Protein AF-A0A960ZA10-F1 (afdb_monomer_lite)

Sequence (388 aa):
MKKNITILFSILFLFLFNPISLFSHGYVIWEDEKELKPEYTPGILNKFGLGIFPPDLAINHDANFKLIQFNPWYGKAKDLYGFHFGGANAIQGGKYEDGTDRISNFAGISFAILANQYGKNTNSFGFTYGALNYFEGKYTGISFASLNVVKSDHAGMLTGFAFNQIDADFTGMSISIGNFISKNFNGIAISGLVGWIKLDSEFKGVYVGGILNTFRGEMKGVLLGGVFNSFLNNFTGLVLGFQNYDGLYLEKNPRGKISGVVIGLFNDLRDPGVTIGISNIIRGDLSYVSAGGINIIKKDSSGFNFGVFGNYVGGNNNGTEIGTLGNINMGVSYSFQFGAFNYAEESKGIQIGLINYTSKKARFQIGLLNIALENPIPVFPFINFSLL

pLDDT: mean 81.84, std 22.96, range [23.7, 98.75]

Structure (mmCIF, N/CA/C/O backbone):
data_AF-A0A960ZA10-F1
#
_entry.id   AF-A0A960ZA10-F1
#
loop_
_atom_site.group_PDB
_atom_site.id
_atom_site.type_symbol
_atom_site.label_atom_id
_atom_site.label_alt_id
_atom_site.label_comp_id
_atom_site.label_asym_id
_atom_site.label_entity_id
_atom_site.label_seq_id
_atom_site.pdbx_PDB_ins_code
_atom_site.Cartn_x
_atom_site.Cartn_y
_atom_site.Cartn_z
_atom_site.occupancy
_atom_site.B_iso_or_equiv
_atom_site.auth_seq_id
_atom_site.auth_comp_id
_atom_site.auth_asym_id
_atom_site.auth_atom_id
_atom_site.pdbx_PDB_model_num
ATOM 1 N N . MET A 1 1 ? 9.516 9.535 -56.753 1.00 34.56 1 MET A N 1
ATOM 2 C CA . MET A 1 1 ? 8.330 8.691 -56.452 1.00 34.56 1 MET A CA 1
ATOM 3 C C . MET A 1 1 ? 8.251 7.418 -57.309 1.00 34.56 1 MET A C 1
ATOM 5 O O . MET A 1 1 ? 8.430 6.352 -56.744 1.00 34.56 1 MET A O 1
ATOM 9 N N . LYS A 1 2 ? 8.085 7.471 -58.647 1.00 27.98 2 LYS A N 1
ATOM 10 C CA . LYS A 1 2 ? 8.077 6.254 -59.507 1.00 27.98 2 LYS A CA 1
ATOM 11 C C . LYS A 1 2 ? 9.383 5.431 -59.455 1.00 27.98 2 LYS A C 1
ATOM 13 O O . LYS A 1 2 ? 9.331 4.206 -59.396 1.00 27.98 2 LYS A O 1
ATOM 18 N N . LYS A 1 3 ? 10.546 6.095 -59.411 1.00 35.50 3 LYS A N 1
ATOM 19 C CA . LYS A 1 3 ? 11.872 5.446 -59.309 1.00 35.50 3 LYS A CA 1
ATOM 20 C C . LYS A 1 3 ? 12.043 4.687 -57.977 1.00 35.50 3 LYS A C 1
ATOM 22 O O . LYS A 1 3 ? 12.489 3.548 -57.971 1.00 35.50 3 LYS A O 1
ATOM 27 N N . ASN A 1 4 ? 11.564 5.272 -56.879 1.00 36.81 4 ASN A N 1
ATOM 28 C CA . ASN A 1 4 ? 11.677 4.733 -55.516 1.00 36.81 4 ASN A CA 1
ATOM 29 C C . ASN A 1 4 ? 10.782 3.495 -55.313 1.00 36.81 4 ASN A C 1
ATOM 31 O O . ASN A 1 4 ? 11.194 2.546 -54.657 1.00 36.81 4 ASN A O 1
ATOM 35 N N . ILE A 1 5 ? 9.598 3.461 -55.941 1.00 38.78 5 ILE A N 1
ATOM 36 C CA . ILE A 1 5 ? 8.720 2.274 -55.949 1.00 38.78 5 ILE A CA 1
ATOM 37 C C . ILE A 1 5 ? 9.351 1.130 -56.753 1.00 38.78 5 ILE A C 1
ATOM 39 O O . ILE A 1 5 ? 9.242 -0.026 -56.361 1.00 38.78 5 ILE A O 1
ATOM 43 N N . THR A 1 6 ? 10.050 1.451 -57.844 1.00 38.09 6 THR A N 1
ATOM 44 C CA . THR A 1 6 ? 10.710 0.453 -58.702 1.00 38.09 6 THR A CA 1
ATOM 45 C C . THR A 1 6 ? 11.891 -0.202 -57.981 1.00 38.09 6 THR A C 1
ATOM 47 O O . THR A 1 6 ? 12.019 -1.418 -58.012 1.00 38.09 6 THR A O 1
ATOM 50 N N . ILE A 1 7 ? 12.704 0.579 -57.259 1.00 46.97 7 ILE A N 1
ATOM 51 C CA . ILE A 1 7 ? 13.814 0.059 -56.440 1.00 46.97 7 ILE A CA 1
ATOM 52 C C . ILE A 1 7 ? 13.283 -0.820 -55.299 1.00 46.97 7 ILE A C 1
ATOM 54 O O . ILE A 1 7 ? 13.791 -1.919 -55.089 1.00 46.97 7 ILE A O 1
ATOM 58 N N . LEU A 1 8 ? 12.222 -0.385 -54.610 1.00 42.22 8 LEU A N 1
ATOM 59 C CA . LEU A 1 8 ? 11.587 -1.169 -53.549 1.00 42.22 8 LEU A CA 1
ATOM 60 C C . LEU A 1 8 ? 11.028 -2.504 -54.077 1.00 42.22 8 LEU A C 1
ATOM 62 O O . LEU A 1 8 ? 11.211 -3.535 -53.436 1.00 42.22 8 LEU A O 1
ATOM 66 N N . PHE A 1 9 ? 10.410 -2.502 -55.265 1.00 45.19 9 PHE A N 1
ATOM 67 C CA . PHE A 1 9 ? 9.928 -3.718 -55.929 1.00 45.19 9 PHE A CA 1
ATOM 68 C C . PHE A 1 9 ? 11.069 -4.655 -56.330 1.00 45.19 9 PHE A C 1
ATOM 70 O O . PHE A 1 9 ? 10.961 -5.855 -56.107 1.00 45.19 9 PHE A O 1
ATOM 77 N N . SER A 1 10 ? 12.174 -4.129 -56.867 1.00 45.06 10 SER A N 1
ATOM 78 C CA . SER A 1 10 ? 13.347 -4.932 -57.235 1.00 45.06 10 SER A CA 1
ATOM 79 C C . SER A 1 10 ? 14.007 -5.593 -56.023 1.00 45.06 10 SER A C 1
ATOM 81 O O . SER A 1 10 ? 14.462 -6.731 -56.118 1.00 45.06 10 SER A O 1
ATOM 83 N N . ILE A 1 11 ? 14.019 -4.918 -54.870 1.00 48.28 11 ILE A N 1
ATOM 84 C CA . ILE A 1 11 ? 14.543 -5.469 -53.612 1.00 48.28 11 ILE A CA 1
ATOM 85 C C . ILE A 1 11 ? 13.603 -6.541 -53.061 1.00 48.28 11 ILE A C 1
ATOM 87 O O . ILE A 1 11 ? 14.075 -7.614 -52.699 1.00 48.28 11 ILE A O 1
ATOM 91 N N . LEU A 1 12 ? 12.283 -6.303 -53.060 1.00 46.41 12 LEU A N 1
ATOM 92 C CA . LEU A 1 12 ? 11.298 -7.326 -52.686 1.00 46.41 12 LEU A CA 1
ATOM 93 C C . LEU A 1 12 ? 11.399 -8.564 -53.592 1.00 46.41 12 LEU A C 1
ATOM 95 O O . LEU A 1 12 ? 11.298 -9.692 -53.118 1.00 46.41 12 LEU A O 1
ATOM 99 N N . PHE A 1 13 ? 11.632 -8.349 -54.889 1.00 45.81 13 PHE A N 1
ATOM 100 C CA . PHE A 1 13 ? 11.810 -9.402 -55.884 1.00 45.81 13 PHE A CA 1
ATOM 101 C C . PHE A 1 13 ? 13.095 -10.207 -55.627 1.00 45.81 13 PHE A C 1
ATOM 103 O O . PHE A 1 13 ? 13.050 -11.430 -55.564 1.00 45.81 13 PHE A O 1
ATOM 110 N N . LEU A 1 14 ? 14.232 -9.552 -55.367 1.00 43.31 14 LEU A N 1
ATOM 111 C CA . LEU A 1 14 ? 15.477 -10.234 -54.980 1.00 43.31 14 LEU A CA 1
ATOM 112 C C . LEU A 1 14 ? 15.339 -11.011 -53.657 1.00 43.31 14 LEU A C 1
ATOM 114 O O . LEU A 1 14 ? 15.867 -12.116 -53.542 1.00 43.31 14 LEU A O 1
ATOM 118 N N . PHE A 1 15 ? 14.580 -10.480 -52.694 1.00 44.06 15 PHE A N 1
ATOM 119 C CA . PHE A 1 15 ? 14.322 -11.127 -51.403 1.00 44.06 15 PHE A CA 1
ATOM 120 C C . PHE A 1 15 ? 13.481 -12.408 -51.533 1.00 44.06 15 PHE A C 1
ATOM 122 O O . PHE A 1 15 ? 13.719 -13.377 -50.815 1.00 44.06 15 PHE A O 1
ATOM 129 N N . LEU A 1 16 ? 12.521 -12.431 -52.465 1.00 41.19 16 LEU A N 1
ATOM 130 C CA . LEU A 1 16 ? 11.647 -13.583 -52.719 1.00 41.19 16 LEU A CA 1
ATOM 131 C C . LEU A 1 16 ? 12.341 -14.717 -53.490 1.00 41.19 16 LEU A C 1
ATOM 133 O O . LEU A 1 16 ? 11.981 -15.877 -53.299 1.00 41.19 16 LEU A O 1
ATOM 137 N N . PHE A 1 17 ? 13.321 -14.403 -54.347 1.00 39.16 17 PHE A N 1
ATOM 138 C CA . PHE A 1 17 ? 13.921 -15.378 -55.269 1.00 39.16 17 PHE A CA 1
ATOM 139 C C . PHE A 1 17 ? 15.360 -15.795 -54.931 1.00 39.16 17 PHE A C 1
ATOM 141 O O . PHE A 1 17 ? 15.792 -16.854 -55.383 1.00 39.16 17 PHE A O 1
ATOM 148 N N . ASN A 1 18 ? 16.111 -15.015 -54.145 1.00 39.25 18 ASN A N 1
ATOM 149 C CA . ASN A 1 18 ? 17.460 -15.396 -53.718 1.00 39.25 18 ASN A CA 1
ATOM 150 C C . ASN A 1 18 ? 17.824 -14.807 -52.339 1.00 39.25 18 ASN A C 1
ATOM 152 O O . ASN A 1 18 ? 18.675 -13.918 -52.237 1.00 39.25 18 ASN A O 1
ATOM 156 N N . PRO A 1 19 ? 17.189 -15.290 -51.255 1.00 42.09 19 PRO A N 1
ATOM 157 C CA . PRO A 1 19 ? 17.421 -14.760 -49.915 1.00 42.09 19 PRO A CA 1
ATOM 158 C C . PRO A 1 19 ? 18.898 -14.875 -49.503 1.00 42.09 19 PRO A C 1
ATOM 160 O O . PRO A 1 19 ? 19.444 -13.951 -48.912 1.00 42.09 19 PRO A O 1
ATOM 163 N N . ILE A 1 20 ? 19.581 -15.960 -49.885 1.00 33.34 20 ILE A N 1
ATOM 164 C CA . ILE A 1 20 ? 20.940 -16.302 -49.433 1.00 33.34 20 ILE A CA 1
ATOM 165 C C . ILE A 1 20 ? 21.998 -15.288 -49.912 1.00 33.34 20 ILE A C 1
ATOM 167 O O . ILE A 1 20 ? 22.894 -14.943 -49.141 1.00 33.34 20 ILE A O 1
ATOM 171 N N . SER A 1 21 ? 21.897 -14.747 -51.134 1.00 37.44 21 SER A N 1
ATOM 172 C CA . SER A 1 21 ? 22.887 -13.779 -51.639 1.00 37.44 21 SER A CA 1
ATOM 173 C C . SER A 1 21 ? 22.817 -12.421 -50.930 1.00 37.44 21 SER A C 1
ATOM 175 O O . SER A 1 21 ? 23.858 -11.810 -50.690 1.00 37.44 21 SER A O 1
ATOM 177 N N . LEU A 1 22 ? 21.619 -11.987 -50.522 1.00 38.16 22 LEU A N 1
ATOM 178 C CA . LEU A 1 22 ? 21.385 -10.743 -49.772 1.00 38.16 22 LEU A CA 1
ATOM 179 C C . LEU A 1 22 ? 21.981 -10.767 -48.356 1.00 38.16 22 LEU A C 1
ATOM 181 O O . LEU A 1 22 ? 22.295 -9.716 -47.808 1.00 38.16 22 LEU A O 1
ATOM 185 N N . PHE A 1 23 ? 22.161 -11.955 -47.772 1.00 36.81 23 PHE A N 1
ATOM 186 C CA . PHE A 1 23 ? 22.762 -12.118 -46.444 1.00 36.81 23 PHE A CA 1
ATOM 187 C C . PHE A 1 23 ? 24.298 -12.158 -46.464 1.00 36.81 23 PHE A C 1
ATOM 189 O O . PHE A 1 23 ? 24.916 -12.001 -45.415 1.00 36.81 23 PHE A O 1
ATOM 196 N N . SER A 1 24 ? 24.914 -12.362 -47.635 1.00 28.03 24 SER A N 1
ATOM 197 C CA . SER A 1 24 ? 26.373 -12.522 -47.774 1.00 28.03 24 SER A CA 1
ATOM 198 C C . SER A 1 24 ? 27.130 -11.218 -48.054 1.00 28.03 24 SER A C 1
ATOM 200 O O . SER A 1 24 ? 28.313 -11.120 -47.747 1.00 28.03 24 SER A O 1
ATOM 202 N N . HIS A 1 25 ? 26.456 -10.214 -48.618 1.00 34.66 25 HIS A N 1
ATOM 203 C CA . HIS A 1 25 ? 27.038 -8.925 -48.983 1.00 34.66 25 HIS A CA 1
ATOM 204 C C . HIS A 1 25 ? 26.112 -7.823 -48.464 1.00 34.66 25 HIS A C 1
ATOM 206 O O . HIS A 1 25 ? 24.927 -7.809 -48.785 1.00 34.66 25 HIS A O 1
ATOM 212 N N . GLY A 1 26 ? 26.625 -6.921 -47.624 1.00 35.03 26 GLY A N 1
ATOM 213 C CA . GLY A 1 26 ? 25.847 -5.769 -47.175 1.00 35.03 26 GLY A CA 1
ATOM 214 C C . GLY A 1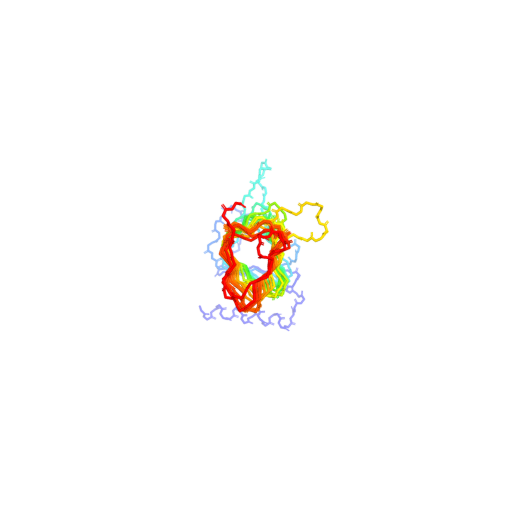 26 ? 25.581 -4.817 -48.342 1.00 35.03 26 GLY A C 1
ATOM 215 O O . GLY A 1 26 ? 26.499 -4.502 -49.097 1.00 35.03 26 GLY A O 1
ATOM 216 N N . TYR A 1 27 ? 24.343 -4.346 -48.487 1.00 40.28 27 TYR A N 1
ATOM 217 C CA . TYR A 1 27 ? 23.970 -3.375 -49.517 1.00 40.28 27 TYR A CA 1
ATOM 218 C C . TYR A 1 27 ? 23.531 -2.074 -48.853 1.00 40.28 27 TYR A C 1
ATOM 220 O O . TYR A 1 27 ? 22.630 -2.076 -48.013 1.00 40.28 27 TYR A O 1
ATOM 228 N N . VAL A 1 28 ? 24.161 -0.965 -49.247 1.00 41.88 28 VAL A N 1
ATOM 229 C CA . VAL A 1 28 ? 23.742 0.393 -48.888 1.00 41.88 28 VAL A CA 1
ATOM 230 C C . VAL A 1 28 ? 23.300 1.086 -50.168 1.00 41.88 28 VAL A C 1
ATOM 232 O O . VAL A 1 28 ? 24.118 1.338 -51.050 1.00 41.88 28 VAL A O 1
ATOM 235 N N . ILE A 1 29 ? 22.005 1.366 -50.289 1.00 42.75 29 ILE A N 1
ATOM 236 C CA . ILE A 1 29 ? 21.461 2.077 -51.450 1.00 42.75 29 ILE A CA 1
ATOM 237 C C . ILE A 1 29 ? 21.274 3.541 -51.063 1.00 42.75 29 ILE A C 1
ATOM 239 O O . ILE A 1 29 ? 20.450 3.857 -50.201 1.00 42.75 29 ILE A O 1
ATOM 243 N N . TRP A 1 30 ? 22.042 4.416 -51.711 1.00 41.81 30 TRP A N 1
ATOM 244 C CA . TRP A 1 30 ? 21.914 5.870 -51.624 1.00 41.81 30 TRP A CA 1
ATOM 245 C C . TRP A 1 30 ? 21.070 6.392 -52.789 1.00 41.81 30 TRP A C 1
ATOM 247 O O . TRP A 1 30 ? 21.141 5.868 -53.897 1.00 41.81 30 TRP A O 1
ATOM 257 N N . GLU A 1 31 ? 20.287 7.447 -52.558 1.00 37.25 31 GLU A N 1
ATOM 258 C CA . GLU A 1 31 ? 19.434 8.046 -53.599 1.00 37.25 31 GLU A CA 1
ATOM 259 C C . GLU A 1 31 ? 20.225 8.835 -54.674 1.00 37.25 31 GLU A C 1
ATOM 261 O O . GLU A 1 31 ? 19.635 9.253 -55.664 1.00 37.25 31 GLU A O 1
ATOM 266 N N . ASP A 1 32 ? 21.552 8.974 -54.545 1.00 36.38 32 ASP A N 1
ATOM 267 C CA . ASP A 1 32 ? 22.429 9.581 -55.559 1.00 36.38 32 ASP A CA 1
ATOM 268 C C . ASP A 1 32 ? 23.690 8.715 -55.785 1.00 36.38 32 ASP A C 1
ATOM 270 O O . ASP A 1 32 ? 24.528 8.572 -54.892 1.00 36.38 32 ASP A O 1
ATOM 274 N N . GLU A 1 33 ? 23.844 8.156 -56.993 1.00 36.34 33 GLU A N 1
ATOM 275 C CA . GLU A 1 33 ? 25.070 7.488 -57.456 1.00 36.34 33 GLU A CA 1
ATOM 276 C C . GLU A 1 33 ? 26.211 8.510 -57.582 1.00 36.34 33 GLU A C 1
ATOM 278 O O . GLU A 1 33 ? 26.382 9.178 -58.603 1.00 36.34 33 GLU A O 1
ATOM 283 N N . LYS A 1 34 ? 27.034 8.622 -56.543 1.00 30.91 34 LYS A N 1
ATOM 284 C CA . LYS A 1 34 ? 28.453 8.939 -56.712 1.00 30.91 34 LYS A CA 1
ATOM 285 C C . LYS A 1 34 ? 29.244 7.888 -55.960 1.00 30.91 34 LYS A C 1
ATOM 287 O O . LYS A 1 34 ? 29.148 7.810 -54.739 1.00 30.91 34 LYS A O 1
ATOM 292 N N . GLU A 1 35 ? 29.985 7.073 -56.705 1.00 29.98 35 GLU A N 1
ATOM 293 C CA . GLU A 1 35 ? 30.953 6.122 -56.163 1.00 29.98 35 GLU A CA 1
ATOM 294 C C . GLU A 1 35 ? 31.876 6.841 -55.173 1.00 29.98 35 GLU A C 1
ATOM 296 O O . GLU A 1 35 ? 32.732 7.642 -55.555 1.00 29.98 35 GLU A O 1
ATOM 301 N N . LEU A 1 36 ? 31.689 6.573 -53.884 1.00 30.61 36 LEU A N 1
ATOM 302 C CA . LEU A 1 36 ? 32.636 6.985 -52.862 1.00 30.61 36 LEU A CA 1
ATOM 303 C C . LEU A 1 36 ? 33.738 5.926 -52.832 1.00 30.61 36 LEU A C 1
ATOM 305 O O . LEU A 1 36 ? 33.501 4.779 -52.455 1.00 30.61 36 LEU A O 1
ATOM 309 N N . LYS A 1 37 ? 34.940 6.306 -53.275 1.00 24.38 37 LYS A N 1
ATOM 310 C CA . LYS A 1 37 ? 36.161 5.512 -53.074 1.00 24.38 37 LYS A CA 1
ATOM 311 C C . LYS A 1 37 ? 36.421 5.309 -51.566 1.00 24.38 37 LYS A C 1
ATOM 313 O O . LYS A 1 37 ? 35.939 6.116 -50.773 1.00 24.38 37 LYS A O 1
ATOM 318 N N . PRO A 1 38 ? 37.196 4.282 -51.156 1.00 28.06 38 PRO A N 1
ATOM 319 C CA . PRO A 1 38 ? 37.259 3.776 -49.773 1.00 28.06 38 PRO A CA 1
ATOM 320 C C . PRO A 1 38 ? 37.907 4.703 -48.730 1.00 28.06 38 PRO A C 1
ATOM 322 O O . PRO A 1 38 ? 38.185 4.269 -47.617 1.00 28.06 38 PRO A O 1
ATOM 325 N N . GLU A 1 39 ? 38.159 5.964 -49.060 1.00 28.84 39 GLU A N 1
ATOM 326 C CA . GLU A 1 39 ? 38.764 6.950 -48.171 1.00 28.84 39 GLU A CA 1
ATOM 327 C C . GLU A 1 39 ? 37.773 8.105 -48.017 1.00 28.84 39 GLU A C 1
ATOM 329 O O . GLU A 1 39 ? 37.627 8.922 -48.926 1.00 28.84 39 GLU A O 1
ATOM 334 N N . TYR A 1 40 ? 37.037 8.152 -46.899 1.00 34.06 40 TYR A N 1
ATOM 335 C CA . TYR A 1 40 ? 36.051 9.208 -46.657 1.00 34.06 40 TYR A CA 1
ATOM 336 C C . TYR A 1 40 ? 36.218 9.899 -45.303 1.00 34.06 40 TYR A C 1
ATOM 338 O O . TYR A 1 40 ? 36.286 9.273 -44.246 1.00 34.06 40 TYR A O 1
ATOM 346 N N . THR A 1 41 ? 36.255 11.226 -45.389 1.00 23.70 41 THR A N 1
ATOM 347 C CA . THR A 1 41 ? 36.271 12.237 -44.330 1.00 23.70 41 THR A CA 1
ATOM 348 C C . THR A 1 41 ? 34.957 12.255 -43.526 1.00 23.70 41 THR A C 1
ATOM 350 O O . THR A 1 41 ? 33.908 11.895 -44.069 1.00 23.70 41 THR A O 1
ATOM 353 N N . PRO A 1 42 ? 34.957 12.723 -42.258 1.00 24.75 42 PRO A N 1
ATOM 354 C CA . PRO A 1 42 ? 33.759 12.777 -41.421 1.00 24.75 42 PRO A CA 1
ATOM 355 C C . PRO A 1 42 ? 32.765 13.796 -41.993 1.00 24.75 42 PRO A C 1
ATOM 357 O O . PRO A 1 42 ? 33.011 15.001 -41.973 1.00 24.75 42 PRO A O 1
ATOM 360 N N . GLY A 1 43 ? 31.645 13.316 -42.529 1.00 25.56 43 GLY A N 1
ATOM 361 C CA . GLY A 1 43 ? 30.600 14.144 -43.125 1.00 25.56 43 GLY A CA 1
ATOM 362 C C . GLY A 1 43 ? 29.214 13.730 -42.642 1.00 25.56 43 GLY A C 1
ATOM 363 O O . GLY A 1 43 ? 28.888 12.547 -42.581 1.00 25.56 43 GLY A O 1
ATOM 364 N N . ILE A 1 44 ? 28.386 14.717 -42.301 1.00 30.42 44 ILE A N 1
ATOM 365 C CA . ILE A 1 44 ? 26.980 14.537 -41.917 1.00 30.42 44 ILE A CA 1
ATOM 366 C C . ILE A 1 44 ? 26.208 13.956 -43.114 1.00 30.42 44 ILE A C 1
ATOM 368 O O . ILE A 1 44 ? 25.945 14.658 -44.092 1.00 30.42 44 ILE A O 1
ATOM 372 N N . LEU A 1 45 ? 25.814 12.683 -43.038 1.00 35.16 45 LEU A N 1
ATOM 373 C CA . LEU A 1 45 ? 24.963 12.035 -44.040 1.00 35.16 45 LEU A CA 1
ATOM 374 C C . LEU A 1 45 ? 23.500 12.461 -43.828 1.00 35.16 45 LEU A C 1
ATOM 376 O O . LEU A 1 45 ? 22.834 12.067 -42.877 1.00 35.16 45 LEU A O 1
ATOM 380 N N . ASN A 1 46 ? 23.011 13.333 -44.712 1.00 29.44 46 ASN A N 1
ATOM 381 C CA . ASN A 1 46 ? 21.704 13.998 -44.617 1.00 29.44 46 ASN A CA 1
ATOM 382 C C . ASN A 1 46 ? 20.632 13.433 -45.578 1.00 29.44 46 ASN A C 1
ATOM 384 O O . ASN A 1 46 ? 19.690 14.150 -45.908 1.00 29.44 46 ASN A O 1
ATOM 388 N N . LYS A 1 47 ? 20.741 12.190 -46.073 1.00 38.34 47 LYS A N 1
ATOM 389 C CA . LYS A 1 47 ? 19.795 11.653 -47.075 1.00 38.34 47 LYS A CA 1
ATOM 390 C C . LYS A 1 47 ? 19.482 10.164 -46.880 1.00 38.34 47 LYS A C 1
ATOM 392 O O . LYS A 1 47 ? 20.310 9.426 -46.358 1.00 38.34 47 LYS A O 1
ATOM 397 N N . PHE A 1 48 ? 18.275 9.774 -47.307 1.00 39.81 48 PHE A N 1
ATOM 398 C CA . PHE A 1 48 ? 17.685 8.432 -47.232 1.00 39.81 48 PHE A CA 1
ATOM 399 C C . PHE A 1 48 ? 18.680 7.343 -47.661 1.00 39.81 48 PHE A C 1
ATOM 401 O O . PHE A 1 48 ? 19.182 7.369 -48.785 1.00 39.81 48 PHE A O 1
ATOM 408 N N . GLY A 1 49 ? 18.948 6.394 -46.765 1.00 42.03 49 GLY A N 1
ATOM 409 C CA . GLY A 1 49 ? 19.776 5.225 -47.038 1.00 42.03 49 GLY A CA 1
ATOM 410 C C . GLY A 1 49 ? 19.093 3.977 -46.499 1.00 42.03 49 GLY A C 1
ATOM 411 O O . GLY A 1 49 ? 18.701 3.961 -45.338 1.00 42.03 49 GLY A O 1
ATOM 412 N N . LEU A 1 50 ? 18.936 2.953 -47.340 1.00 44.81 50 LEU A N 1
ATOM 413 C CA . LEU A 1 50 ? 18.520 1.612 -46.930 1.00 44.81 50 LEU A CA 1
ATOM 414 C C . LEU A 1 50 ? 19.787 0.765 -46.811 1.00 44.81 50 LEU A C 1
ATOM 416 O O . LEU A 1 50 ? 20.425 0.479 -47.823 1.00 44.81 50 LEU A O 1
ATOM 420 N N . GLY A 1 51 ? 20.161 0.410 -45.583 1.00 48.97 51 GLY A N 1
ATOM 421 C CA . GLY A 1 51 ? 21.278 -0.492 -45.312 1.00 48.97 51 GLY A CA 1
ATOM 422 C C . GLY A 1 51 ? 20.772 -1.849 -44.835 1.00 48.97 51 GLY A C 1
ATOM 423 O O . GLY A 1 51 ? 20.075 -1.897 -43.823 1.00 48.97 51 GLY A O 1
ATOM 424 N N . ILE A 1 52 ? 21.121 -2.917 -45.557 1.00 49.03 52 ILE A N 1
ATOM 425 C CA . ILE A 1 52 ? 20.999 -4.310 -45.105 1.00 49.03 52 ILE A CA 1
ATOM 426 C C . ILE A 1 52 ? 22.399 -4.742 -44.688 1.00 49.03 52 ILE A C 1
ATOM 428 O O . ILE A 1 52 ? 23.290 -4.832 -45.534 1.00 49.03 52 ILE A O 1
ATOM 432 N N . PHE A 1 53 ? 22.605 -4.966 -43.392 1.00 49.56 53 PHE A N 1
ATOM 433 C CA . PHE A 1 53 ? 23.913 -5.319 -42.846 1.00 49.56 53 PHE A CA 1
ATOM 434 C C . PHE A 1 53 ? 23.929 -6.779 -42.364 1.00 49.56 53 PHE A C 1
ATOM 436 O O . PHE A 1 53 ? 22.965 -7.217 -41.725 1.00 49.56 53 PHE A O 1
ATOM 443 N N . PRO A 1 54 ? 24.997 -7.547 -42.656 1.00 40.41 54 PRO A N 1
ATOM 444 C CA . PRO A 1 54 ? 25.196 -8.855 -42.045 1.00 40.41 54 PRO A CA 1
ATOM 445 C C . PRO A 1 54 ? 25.447 -8.710 -40.530 1.00 40.41 54 PRO A C 1
ATOM 447 O O . PRO A 1 54 ? 25.879 -7.641 -40.088 1.00 40.41 54 PRO A O 1
ATOM 450 N N . PRO A 1 55 ? 25.214 -9.772 -39.731 1.00 40.59 55 PRO A N 1
ATOM 451 C CA . PRO A 1 55 ? 25.282 -9.725 -38.262 1.00 40.59 55 PRO A CA 1
ATOM 452 C C . PRO A 1 55 ? 26.625 -9.212 -37.716 1.00 40.59 55 PRO A C 1
ATOM 454 O O . PRO A 1 55 ? 26.681 -8.635 -36.631 1.00 40.59 55 PRO A O 1
ATOM 457 N N . ASP A 1 56 ? 27.693 -9.407 -38.490 1.00 38.31 56 ASP A N 1
ATOM 458 C CA . ASP A 1 56 ? 29.080 -9.205 -38.074 1.00 38.31 56 ASP A CA 1
ATOM 459 C C . ASP A 1 56 ? 29.592 -7.790 -38.387 1.00 38.31 56 ASP A C 1
ATOM 461 O O . ASP A 1 56 ? 30.659 -7.387 -37.915 1.00 38.31 56 ASP A O 1
ATOM 465 N N . LEU A 1 57 ? 28.837 -7.004 -39.170 1.00 42.53 57 LEU A N 1
ATOM 466 C CA . LEU A 1 57 ? 29.204 -5.630 -39.497 1.00 42.53 57 LEU A CA 1
ATOM 467 C C . LEU A 1 57 ? 28.836 -4.708 -38.326 1.00 42.53 57 LEU A C 1
ATOM 469 O O . LEU A 1 57 ? 27.818 -4.015 -38.319 1.00 42.53 57 LEU A O 1
ATOM 473 N N . ALA A 1 58 ? 29.690 -4.686 -37.304 1.00 39.34 58 ALA A N 1
ATOM 474 C CA . ALA A 1 58 ? 29.685 -3.604 -36.333 1.00 39.34 58 ALA A CA 1
ATOM 475 C C . ALA A 1 58 ? 30.016 -2.310 -37.086 1.00 39.34 58 ALA A C 1
ATOM 477 O O . ALA A 1 58 ? 31.160 -2.103 -37.491 1.00 39.34 58 ALA A O 1
ATOM 478 N N . ILE A 1 59 ? 29.028 -1.439 -37.303 1.00 43.19 59 ILE A N 1
ATOM 479 C CA . ILE A 1 59 ? 29.275 -0.134 -37.915 1.00 43.19 59 ILE A CA 1
ATOM 480 C C . ILE A 1 59 ? 30.079 0.680 -36.898 1.00 43.19 59 ILE A C 1
ATOM 482 O O . ILE A 1 59 ? 29.542 1.312 -35.993 1.00 43.19 59 ILE A O 1
ATOM 486 N N . ASN A 1 60 ? 31.404 0.605 -37.009 1.00 35.44 60 ASN A N 1
ATOM 487 C CA . ASN A 1 60 ? 32.344 1.254 -36.103 1.00 35.44 60 ASN A CA 1
ATOM 488 C C . ASN A 1 60 ? 32.672 2.691 -36.541 1.00 35.44 60 ASN A C 1
ATOM 490 O O . ASN A 1 60 ? 33.594 3.313 -36.017 1.00 35.44 60 ASN A O 1
ATOM 494 N N . HIS A 1 61 ? 31.897 3.242 -37.470 1.00 37.47 61 HIS A N 1
ATOM 495 C CA . HIS A 1 61 ? 32.086 4.580 -38.013 1.00 37.47 61 HIS A CA 1
ATOM 496 C C . HIS A 1 61 ? 31.049 5.547 -37.443 1.00 37.47 61 HIS A C 1
ATOM 498 O O . HIS A 1 61 ? 29.957 5.128 -37.057 1.00 37.47 61 HIS A O 1
ATOM 504 N N . ASP A 1 62 ? 31.399 6.834 -37.395 1.00 35.66 62 ASP A N 1
ATOM 505 C CA . ASP A 1 62 ? 30.525 7.978 -37.087 1.00 35.66 62 ASP A CA 1
ATOM 506 C C . ASP A 1 62 ? 29.423 8.162 -38.146 1.00 35.66 62 ASP A C 1
ATOM 508 O O . ASP A 1 62 ? 29.256 9.216 -38.758 1.00 35.66 62 ASP A O 1
ATOM 512 N N . ALA A 1 63 ? 28.680 7.098 -38.425 1.00 40.50 63 ALA A N 1
ATOM 513 C CA . ALA A 1 63 ? 27.601 7.101 -39.383 1.00 40.50 63 ALA A CA 1
ATOM 514 C C . ALA A 1 63 ? 26.347 7.637 -38.688 1.00 40.50 63 ALA A C 1
ATOM 516 O O . ALA A 1 63 ? 25.612 6.900 -38.037 1.00 40.50 63 ALA A O 1
ATOM 517 N N . ASN A 1 64 ? 26.112 8.941 -38.836 1.00 42.69 64 ASN A N 1
ATOM 518 C CA . ASN A 1 64 ? 24.823 9.555 -38.540 1.00 42.69 64 ASN A CA 1
ATOM 519 C C . ASN A 1 64 ? 23.787 9.030 -39.543 1.00 42.69 64 ASN A C 1
ATOM 521 O O . ASN A 1 64 ? 23.623 9.597 -40.624 1.00 42.69 64 ASN A O 1
ATOM 525 N N . PHE A 1 65 ? 23.093 7.942 -39.216 1.00 48.50 65 PHE A N 1
ATOM 526 C CA . PHE A 1 65 ? 21.957 7.499 -40.019 1.00 48.50 65 PHE A CA 1
ATOM 527 C C . PHE A 1 65 ? 20.752 8.372 -39.688 1.00 48.50 65 PHE A C 1
ATOM 529 O O . PHE A 1 65 ? 20.271 8.377 -38.558 1.00 48.50 65 PHE A O 1
ATOM 536 N N . LYS A 1 66 ? 20.269 9.110 -40.688 1.00 49.31 66 LYS A N 1
ATOM 537 C CA . LYS A 1 66 ? 18.952 9.741 -40.693 1.00 49.31 66 LYS A CA 1
ATOM 538 C C . LYS A 1 66 ? 18.098 8.958 -41.677 1.00 49.31 66 LYS A C 1
ATOM 540 O O . LYS A 1 66 ? 18.285 9.146 -42.871 1.00 49.31 66 LYS A O 1
ATOM 545 N N . LEU A 1 67 ? 17.215 8.084 -41.186 1.00 61.19 67 LEU A N 1
ATOM 546 C CA . LEU A 1 67 ? 15.892 7.747 -41.758 1.00 61.19 67 LEU A CA 1
ATOM 547 C C . LEU A 1 67 ? 15.459 6.293 -41.525 1.00 61.19 67 LEU A C 1
ATOM 549 O O . LEU A 1 67 ? 14.491 6.123 -40.796 1.00 61.19 67 LEU A O 1
ATOM 553 N N . ILE A 1 68 ? 16.070 5.268 -42.138 1.00 58.56 68 ILE A N 1
ATOM 554 C CA . ILE A 1 68 ? 15.558 3.879 -42.081 1.00 58.56 68 ILE A CA 1
ATOM 555 C C . ILE A 1 68 ? 16.709 2.855 -42.087 1.00 58.56 68 ILE A C 1
ATOM 557 O O . ILE A 1 68 ? 17.443 2.769 -43.063 1.00 58.56 68 ILE A O 1
ATOM 561 N N . GLN A 1 69 ? 16.837 2.017 -41.057 1.00 63.06 69 GLN A N 1
ATOM 562 C CA . GLN A 1 69 ? 17.790 0.896 -41.025 1.00 63.06 69 GLN A CA 1
ATOM 563 C C . GLN A 1 69 ? 17.048 -0.446 -40.913 1.00 63.06 69 GLN A C 1
ATOM 565 O O . GLN A 1 69 ? 16.184 -0.586 -40.052 1.00 63.06 69 GLN A O 1
ATOM 570 N N . PHE A 1 70 ? 17.396 -1.430 -41.756 1.00 59.03 70 PHE A N 1
ATOM 571 C CA . PHE A 1 70 ? 16.819 -2.783 -41.756 1.00 59.03 70 PH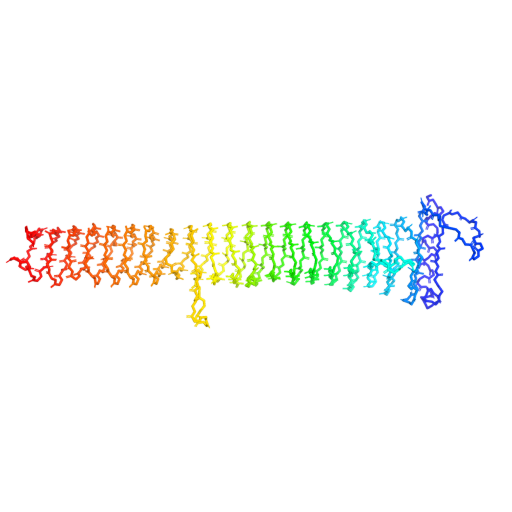E A CA 1
ATOM 572 C C . PHE A 1 70 ? 17.909 -3.838 -41.498 1.00 59.03 70 PHE A C 1
ATOM 574 O O . PHE A 1 70 ? 18.690 -4.160 -42.389 1.00 59.03 70 PHE A O 1
ATOM 581 N N . ASN A 1 71 ? 17.935 -4.424 -40.299 1.00 62.78 71 ASN A N 1
ATOM 582 C CA . ASN A 1 71 ? 18.908 -5.447 -39.903 1.00 62.78 71 ASN A CA 1
ATOM 583 C C . ASN A 1 71 ? 18.206 -6.764 -39.544 1.00 62.78 71 ASN A C 1
ATOM 585 O O . ASN A 1 71 ? 17.773 -6.927 -38.406 1.00 62.78 71 ASN A O 1
ATOM 589 N N . PRO A 1 72 ? 18.103 -7.744 -40.455 1.00 53.44 72 PRO A N 1
ATOM 590 C CA . PRO A 1 72 ? 17.312 -8.955 -40.218 1.00 53.44 72 PRO A CA 1
ATOM 591 C C . PRO A 1 72 ? 17.736 -9.762 -38.978 1.00 53.44 72 PRO A C 1
ATOM 593 O O . PRO A 1 72 ? 16.904 -10.469 -38.417 1.00 53.44 72 PRO A O 1
ATOM 596 N N . TRP A 1 73 ? 18.982 -9.618 -38.508 1.00 44.09 73 TRP A N 1
ATOM 597 C CA . TRP A 1 73 ? 19.519 -10.405 -37.392 1.00 44.09 73 TRP A CA 1
ATOM 598 C C . TRP A 1 73 ? 20.053 -9.558 -36.233 1.00 44.09 73 TRP A C 1
ATOM 600 O O . TRP A 1 73 ? 19.563 -9.697 -35.116 1.00 44.09 73 TRP A O 1
ATOM 610 N N . TYR A 1 74 ? 21.027 -8.678 -36.477 1.00 42.59 74 TYR A N 1
ATOM 611 C CA . TYR A 1 74 ? 21.644 -7.843 -35.443 1.00 42.59 74 TYR A CA 1
ATOM 612 C C . TYR A 1 74 ? 22.242 -6.575 -36.057 1.00 42.59 74 TYR A C 1
ATOM 614 O O . TYR A 1 74 ? 22.772 -6.624 -37.165 1.00 42.59 74 TYR A O 1
ATOM 622 N N . GLY A 1 75 ? 22.196 -5.445 -35.349 1.00 53.19 75 GLY A N 1
ATOM 623 C CA . GLY A 1 75 ? 23.001 -4.284 -35.721 1.00 53.19 75 GLY A CA 1
ATOM 624 C C . GLY A 1 75 ? 23.318 -3.365 -34.555 1.00 53.19 75 GLY A C 1
ATOM 625 O O . GLY A 1 75 ? 22.456 -3.087 -33.721 1.00 53.19 75 GLY A O 1
ATOM 626 N N . LYS A 1 76 ? 24.572 -2.899 -34.533 1.00 54.69 76 LYS A N 1
ATOM 627 C CA . LYS A 1 76 ? 25.130 -1.984 -33.536 1.00 54.69 76 LYS A CA 1
ATOM 628 C C . LYS A 1 76 ? 25.349 -0.604 -34.158 1.00 54.69 76 LYS A C 1
ATOM 630 O O . LYS A 1 76 ? 26.047 -0.509 -35.166 1.00 54.69 76 LYS A O 1
ATOM 635 N N . ALA A 1 77 ? 24.800 0.446 -33.550 1.00 57.88 77 ALA A N 1
ATOM 636 C CA . ALA A 1 77 ? 24.992 1.831 -33.992 1.00 57.88 77 ALA A CA 1
ATOM 637 C C . ALA A 1 77 ? 25.534 2.729 -32.865 1.00 57.88 77 ALA A C 1
ATOM 639 O O . ALA A 1 77 ? 25.234 2.502 -31.689 1.00 57.88 77 ALA A O 1
ATOM 640 N N . LYS A 1 78 ? 26.332 3.740 -33.246 1.00 61.44 78 LYS A N 1
ATOM 641 C CA . LYS A 1 78 ? 26.872 4.776 -32.347 1.00 61.44 78 LYS A CA 1
ATOM 642 C C . LYS A 1 78 ? 25.897 5.943 -32.178 1.00 61.44 78 LYS A C 1
ATOM 644 O O . LYS A 1 78 ? 25.525 6.229 -31.055 1.00 61.44 78 LYS A O 1
ATOM 649 N N . ASP A 1 79 ? 25.449 6.579 -33.256 1.00 65.75 79 ASP A N 1
ATOM 650 C CA . ASP A 1 79 ? 24.386 7.593 -33.232 1.00 65.75 79 ASP A CA 1
ATOM 651 C C . ASP A 1 79 ? 23.327 7.196 -34.267 1.00 65.75 79 ASP A C 1
ATOM 653 O O . ASP A 1 79 ? 23.669 6.813 -35.388 1.00 65.75 79 ASP A O 1
ATOM 657 N N . LEU A 1 80 ? 22.045 7.228 -33.898 1.00 67.12 80 LEU A N 1
ATOM 658 C CA . LEU A 1 80 ? 20.980 6.706 -34.759 1.00 67.12 80 LEU A CA 1
ATOM 659 C C . LEU A 1 80 ? 19.705 7.550 -34.671 1.00 67.12 80 LEU A C 1
ATOM 661 O O . LEU A 1 80 ? 19.114 7.713 -33.604 1.00 67.12 80 LEU A O 1
ATOM 665 N N . TYR A 1 81 ? 19.253 8.050 -35.822 1.00 72.12 81 TYR A N 1
ATOM 666 C CA . TYR A 1 81 ? 18.070 8.894 -35.941 1.00 72.12 81 TYR A CA 1
ATOM 667 C C . TYR A 1 81 ? 17.077 8.317 -36.964 1.00 72.12 81 TYR A C 1
ATOM 669 O O . TYR A 1 81 ? 17.427 8.034 -38.113 1.00 72.12 81 TYR A O 1
ATOM 677 N N . GLY A 1 82 ? 15.805 8.192 -36.583 1.00 72.38 82 GLY A N 1
ATOM 678 C CA . GLY A 1 82 ? 14.737 7.707 -37.471 1.00 72.38 82 GLY A CA 1
ATOM 679 C C . GLY A 1 82 ? 14.236 6.297 -37.146 1.00 72.38 82 GLY A C 1
ATOM 680 O O . GLY A 1 82 ? 14.082 5.947 -35.983 1.00 72.38 82 GLY A O 1
ATOM 681 N N . PHE A 1 83 ? 13.887 5.512 -38.162 1.00 76.81 83 PHE A N 1
ATOM 682 C CA . PHE A 1 83 ? 13.273 4.192 -38.024 1.00 76.81 83 PHE A CA 1
ATOM 683 C C . PHE A 1 83 ? 14.321 3.076 -38.078 1.00 76.81 83 PHE A C 1
ATOM 685 O O . PHE A 1 83 ? 15.126 3.005 -39.003 1.00 76.81 83 PHE A O 1
ATOM 692 N N . HIS A 1 84 ? 14.287 2.169 -37.112 1.00 76.50 84 HIS A N 1
ATOM 693 C CA . HIS A 1 84 ? 15.180 1.023 -37.025 1.00 76.50 84 HIS A CA 1
ATOM 694 C C . HIS A 1 84 ? 14.350 -0.247 -36.922 1.00 76.50 84 HIS A C 1
ATOM 696 O O . HIS A 1 84 ? 13.556 -0.383 -36.002 1.00 76.50 84 HIS A O 1
ATOM 702 N N . PHE A 1 85 ? 14.508 -1.167 -37.865 1.00 80.44 85 PHE A N 1
ATOM 703 C CA . PHE A 1 85 ? 13.850 -2.466 -37.854 1.00 80.44 85 PHE A CA 1
ATOM 704 C C . PHE A 1 85 ? 14.897 -3.569 -37.839 1.00 80.44 85 PHE A C 1
ATOM 706 O O . PHE A 1 85 ? 15.819 -3.555 -38.657 1.00 80.44 85 PHE A O 1
ATOM 713 N N . GLY A 1 86 ? 14.728 -4.566 -36.977 1.00 75.81 86 GLY A N 1
ATOM 714 C CA . GLY A 1 86 ? 15.597 -5.728 -37.028 1.00 75.81 86 GLY A CA 1
ATOM 715 C C . GLY A 1 86 ? 15.155 -6.948 -36.238 1.00 75.81 86 GLY A C 1
ATOM 716 O O . GLY A 1 86 ? 14.147 -6.941 -35.537 1.00 75.81 86 GLY A O 1
ATOM 717 N N . GLY A 1 87 ? 15.924 -8.030 -36.365 1.00 74.50 87 GLY A N 1
ATOM 718 C CA . GLY A 1 87 ? 15.787 -9.206 -35.503 1.00 74.50 87 GLY A CA 1
ATOM 719 C C . GLY A 1 87 ? 16.130 -8.844 -34.057 1.00 74.50 87 GLY A C 1
ATOM 720 O O . GLY A 1 87 ? 15.306 -9.010 -33.157 1.00 74.50 87 GLY A O 1
ATOM 721 N N . ALA A 1 88 ? 17.307 -8.251 -33.861 1.00 78.00 88 ALA A N 1
ATOM 722 C CA . ALA A 1 88 ? 17.731 -7.593 -32.635 1.00 78.00 88 ALA A CA 1
ATOM 723 C C . ALA A 1 88 ? 18.446 -6.268 -32.952 1.00 78.00 88 ALA A C 1
ATOM 725 O O . ALA A 1 88 ? 19.258 -6.191 -33.873 1.00 78.00 88 ALA A O 1
ATOM 726 N N . ASN A 1 89 ? 18.181 -5.232 -32.161 1.00 80.94 89 ASN A N 1
ATOM 727 C CA . ASN A 1 89 ? 18.781 -3.909 -32.315 1.00 80.94 89 ASN A CA 1
ATOM 728 C C . ASN A 1 89 ? 19.625 -3.585 -31.080 1.00 80.94 89 ASN A C 1
ATOM 730 O O . ASN A 1 89 ? 19.173 -3.781 -29.953 1.00 80.94 89 ASN A O 1
ATOM 734 N N . ALA A 1 90 ? 20.834 -3.060 -31.277 1.00 80.12 90 ALA A N 1
ATOM 735 C CA . ALA A 1 90 ? 21.685 -2.591 -30.193 1.00 80.12 90 ALA A CA 1
ATOM 736 C C . ALA A 1 90 ? 22.206 -1.177 -30.477 1.00 80.12 90 ALA A C 1
ATOM 738 O O . ALA A 1 90 ? 22.812 -0.902 -31.510 1.00 80.12 90 ALA A O 1
ATOM 739 N N . ILE A 1 91 ? 22.029 -0.277 -29.520 1.00 77.75 91 ILE A N 1
ATOM 740 C CA . ILE A 1 91 ? 22.654 1.046 -29.508 1.00 77.75 91 ILE A CA 1
ATOM 741 C C . ILE A 1 91 ? 23.610 1.042 -28.327 1.00 77.75 91 ILE A C 1
ATOM 743 O O . ILE A 1 91 ? 23.209 0.704 -27.218 1.00 77.75 91 ILE A O 1
ATOM 747 N N . GLN A 1 92 ? 24.884 1.354 -28.539 1.00 76.38 92 GLN A N 1
ATOM 748 C CA . GLN A 1 92 ? 25.878 1.329 -27.463 1.00 76.38 92 GLN A CA 1
ATOM 749 C C . GLN A 1 92 ? 26.738 2.582 -27.517 1.00 76.38 92 GLN A C 1
ATOM 751 O O . GLN A 1 92 ? 27.189 2.964 -28.596 1.00 76.38 92 GLN A O 1
ATOM 756 N N . GLY A 1 93 ? 27.013 3.149 -26.339 1.00 67.56 93 GLY A N 1
ATOM 757 C CA . GLY A 1 93 ? 28.023 4.184 -26.166 1.00 67.56 93 GLY A CA 1
ATOM 758 C C . GLY A 1 93 ? 29.385 3.733 -26.687 1.00 67.56 93 GLY A C 1
ATOM 759 O O . GLY A 1 93 ? 29.772 2.566 -26.559 1.00 67.56 93 GLY A O 1
ATOM 760 N N . GLY A 1 94 ? 30.102 4.667 -27.301 1.00 66.94 94 GLY A N 1
ATOM 761 C CA . GLY A 1 94 ? 31.475 4.468 -27.748 1.00 66.94 94 GLY A CA 1
ATOM 762 C C . GLY A 1 94 ? 32.498 4.968 -26.730 1.00 66.94 94 GLY A C 1
ATOM 763 O O . GLY A 1 94 ? 32.160 5.496 -25.672 1.00 66.94 94 GLY A O 1
ATOM 764 N N . LYS A 1 95 ? 33.771 4.855 -27.101 1.00 64.56 95 LYS A N 1
ATOM 765 C CA . LYS A 1 95 ? 34.859 5.642 -26.519 1.00 64.56 95 LYS A CA 1
ATOM 766 C C . LYS A 1 95 ? 35.427 6.557 -27.596 1.00 64.56 95 LYS A C 1
ATOM 768 O O . LYS A 1 95 ? 35.419 6.181 -28.771 1.00 64.56 95 LYS A O 1
ATOM 773 N N . TYR A 1 96 ? 35.876 7.740 -27.206 1.00 61.97 96 TYR A N 1
ATOM 774 C CA . TYR A 1 96 ? 36.738 8.568 -28.039 1.00 61.97 96 TYR A CA 1
ATOM 775 C C . TYR A 1 96 ? 38.108 7.891 -28.212 1.00 61.97 96 TYR A C 1
ATOM 777 O O . TYR A 1 96 ? 38.457 6.968 -27.471 1.00 61.97 96 TYR A O 1
ATOM 785 N N . GLU A 1 97 ? 38.886 8.337 -29.200 1.00 56.94 97 GLU A N 1
ATOM 786 C CA . GLU A 1 97 ? 40.238 7.812 -29.461 1.00 56.94 97 GLU A CA 1
ATOM 787 C C . GLU A 1 97 ? 41.188 8.004 -28.267 1.00 56.94 97 GLU A C 1
ATOM 789 O O . GLU A 1 97 ? 42.090 7.196 -28.062 1.00 56.94 97 GLU A O 1
ATOM 794 N N . ASP A 1 98 ? 40.940 9.016 -27.431 1.00 63.47 98 ASP A N 1
ATOM 795 C CA . ASP A 1 98 ? 41.666 9.276 -26.181 1.00 63.47 98 ASP A CA 1
ATOM 796 C C . ASP A 1 98 ? 41.238 8.364 -25.009 1.00 63.47 98 ASP A C 1
ATOM 798 O O . ASP A 1 98 ? 41.735 8.494 -23.890 1.00 63.47 98 ASP A O 1
ATOM 802 N N . GLY A 1 99 ? 40.318 7.425 -25.254 1.00 63.88 99 GLY A N 1
ATOM 803 C CA . GLY A 1 99 ? 39.819 6.468 -24.271 1.00 63.88 99 GLY A CA 1
ATOM 804 C C . GLY A 1 99 ? 38.722 7.004 -23.349 1.00 63.88 99 GLY A C 1
ATOM 805 O O . GLY A 1 99 ? 38.220 6.227 -22.528 1.00 63.88 99 GLY A O 1
ATOM 806 N N . THR A 1 100 ? 38.325 8.275 -23.486 1.00 71.44 100 THR A N 1
ATOM 807 C CA . THR A 1 100 ? 37.209 8.858 -22.731 1.00 71.44 100 THR A CA 1
ATOM 808 C C . THR A 1 100 ? 35.863 8.337 -23.235 1.00 71.44 100 THR A C 1
ATOM 810 O O . THR A 1 100 ? 35.696 7.986 -24.405 1.00 71.44 100 THR A O 1
ATOM 813 N N . ASP A 1 101 ? 34.884 8.232 -22.337 1.00 70.00 101 ASP A N 1
ATOM 814 C CA . ASP A 1 101 ? 33.558 7.722 -22.680 1.00 70.00 101 ASP A CA 1
ATOM 815 C C . ASP A 1 101 ? 32.799 8.720 -23.566 1.00 70.00 101 ASP A C 1
ATOM 817 O O . ASP A 1 101 ? 32.690 9.906 -23.248 1.00 70.00 101 ASP A O 1
ATOM 821 N N . ARG A 1 102 ? 32.222 8.229 -24.667 1.00 73.62 102 ARG A N 1
ATOM 822 C CA . ARG A 1 102 ? 31.356 9.017 -25.546 1.00 73.62 102 ARG A CA 1
ATOM 823 C C . ARG A 1 102 ? 29.900 8.629 -25.344 1.00 73.62 102 ARG A C 1
ATOM 825 O O . ARG A 1 102 ? 29.548 7.450 -25.404 1.00 73.62 102 ARG A O 1
ATOM 832 N N . ILE A 1 103 ? 29.050 9.643 -25.179 1.00 72.25 103 ILE A N 1
ATOM 833 C CA . ILE A 1 103 ? 27.601 9.457 -25.145 1.00 72.25 103 ILE A CA 1
ATOM 834 C C . ILE A 1 103 ? 27.075 9.300 -26.570 1.00 72.25 103 ILE A C 1
ATOM 836 O O . ILE A 1 103 ? 27.298 10.155 -27.424 1.00 72.25 103 ILE A O 1
ATOM 840 N N . SER A 1 104 ? 26.354 8.210 -26.784 1.00 75.69 104 SER A N 1
ATOM 841 C CA . SER A 1 104 ? 25.664 7.875 -28.024 1.00 75.69 104 SER A CA 1
ATOM 842 C C . SER A 1 104 ? 24.209 8.324 -27.972 1.00 75.69 104 SER A C 1
ATOM 844 O O . SER A 1 104 ? 23.502 8.009 -27.012 1.00 75.69 104 SER A O 1
ATOM 846 N N . ASN A 1 105 ? 23.740 9.044 -28.988 1.00 78.94 105 ASN A N 1
ATOM 847 C CA . ASN A 1 105 ? 22.374 9.550 -29.037 1.00 78.94 105 ASN A CA 1
ATOM 848 C C . ASN A 1 105 ? 21.503 8.715 -29.977 1.00 78.94 105 ASN A C 1
ATOM 850 O O . ASN A 1 105 ? 21.852 8.462 -31.131 1.00 78.94 105 ASN A O 1
ATOM 854 N N . PHE A 1 106 ? 20.322 8.343 -29.490 1.00 78.81 106 PHE A N 1
ATOM 855 C CA . PHE A 1 106 ? 19.258 7.794 -30.322 1.00 78.81 106 PHE A CA 1
ATOM 856 C C . PHE A 1 106 ? 18.053 8.724 -30.288 1.00 78.81 106 PHE A C 1
ATOM 858 O O . PHE A 1 106 ? 17.619 9.117 -29.208 1.00 78.81 106 PHE A O 1
ATOM 865 N N . ALA A 1 107 ? 17.479 9.044 -31.446 1.00 84.81 107 ALA A N 1
ATOM 866 C CA . ALA A 1 107 ? 16.152 9.647 -31.495 1.00 84.81 107 ALA A CA 1
ATOM 867 C C . ALA A 1 107 ? 15.322 9.052 -32.634 1.00 84.81 107 ALA A C 1
ATOM 869 O O . ALA A 1 107 ? 15.592 9.306 -33.811 1.00 84.81 107 ALA A O 1
ATOM 870 N N . GLY A 1 108 ? 14.309 8.251 -32.305 1.00 84.69 108 GLY A N 1
ATOM 871 C CA . GLY A 1 108 ? 13.592 7.526 -33.347 1.00 84.69 108 GLY A CA 1
ATOM 872 C C . GLY A 1 108 ? 12.620 6.444 -32.895 1.00 84.69 108 GLY A C 1
ATOM 873 O O . GLY A 1 108 ? 12.188 6.392 -31.748 1.00 84.69 108 GLY A O 1
ATOM 874 N N . ILE A 1 109 ? 12.265 5.581 -33.843 1.00 86.62 109 ILE A N 1
ATOM 875 C CA . ILE A 1 109 ? 11.385 4.425 -33.669 1.00 86.62 109 ILE A CA 1
ATOM 876 C C . ILE A 1 109 ? 12.245 3.176 -33.846 1.00 86.62 109 ILE A C 1
ATOM 878 O O . ILE A 1 109 ? 12.815 2.992 -34.915 1.00 86.62 109 ILE A O 1
ATOM 882 N N . SER A 1 110 ? 12.327 2.315 -32.836 1.00 88.06 110 SER A N 1
ATOM 883 C CA . SER A 1 110 ? 13.008 1.021 -32.926 1.00 88.06 110 SER A CA 1
ATOM 884 C C . SER A 1 110 ? 12.002 -0.121 -32.859 1.00 88.06 110 SER A C 1
ATOM 886 O O . SER A 1 110 ? 11.216 -0.212 -31.924 1.00 88.06 110 SER A O 1
ATOM 888 N N . PHE A 1 111 ? 12.020 -1.006 -33.841 1.00 88.62 111 PHE A N 1
ATOM 889 C CA . PHE A 1 111 ? 11.234 -2.225 -33.882 1.00 88.62 111 PHE A CA 1
ATOM 890 C C . PHE A 1 111 ? 12.193 -3.408 -33.953 1.00 88.62 111 PHE A C 1
ATOM 892 O O . PHE A 1 111 ? 12.941 -3.557 -34.919 1.00 88.62 111 PHE A O 1
ATOM 899 N N . ALA A 1 112 ? 12.159 -4.260 -32.938 1.00 86.44 112 ALA A N 1
ATOM 900 C CA . ALA A 1 112 ? 12.871 -5.522 -32.929 1.00 86.44 112 ALA A CA 1
ATOM 901 C C . ALA A 1 112 ? 11.878 -6.676 -32.810 1.00 86.44 112 ALA A C 1
ATOM 903 O O . ALA A 1 112 ? 10.890 -6.579 -32.087 1.00 86.44 112 ALA A O 1
ATOM 904 N N . ILE A 1 113 ? 12.143 -7.793 -33.481 1.00 84.00 113 ILE A N 1
ATOM 905 C CA . ILE A 1 113 ? 11.357 -9.016 -33.260 1.00 84.00 113 ILE A CA 1
ATOM 906 C C . ILE A 1 113 ? 11.734 -9.628 -31.904 1.00 84.00 113 ILE A C 1
ATOM 908 O O . ILE A 1 113 ? 10.862 -10.008 -31.126 1.00 84.00 113 ILE A O 1
ATOM 912 N N . LEU A 1 114 ? 13.033 -9.696 -31.604 1.00 86.19 114 LEU A N 1
ATOM 913 C CA . LEU A 1 114 ? 13.564 -10.341 -30.406 1.00 86.19 114 LEU A CA 1
ATOM 914 C C . LEU A 1 114 ? 13.911 -9.324 -29.325 1.00 86.19 114 LEU A C 1
ATOM 916 O O . LEU A 1 114 ? 13.312 -9.347 -28.252 1.00 86.19 114 LEU A O 1
ATOM 920 N N . ALA A 1 115 ? 14.877 -8.439 -29.580 1.00 88.44 115 ALA A N 1
ATOM 921 C CA . ALA A 1 115 ? 15.394 -7.578 -28.525 1.00 88.44 115 ALA A CA 1
ATOM 922 C C . ALA A 1 115 ? 15.858 -6.200 -29.000 1.00 88.44 115 ALA A C 1
ATOM 924 O O . ALA A 1 115 ? 16.527 -6.090 -30.024 1.00 88.44 115 ALA A O 1
ATOM 925 N N . ASN A 1 116 ? 15.579 -5.170 -28.201 1.00 89.00 116 ASN A N 1
ATOM 926 C CA . ASN A 1 116 ? 16.269 -3.885 -28.260 1.00 89.00 116 ASN A CA 1
ATOM 927 C C . ASN A 1 116 ? 17.184 -3.743 -27.042 1.00 89.00 116 ASN A C 1
ATOM 929 O O . ASN A 1 116 ? 16.735 -3.890 -25.905 1.00 89.00 116 ASN A O 1
ATOM 933 N N . GLN A 1 117 ? 18.447 -3.401 -27.270 1.00 90.38 117 GLN A N 1
ATOM 934 C CA . GLN A 1 117 ? 19.410 -3.087 -26.225 1.00 90.38 117 GLN A CA 1
ATOM 935 C C . GLN A 1 117 ? 19.878 -1.640 -26.362 1.00 90.38 117 GLN A C 1
ATOM 937 O O . GLN A 1 117 ? 20.463 -1.258 -27.372 1.00 90.38 117 GLN A O 1
ATOM 942 N N . TYR A 1 118 ? 19.686 -0.856 -25.309 1.00 90.56 118 TYR A N 1
ATOM 943 C CA . TYR A 1 118 ? 20.217 0.497 -25.178 1.00 90.56 118 TYR A CA 1
ATOM 944 C C . TYR A 1 118 ? 21.325 0.457 -24.133 1.00 90.56 118 TYR A C 1
ATOM 946 O O . TYR A 1 118 ? 21.055 0.463 -22.938 1.00 90.56 118 TYR A O 1
ATOM 954 N N . GLY A 1 119 ? 22.568 0.318 -24.580 1.00 85.62 119 GLY A N 1
ATOM 955 C CA . GLY A 1 119 ? 23.742 0.126 -23.736 1.00 85.62 119 GLY A CA 1
ATOM 956 C C . GLY A 1 119 ? 24.082 1.336 -22.865 1.00 85.62 119 GLY A C 1
ATOM 957 O O . GLY A 1 119 ? 23.493 2.413 -22.982 1.00 85.62 119 GLY A O 1
ATOM 958 N N . LYS A 1 120 ? 25.088 1.164 -22.006 1.00 86.94 120 LYS A N 1
ATOM 959 C CA . LYS A 1 120 ? 25.653 2.250 -21.189 1.00 86.94 120 LYS A CA 1
ATOM 960 C C . LYS A 1 120 ? 26.099 3.436 -22.049 1.00 86.94 120 LYS A C 1
ATOM 962 O O . LYS A 1 120 ? 26.435 3.268 -23.222 1.00 86.94 120 LYS A O 1
ATOM 967 N N . ASN A 1 121 ? 26.142 4.618 -21.433 1.00 85.69 121 ASN A N 1
ATOM 968 C CA . ASN A 1 121 ? 26.525 5.876 -22.083 1.00 85.69 121 ASN A CA 1
ATOM 969 C C . ASN A 1 121 ? 25.682 6.161 -23.336 1.00 85.69 121 ASN A C 1
ATOM 971 O O . ASN A 1 121 ? 26.189 6.631 -24.349 1.00 85.69 121 ASN A O 1
ATOM 975 N N . THR A 1 122 ? 24.385 5.862 -23.281 1.00 85.00 122 THR A N 1
ATOM 976 C CA . THR A 1 122 ? 23.436 6.257 -24.325 1.00 85.00 122 THR A CA 1
ATOM 977 C C . THR A 1 122 ? 22.411 7.234 -23.762 1.00 85.00 122 THR A C 1
ATOM 979 O O . THR A 1 122 ? 22.037 7.148 -22.588 1.00 85.00 122 THR A O 1
ATOM 982 N N . ASN A 1 123 ? 21.973 8.171 -24.600 1.00 89.38 123 ASN A N 1
ATOM 983 C CA . ASN A 1 123 ? 20.819 9.020 -24.351 1.00 89.38 123 ASN A CA 1
ATOM 984 C C . ASN A 1 123 ? 19.821 8.819 -25.489 1.00 89.38 123 ASN A C 1
ATOM 986 O O . ASN A 1 123 ? 20.049 9.229 -26.627 1.00 89.38 123 ASN A O 1
ATOM 990 N N . SER A 1 124 ? 18.742 8.117 -25.183 1.00 91.12 124 SER A N 1
ATOM 991 C CA . SER A 1 124 ? 17.800 7.630 -26.179 1.00 91.12 124 SER A CA 1
ATOM 992 C C . SER A 1 124 ? 16.449 8.306 -26.015 1.00 91.12 124 SER A C 1
ATOM 994 O O . SER A 1 124 ? 15.928 8.414 -24.909 1.00 91.12 124 SER A O 1
ATOM 996 N N . PHE A 1 125 ? 15.856 8.729 -27.122 1.00 92.06 125 PHE A N 1
ATOM 997 C CA . PHE A 1 125 ? 14.533 9.327 -27.168 1.00 92.06 125 PHE A CA 1
ATOM 998 C C . PHE A 1 125 ? 13.659 8.639 -28.222 1.00 92.06 125 PHE A C 1
ATOM 1000 O O . PHE A 1 125 ? 14.106 8.411 -29.344 1.00 92.06 125 PHE A O 1
ATOM 1007 N N . GLY A 1 126 ? 12.401 8.333 -27.907 1.00 92.19 126 GLY A N 1
ATOM 1008 C CA . GLY A 1 126 ? 11.413 7.990 -28.937 1.00 92.19 126 GLY A CA 1
ATOM 1009 C C . GLY A 1 126 ? 10.531 6.784 -28.633 1.00 92.19 126 GLY A C 1
ATOM 1010 O O . GLY A 1 126 ? 9.957 6.697 -27.555 1.00 92.19 126 GLY A O 1
ATOM 1011 N N . PHE A 1 127 ? 10.340 5.902 -29.614 1.00 94.12 127 PHE A N 1
ATOM 1012 C CA . PHE A 1 127 ? 9.445 4.746 -29.518 1.00 94.12 127 PHE A CA 1
ATOM 1013 C C . PHE A 1 127 ? 10.231 3.451 -29.679 1.00 94.12 127 PHE A C 1
ATOM 1015 O O . PHE A 1 127 ? 11.109 3.366 -30.536 1.00 94.12 127 PHE A O 1
ATOM 1022 N N . THR A 1 128 ? 9.911 2.425 -28.898 1.00 94.88 128 THR A N 1
ATOM 1023 C CA . THR A 1 128 ? 10.514 1.105 -29.066 1.00 94.88 128 THR A CA 1
ATOM 1024 C C . THR A 1 128 ? 9.507 -0.027 -28.915 1.00 94.88 128 THR A C 1
ATOM 1026 O O . THR A 1 128 ? 8.613 0.029 -28.073 1.00 94.88 128 THR A O 1
ATOM 1029 N N . TYR A 1 129 ? 9.645 -1.050 -29.753 1.00 94.94 129 TYR A N 1
ATOM 1030 C CA . TYR A 1 129 ? 8.878 -2.288 -29.721 1.00 94.94 129 TYR A CA 1
ATOM 1031 C C . TYR A 1 129 ? 9.831 -3.482 -29.791 1.00 94.94 129 TYR A C 1
ATOM 1033 O O . TYR A 1 129 ? 10.687 -3.517 -30.675 1.00 94.94 129 TYR A O 1
ATOM 1041 N N . GLY A 1 130 ? 9.684 -4.461 -28.898 1.00 92.44 130 GLY A N 1
ATOM 1042 C CA . GLY A 1 130 ? 10.492 -5.687 -28.904 1.00 92.44 130 GLY A CA 1
ATOM 1043 C C . GLY A 1 130 ? 9.878 -6.818 -28.089 1.00 92.44 130 GLY A C 1
ATOM 1044 O O . GLY A 1 130 ? 9.027 -6.571 -27.246 1.00 92.44 130 GLY A O 1
ATOM 1045 N N . ALA A 1 131 ? 10.298 -8.076 -28.260 1.00 93.31 131 ALA A N 1
ATOM 1046 C CA . ALA A 1 131 ? 9.949 -9.088 -27.254 1.00 93.31 131 ALA A CA 1
ATOM 1047 C C . ALA A 1 131 ? 10.641 -8.770 -25.910 1.00 93.31 131 ALA A C 1
ATOM 1049 O O . ALA A 1 131 ? 10.009 -8.855 -24.855 1.00 93.31 131 ALA A O 1
ATOM 1050 N N . LEU A 1 132 ? 11.891 -8.299 -25.961 1.00 95.12 132 LEU A N 1
ATOM 1051 C CA . LEU A 1 132 ? 12.667 -7.775 -24.837 1.00 95.12 132 LEU A CA 1
ATOM 1052 C C . LEU A 1 132 ? 13.190 -6.363 -25.141 1.00 95.12 132 LEU A C 1
ATOM 1054 O O . LEU A 1 132 ? 13.867 -6.162 -26.142 1.00 95.12 132 LEU A O 1
ATOM 1058 N N . ASN A 1 133 ? 12.987 -5.408 -24.240 1.00 96.56 133 ASN A N 1
ATOM 1059 C CA . ASN A 1 133 ? 13.697 -4.127 -24.272 1.00 96.56 133 ASN A CA 1
ATOM 1060 C C . ASN A 1 133 ? 14.570 -3.996 -23.022 1.00 96.56 133 ASN A C 1
ATOM 1062 O O . ASN A 1 133 ? 14.077 -4.097 -21.900 1.00 96.56 133 ASN A O 1
ATOM 1066 N N . TYR A 1 134 ? 15.869 -3.781 -23.210 1.00 96.44 134 TYR A N 1
ATOM 1067 C CA . TYR A 1 134 ? 16.865 -3.723 -22.143 1.00 96.44 134 TYR A CA 1
ATOM 1068 C C . TYR A 1 134 ? 17.596 -2.373 -22.175 1.00 96.44 134 TYR A C 1
ATOM 1070 O O . TYR A 1 134 ? 18.310 -2.065 -23.130 1.00 96.44 134 TYR A O 1
ATOM 1078 N N . PHE A 1 135 ? 17.400 -1.554 -21.140 1.00 96.19 135 PHE A N 1
ATOM 1079 C CA . PHE A 1 135 ? 17.863 -0.165 -21.057 1.00 96.19 135 PHE A CA 1
ATOM 1080 C C . PHE A 1 135 ? 18.962 -0.002 -19.998 1.00 96.19 135 PHE A C 1
ATOM 1082 O O . PHE A 1 135 ? 18.676 0.187 -18.820 1.00 96.19 135 PHE A O 1
ATOM 1089 N N . GLU A 1 136 ? 20.226 -0.058 -20.406 1.00 94.94 136 GLU A N 1
ATOM 1090 C CA . GLU A 1 136 ? 21.397 0.291 -19.583 1.00 94.94 136 GLU A CA 1
ATOM 1091 C C . GLU A 1 136 ? 21.805 1.760 -19.666 1.00 94.94 136 GLU A C 1
ATOM 1093 O O . GLU A 1 136 ? 22.553 2.224 -18.806 1.00 94.94 136 GLU A O 1
ATOM 1098 N N . GLY A 1 137 ? 21.348 2.485 -20.684 1.00 91.12 137 GLY A N 1
ATOM 1099 C CA . GLY A 1 137 ? 21.481 3.936 -20.784 1.00 91.12 137 GLY A CA 1
ATOM 1100 C C . GLY A 1 137 ? 20.154 4.658 -20.587 1.00 91.12 137 GLY A C 1
ATOM 1101 O O . GLY A 1 137 ? 19.104 4.031 -20.414 1.00 91.12 137 GLY A O 1
ATOM 1102 N N . LYS A 1 138 ? 20.210 5.992 -20.606 1.00 94.88 138 LYS A N 1
ATOM 1103 C CA . LYS A 1 138 ? 19.037 6.832 -20.372 1.00 94.88 138 LYS A CA 1
ATOM 1104 C C . LYS A 1 138 ? 18.063 6.697 -21.529 1.00 94.88 138 LYS A C 1
ATOM 1106 O O . LYS A 1 138 ? 18.470 6.721 -22.694 1.00 94.88 138 LYS A O 1
ATOM 1111 N N . TYR A 1 139 ? 16.779 6.600 -21.212 1.00 95.69 139 TYR A N 1
ATOM 1112 C CA . TYR A 1 139 ? 15.734 6.527 -22.226 1.00 95.69 139 TYR A CA 1
ATOM 1113 C C . TYR A 1 139 ? 14.546 7.410 -21.859 1.00 95.69 139 TYR A C 1
ATOM 1115 O O . TYR A 1 139 ? 14.058 7.382 -20.734 1.00 95.69 139 TYR A O 1
ATOM 1123 N N . THR A 1 140 ? 14.069 8.195 -22.817 1.00 97.38 140 THR A N 1
ATOM 1124 C CA . THR A 1 140 ? 12.863 9.010 -22.683 1.00 97.38 140 THR A CA 1
ATOM 1125 C C . THR A 1 140 ? 11.905 8.700 -23.822 1.00 97.38 140 THR A C 1
ATOM 1127 O O . THR A 1 140 ? 12.222 8.956 -24.980 1.00 97.38 140 THR A O 1
ATOM 1130 N N . GLY A 1 141 ? 10.719 8.173 -23.535 1.00 96.56 141 GLY A N 1
ATOM 1131 C CA . GLY A 1 141 ? 9.776 7.864 -24.602 1.00 96.56 141 GLY A CA 1
ATOM 1132 C C . GLY A 1 141 ? 8.752 6.795 -24.269 1.00 96.56 141 GLY A C 1
ATOM 1133 O O . GLY A 1 141 ? 8.285 6.694 -23.139 1.00 96.56 141 GLY A O 1
ATOM 1134 N N . ILE A 1 142 ? 8.372 6.022 -25.282 1.00 97.56 142 ILE A N 1
ATOM 1135 C CA . ILE A 1 142 ? 7.356 4.977 -25.185 1.00 97.56 142 ILE A CA 1
ATOM 1136 C C . ILE A 1 142 ? 7.981 3.639 -25.559 1.00 97.56 142 ILE A C 1
ATOM 1138 O O . ILE A 1 142 ? 8.490 3.466 -26.662 1.00 97.56 142 ILE A O 1
ATOM 1142 N N . SER A 1 143 ? 7.894 2.674 -24.656 1.00 97.56 143 SER A N 1
ATOM 1143 C CA . SER A 1 143 ? 8.397 1.324 -24.856 1.00 97.56 143 SER A CA 1
ATOM 1144 C C . SER A 1 143 ? 7.270 0.309 -24.752 1.00 97.56 143 SER A C 1
ATOM 1146 O O . SER A 1 143 ? 6.528 0.293 -23.771 1.00 97.56 143 SER A O 1
ATOM 1148 N N . PHE A 1 144 ? 7.175 -0.566 -25.745 1.00 97.44 144 PHE A N 1
ATOM 1149 C CA . PHE A 1 144 ? 6.336 -1.753 -25.744 1.00 97.44 144 PHE A CA 1
ATOM 1150 C C . PHE A 1 144 ? 7.226 -2.987 -25.815 1.00 97.44 144 PHE A C 1
ATOM 1152 O O . PHE A 1 144 ? 8.004 -3.148 -26.753 1.00 97.44 144 PHE A O 1
ATOM 1159 N N . ALA A 1 145 ? 7.099 -3.885 -24.848 1.00 96.44 145 ALA A N 1
ATOM 1160 C CA . ALA A 1 145 ? 7.708 -5.197 -24.957 1.00 96.44 145 ALA A CA 1
ATOM 1161 C C . ALA A 1 145 ? 6.947 -6.272 -24.212 1.00 96.44 145 ALA A C 1
ATOM 1163 O O . ALA A 1 145 ? 6.060 -5.969 -23.424 1.00 96.44 145 ALA A O 1
ATOM 1164 N N . SER A 1 146 ? 7.289 -7.542 -24.435 1.00 95.00 146 SER A N 1
ATOM 1165 C CA . SER A 1 146 ? 6.853 -8.587 -23.500 1.00 95.00 146 SER A CA 1
ATOM 1166 C C . SER A 1 146 ? 7.578 -8.427 -22.167 1.00 95.00 146 SER A C 1
ATOM 1168 O O . SER A 1 146 ? 6.946 -8.483 -21.113 1.00 95.00 146 SER A O 1
ATOM 1170 N N . LEU A 1 147 ? 8.882 -8.153 -22.226 1.00 96.88 147 LEU A N 1
ATOM 1171 C CA . LEU A 1 147 ? 9.728 -7.878 -21.074 1.00 96.88 147 LEU A CA 1
ATOM 1172 C C . LEU A 1 147 ? 10.449 -6.543 -21.256 1.00 96.88 147 LEU A C 1
ATOM 1174 O O . LEU A 1 147 ? 11.165 -6.358 -22.237 1.00 96.88 147 LEU A O 1
ATOM 1178 N N . ASN A 1 148 ? 10.313 -5.634 -20.297 1.00 97.81 148 ASN A N 1
ATOM 1179 C CA . ASN A 1 148 ? 11.170 -4.455 -20.213 1.00 97.81 148 ASN A CA 1
ATOM 1180 C C . ASN A 1 148 ? 12.088 -4.567 -18.999 1.00 97.81 148 ASN A C 1
ATOM 1182 O O . ASN A 1 148 ? 11.629 -4.878 -17.903 1.00 97.81 148 ASN A O 1
ATOM 1186 N N . VAL A 1 149 ? 13.368 -4.257 -19.177 1.00 98.12 149 VAL A N 1
ATOM 1187 C CA . VAL A 1 149 ? 14.357 -4.211 -18.099 1.00 98.12 149 VAL A CA 1
ATOM 1188 C C . VAL A 1 149 ? 15.055 -2.860 -18.133 1.00 98.12 149 VAL A C 1
ATOM 1190 O O . VAL A 1 149 ? 15.735 -2.528 -19.099 1.00 98.12 149 VAL A O 1
ATOM 1193 N N . VAL A 1 150 ? 14.897 -2.082 -17.071 1.00 98.06 150 VAL A N 1
ATOM 1194 C CA . VAL A 1 150 ? 15.432 -0.726 -16.936 1.00 98.06 150 VAL A CA 1
ATOM 1195 C C . VAL A 1 150 ? 16.534 -0.728 -15.881 1.00 98.06 150 VAL A C 1
ATOM 1197 O O . VAL A 1 150 ? 16.298 -1.090 -14.731 1.00 98.06 150 VAL A O 1
ATOM 1200 N N . LYS A 1 151 ? 17.748 -0.342 -16.276 1.00 97.44 151 LYS A N 1
ATOM 1201 C CA . LYS A 1 151 ? 18.960 -0.284 -15.442 1.00 97.44 151 LYS A CA 1
ATOM 1202 C C . LYS A 1 151 ? 19.544 1.131 -15.321 1.00 97.44 151 LYS A C 1
ATOM 1204 O O . LYS A 1 151 ? 20.513 1.314 -14.590 1.00 97.44 151 LYS A O 1
ATOM 1209 N N . SER A 1 152 ? 18.973 2.116 -16.011 1.00 96.25 152 SER A N 1
ATOM 1210 C CA . SER A 1 152 ? 19.345 3.536 -15.936 1.00 96.25 152 SER A CA 1
ATOM 1211 C C . SER A 1 152 ? 18.099 4.424 -16.003 1.00 96.25 152 SER A C 1
ATOM 1213 O O . SER A 1 152 ? 17.010 3.913 -16.269 1.00 96.25 152 SER A O 1
ATOM 1215 N N . ASP A 1 153 ? 18.257 5.722 -15.731 1.00 95.88 153 ASP A N 1
ATOM 1216 C CA . ASP A 1 153 ? 17.161 6.689 -15.641 1.00 95.88 153 ASP A CA 1
ATOM 1217 C C . ASP A 1 153 ? 16.235 6.593 -16.857 1.00 95.88 153 ASP A C 1
ATOM 1219 O O . ASP A 1 153 ? 16.674 6.689 -18.010 1.00 95.88 153 ASP A O 1
ATOM 1223 N N . HIS A 1 154 ? 14.943 6.433 -16.594 1.00 96.88 154 HIS A N 1
ATOM 1224 C CA . HIS A 1 154 ? 13.951 6.271 -17.645 1.00 96.88 154 HIS A CA 1
ATOM 1225 C C . HIS A 1 154 ? 12.758 7.191 -17.412 1.00 96.88 154 HIS A C 1
ATOM 1227 O O . HIS A 1 154 ? 12.236 7.294 -16.300 1.00 96.88 154 HIS A O 1
ATOM 1233 N N . ALA A 1 155 ? 12.307 7.849 -18.475 1.00 98.06 155 ALA A N 1
ATOM 1234 C CA . ALA A 1 155 ? 11.147 8.724 -18.436 1.00 98.06 155 ALA A CA 1
ATOM 1235 C C . ALA A 1 155 ? 10.139 8.377 -19.539 1.00 98.06 155 ALA A C 1
ATOM 1237 O O . ALA A 1 155 ? 10.515 8.145 -20.683 1.00 98.06 155 ALA A O 1
ATOM 1238 N N . GLY A 1 156 ? 8.848 8.377 -19.219 1.00 97.75 156 GLY A N 1
ATOM 1239 C CA . GLY A 1 156 ? 7.775 8.158 -20.192 1.00 97.75 156 GLY A CA 1
ATOM 1240 C C . GLY A 1 156 ? 6.932 6.918 -19.908 1.00 97.75 156 GLY A C 1
ATOM 1241 O O . GLY A 1 156 ? 6.579 6.666 -18.759 1.00 97.75 156 GLY A O 1
ATOM 1242 N N . MET A 1 157 ? 6.529 6.192 -20.951 1.00 98.44 157 MET A N 1
ATOM 1243 C CA . MET A 1 157 ? 5.582 5.077 -20.855 1.00 98.44 157 MET A CA 1
ATOM 1244 C C . MET A 1 157 ? 6.266 3.738 -21.132 1.00 98.44 157 MET A C 1
ATOM 1246 O O . MET A 1 157 ? 6.838 3.530 -22.197 1.00 98.44 157 MET A O 1
ATOM 1250 N N . LEU A 1 158 ? 6.139 2.803 -20.196 1.00 97.75 158 LEU A N 1
ATOM 1251 C CA . LEU A 1 158 ? 6.720 1.469 -20.247 1.00 97.75 158 LEU A CA 1
ATOM 1252 C C . LEU A 1 158 ? 5.613 0.413 -20.202 1.00 97.75 158 LEU A C 1
ATOM 1254 O O . LEU A 1 158 ? 5.012 0.169 -19.159 1.00 97.75 158 LEU A O 1
ATOM 1258 N N . THR A 1 159 ? 5.340 -0.236 -21.327 1.00 97.75 159 THR A N 1
ATOM 1259 C CA . THR A 1 159 ? 4.320 -1.286 -21.439 1.00 97.75 159 THR A CA 1
ATOM 1260 C C . THR A 1 159 ? 4.984 -2.648 -21.586 1.00 97.75 159 THR A C 1
ATOM 1262 O O . THR A 1 159 ? 5.682 -2.896 -22.568 1.00 97.75 159 THR A O 1
ATOM 1265 N N . GLY A 1 160 ? 4.761 -3.526 -20.612 1.00 95.00 160 GLY A N 1
ATOM 1266 C CA . GLY A 1 160 ? 5.231 -4.908 -20.573 1.00 95.00 160 GLY A CA 1
ATOM 1267 C C . GLY A 1 160 ? 4.069 -5.887 -20.693 1.00 95.00 160 GLY A C 1
ATOM 1268 O O . GLY A 1 160 ? 3.282 -5.993 -19.761 1.00 95.00 160 GLY A O 1
ATOM 1269 N N . PHE A 1 161 ? 3.941 -6.649 -21.778 1.00 93.31 161 PHE A N 1
ATOM 1270 C CA . PHE A 1 161 ? 2.878 -7.660 -21.880 1.00 93.31 161 PHE A CA 1
ATOM 1271 C C . PHE A 1 161 ? 3.011 -8.754 -20.811 1.00 93.31 161 PHE A C 1
ATOM 1273 O O . PHE A 1 161 ? 1.997 -9.279 -20.369 1.00 93.31 161 PHE A O 1
ATOM 1280 N N . ALA A 1 162 ? 4.232 -9.058 -20.360 1.00 94.94 162 ALA A N 1
ATOM 1281 C CA . ALA A 1 162 ? 4.487 -9.892 -19.191 1.00 94.94 162 ALA A CA 1
ATOM 1282 C C . ALA A 1 162 ? 5.011 -9.040 -18.029 1.00 94.94 162 ALA A C 1
ATOM 1284 O O . ALA A 1 162 ? 4.268 -8.762 -17.089 1.00 94.94 162 ALA A O 1
ATOM 1285 N N . PHE A 1 163 ? 6.265 -8.584 -18.088 1.00 95.38 163 PHE A N 1
ATOM 1286 C CA . PHE A 1 163 ? 6.907 -7.956 -16.931 1.00 95.38 163 PHE A CA 1
ATOM 1287 C C . PHE A 1 163 ? 7.677 -6.687 -17.272 1.00 95.38 163 PHE A C 1
ATOM 1289 O O . PHE A 1 163 ? 8.351 -6.602 -18.299 1.00 95.38 163 PHE A O 1
ATOM 1296 N N . ASN A 1 164 ? 7.640 -5.740 -16.339 1.00 97.94 164 ASN A N 1
ATOM 1297 C CA . ASN A 1 164 ? 8.559 -4.611 -16.292 1.00 97.94 164 ASN A CA 1
ATOM 1298 C C . ASN A 1 164 ? 9.433 -4.740 -15.043 1.00 97.94 164 ASN A C 1
ATOM 1300 O O . ASN A 1 164 ? 8.930 -4.718 -13.920 1.00 97.94 164 ASN A O 1
ATOM 1304 N N . GLN A 1 165 ? 10.743 -4.849 -15.236 1.00 98.00 165 GLN A N 1
ATOM 1305 C CA . GLN A 1 165 ? 11.742 -4.794 -14.177 1.00 98.00 165 GLN A CA 1
ATOM 1306 C C . GLN A 1 165 ? 12.425 -3.426 -14.210 1.00 98.00 165 GLN A C 1
ATOM 1308 O O . GLN A 1 165 ? 13.091 -3.085 -15.184 1.00 98.00 165 GLN A O 1
ATOM 1313 N N . ILE A 1 166 ? 12.261 -2.642 -13.149 1.00 98.00 166 ILE A N 1
ATOM 1314 C CA . ILE A 1 166 ? 12.714 -1.254 -13.058 1.00 98.00 166 ILE A CA 1
ATOM 1315 C C . ILE A 1 166 ? 13.711 -1.136 -11.905 1.00 98.00 166 ILE A C 1
ATOM 1317 O O . ILE A 1 166 ? 13.333 -0.981 -10.745 1.00 98.00 166 ILE A O 1
ATOM 1321 N N . ASP A 1 167 ? 14.999 -1.218 -12.229 1.00 97.31 167 ASP A N 1
ATOM 1322 C CA . ASP A 1 167 ? 16.107 -1.180 -11.268 1.00 97.31 167 ASP A CA 1
ATOM 1323 C C . ASP A 1 167 ? 16.864 0.161 -11.265 1.00 97.31 167 ASP A C 1
ATOM 1325 O O . ASP A 1 167 ? 18.008 0.230 -10.816 1.00 97.31 167 ASP A O 1
ATOM 1329 N N . ALA A 1 168 ? 16.230 1.227 -11.752 1.00 96.75 168 ALA A N 1
ATOM 1330 C CA . ALA A 1 168 ? 16.748 2.593 -11.764 1.00 96.75 168 ALA A CA 1
ATOM 1331 C C . ALA A 1 168 ? 15.618 3.606 -11.542 1.00 96.75 168 ALA A C 1
ATOM 1333 O O . ALA A 1 168 ? 14.452 3.219 -11.435 1.00 96.75 168 ALA A O 1
ATOM 1334 N N . ASP A 1 169 ? 15.967 4.888 -11.452 1.00 98.00 169 ASP A N 1
ATOM 1335 C CA . ASP A 1 169 ? 14.982 5.945 -11.257 1.00 98.00 169 ASP A CA 1
ATOM 1336 C C . ASP A 1 169 ? 14.059 6.050 -12.479 1.00 98.00 169 ASP A C 1
ATOM 1338 O O . ASP A 1 169 ? 14.504 6.152 -13.626 1.00 98.00 169 ASP A O 1
ATOM 1342 N N . PHE A 1 170 ? 12.753 6.009 -12.230 1.00 98.38 170 PHE A N 1
ATOM 1343 C CA . PHE A 1 170 ? 11.733 6.007 -13.271 1.00 98.38 170 PHE A CA 1
ATOM 1344 C C . PHE A 1 170 ? 10.723 7.127 -13.047 1.00 98.38 170 PHE A C 1
ATOM 1346 O O . PHE A 1 170 ? 10.209 7.305 -11.942 1.00 98.38 170 PHE A O 1
ATOM 1353 N N . THR A 1 171 ? 10.400 7.867 -14.106 1.00 98.69 171 THR A N 1
ATOM 1354 C CA . THR A 1 171 ? 9.357 8.898 -14.075 1.00 98.69 171 THR A CA 1
ATOM 1355 C C . THR A 1 171 ? 8.358 8.697 -15.207 1.00 98.69 171 THR A C 1
ATOM 1357 O O . THR A 1 171 ? 8.707 8.820 -16.376 1.00 98.69 171 THR A O 1
ATOM 1360 N N . GLY A 1 172 ? 7.095 8.437 -14.881 1.00 98.44 172 GLY A N 1
ATOM 1361 C CA . GLY A 1 172 ? 6.034 8.298 -15.877 1.00 98.44 172 GLY A CA 1
ATOM 1362 C C . GLY A 1 172 ? 5.089 7.139 -15.592 1.00 98.44 172 GLY A C 1
ATOM 1363 O O . GLY A 1 172 ? 4.642 6.963 -14.461 1.00 98.44 172 GLY A O 1
ATOM 1364 N N . MET A 1 173 ? 4.747 6.369 -16.621 1.00 98.75 173 MET A N 1
ATOM 1365 C CA . MET A 1 173 ? 3.743 5.311 -16.548 1.00 98.75 173 MET A CA 1
ATOM 1366 C C . MET A 1 173 ? 4.354 3.939 -16.824 1.00 98.75 173 MET A C 1
ATOM 1368 O O . MET A 1 173 ? 5.011 3.754 -17.842 1.00 98.75 173 MET A O 1
ATOM 1372 N N . SER A 1 174 ? 4.086 2.958 -15.967 1.00 98.38 174 SER A N 1
ATOM 1373 C CA . SER A 1 174 ? 4.453 1.558 -16.186 1.00 98.38 174 SER A CA 1
ATOM 1374 C C . SER A 1 174 ? 3.210 0.676 -16.158 1.00 98.38 174 SER A C 1
ATOM 1376 O O . SER A 1 174 ? 2.455 0.712 -15.192 1.00 98.38 174 SER A O 1
ATOM 1378 N N . ILE A 1 175 ? 2.985 -0.124 -17.196 1.00 98.25 175 ILE A N 1
ATOM 1379 C CA . ILE A 1 175 ? 1.839 -1.034 -17.314 1.00 98.25 175 ILE A CA 1
ATOM 1380 C C . ILE A 1 175 ? 2.369 -2.425 -17.612 1.00 98.25 175 ILE A C 1
ATOM 1382 O O . ILE A 1 175 ? 3.088 -2.594 -18.593 1.00 98.25 175 ILE A O 1
ATOM 1386 N N . SER A 1 176 ? 2.016 -3.424 -16.807 1.00 97.69 176 SER A N 1
ATOM 1387 C CA . SER A 1 176 ? 2.334 -4.817 -17.127 1.00 97.69 176 SER A CA 1
ATOM 1388 C C . SER A 1 176 ? 1.510 -5.828 -16.337 1.00 97.69 176 SER A C 1
ATOM 1390 O O . SER A 1 176 ? 0.773 -5.462 -15.423 1.00 97.69 176 SER A O 1
ATOM 1392 N N . ILE A 1 177 ? 1.631 -7.120 -16.668 1.00 96.69 177 ILE A N 1
ATOM 1393 C CA . ILE A 1 177 ? 1.110 -8.191 -15.803 1.00 96.69 177 ILE A CA 1
ATOM 1394 C C . ILE A 1 177 ? 1.871 -8.205 -14.473 1.00 96.69 177 ILE A C 1
ATOM 1396 O O . ILE A 1 177 ? 1.248 -8.415 -13.427 1.00 96.69 177 ILE A O 1
ATOM 1400 N N . GLY A 1 178 ? 3.176 -7.915 -14.481 1.00 96.94 178 GLY A N 1
ATOM 1401 C CA . GLY A 1 178 ? 3.876 -7.624 -13.240 1.00 96.94 178 GLY A CA 1
ATOM 1402 C C . GLY A 1 178 ? 4.988 -6.586 -13.305 1.00 96.94 178 GLY A C 1
ATOM 1403 O O . GLY A 1 178 ? 5.921 -6.683 -14.103 1.00 96.94 178 GLY A O 1
ATOM 1404 N N . ASN A 1 179 ? 4.897 -5.608 -12.401 1.00 97.56 179 ASN A N 1
ATOM 1405 C CA . ASN A 1 179 ? 5.911 -4.577 -12.214 1.00 97.56 179 ASN A CA 1
ATOM 1406 C C . ASN A 1 179 ? 6.779 -4.908 -10.999 1.00 97.56 179 ASN A C 1
ATOM 1408 O O . ASN A 1 179 ? 6.268 -5.035 -9.883 1.00 97.56 179 ASN A O 1
ATOM 1412 N N . PHE A 1 180 ? 8.090 -4.967 -11.215 1.00 97.50 180 PHE A N 1
ATOM 1413 C CA . PHE A 1 180 ? 9.110 -5.161 -10.189 1.00 97.50 180 PHE A CA 1
ATOM 1414 C C . PHE A 1 180 ? 9.975 -3.904 -10.113 1.00 97.50 180 PHE A C 1
ATOM 1416 O O . PHE A 1 180 ? 10.809 -3.666 -10.983 1.00 97.50 180 PHE A O 1
ATOM 1423 N N . ILE A 1 181 ? 9.749 -3.081 -9.094 1.00 97.75 181 ILE A N 1
ATOM 1424 C CA . ILE A 1 181 ? 10.377 -1.768 -8.925 1.00 97.75 181 ILE A CA 1
ATOM 1425 C C . ILE A 1 181 ? 11.381 -1.854 -7.778 1.00 97.75 181 ILE A C 1
ATOM 1427 O O . ILE A 1 181 ? 11.009 -2.188 -6.652 1.00 97.75 181 ILE A O 1
ATOM 1431 N N . SER A 1 182 ? 12.647 -1.546 -8.052 1.00 96.31 182 SER A N 1
ATOM 1432 C CA . SER A 1 182 ? 13.739 -1.633 -7.071 1.00 96.31 182 SER A CA 1
ATOM 1433 C C . SER A 1 182 ? 14.347 -0.281 -6.680 1.00 96.31 182 SER A C 1
ATOM 1435 O O . SER A 1 182 ? 15.223 -0.248 -5.818 1.00 96.31 182 SER A O 1
ATOM 1437 N N . LYS A 1 183 ? 13.938 0.817 -7.325 1.00 96.44 183 LYS A N 1
ATOM 1438 C CA . LYS A 1 183 ? 14.469 2.182 -7.143 1.00 96.44 183 LYS A CA 1
ATOM 1439 C C . LYS A 1 183 ? 13.342 3.215 -7.165 1.00 96.44 183 LYS A C 1
ATOM 1441 O O . LYS A 1 183 ? 12.177 2.833 -7.062 1.00 96.44 183 LYS A O 1
ATOM 1446 N N . ASN A 1 184 ? 13.671 4.506 -7.222 1.00 97.75 184 ASN A N 1
ATOM 1447 C CA . ASN A 1 184 ? 12.662 5.547 -7.099 1.00 97.75 184 ASN A CA 1
ATOM 1448 C C . ASN A 1 184 ? 11.720 5.533 -8.299 1.00 97.75 184 ASN A C 1
ATOM 1450 O O . ASN A 1 184 ? 12.151 5.454 -9.449 1.00 97.75 184 ASN A O 1
ATOM 1454 N N . PHE A 1 185 ? 10.427 5.643 -8.028 1.00 98.56 185 PHE A N 1
ATOM 1455 C CA . PHE A 1 185 ? 9.404 5.659 -9.059 1.00 98.56 185 PHE A CA 1
ATOM 1456 C C . PHE A 1 185 ? 8.463 6.831 -8.822 1.00 98.56 185 PHE A C 1
ATOM 1458 O O . PHE A 1 185 ? 7.828 6.917 -7.775 1.00 98.56 185 PHE A O 1
ATOM 1465 N N . ASN A 1 186 ? 8.348 7.716 -9.808 1.00 98.69 186 ASN A N 1
ATOM 1466 C CA . ASN A 1 186 ? 7.465 8.874 -9.763 1.00 98.69 186 ASN A CA 1
ATOM 1467 C C . ASN A 1 186 ? 6.432 8.775 -10.892 1.00 98.69 186 ASN A C 1
ATOM 1469 O O . ASN A 1 186 ? 6.763 8.988 -12.058 1.00 98.69 186 ASN A O 1
ATOM 1473 N N . GLY A 1 187 ? 5.175 8.465 -10.568 1.00 98.50 187 GLY A N 1
ATOM 1474 C CA . GLY A 1 187 ? 4.086 8.454 -11.547 1.00 98.50 187 GLY A CA 1
ATOM 1475 C C . GLY A 1 187 ? 3.046 7.362 -11.318 1.00 98.50 187 GLY A C 1
ATOM 1476 O O . GLY A 1 187 ? 2.522 7.225 -10.215 1.00 98.50 187 GLY A O 1
ATOM 1477 N N . ILE A 1 188 ? 2.697 6.623 -12.375 1.00 98.75 188 ILE A N 1
ATOM 1478 C CA . ILE A 1 188 ? 1.615 5.629 -12.366 1.00 98.75 188 ILE A CA 1
ATOM 1479 C C . ILE A 1 188 ? 2.170 4.237 -12.661 1.00 98.75 188 ILE A C 1
ATOM 1481 O O . ILE A 1 188 ? 2.797 4.032 -13.696 1.00 98.75 188 ILE A O 1
ATOM 1485 N N . ALA A 1 189 ? 1.892 3.260 -11.802 1.00 98.31 189 ALA A N 1
ATOM 1486 C CA . ALA A 1 189 ? 2.184 1.853 -12.073 1.00 98.31 189 ALA A CA 1
ATOM 1487 C C . ALA A 1 189 ? 0.893 1.029 -12.083 1.00 98.31 189 ALA A C 1
ATOM 1489 O O . ALA A 1 189 ? 0.097 1.130 -11.157 1.00 98.31 189 ALA A O 1
ATOM 1490 N N . ILE A 1 190 ? 0.694 0.210 -13.115 1.00 98.19 190 ILE A N 1
ATOM 1491 C CA . ILE A 1 190 ? -0.455 -0.686 -13.279 1.00 98.19 190 ILE A CA 1
ATOM 1492 C C . ILE A 1 190 ? 0.060 -2.119 -13.406 1.00 98.19 190 ILE A C 1
ATOM 1494 O O . ILE A 1 190 ? 0.720 -2.445 -14.395 1.00 98.19 190 ILE A O 1
ATOM 1498 N N . SER A 1 191 ? -0.247 -2.964 -12.422 1.00 96.62 191 SER A N 1
ATOM 1499 C CA . SER A 1 191 ? 0.157 -4.375 -12.358 1.00 96.62 191 SER A CA 1
ATOM 1500 C C . SER A 1 191 ? -1.063 -5.285 -12.441 1.00 96.62 191 SER A C 1
ATOM 1502 O O . SER A 1 191 ? -1.906 -5.249 -11.554 1.00 96.62 191 SER A O 1
ATOM 1504 N N . GLY A 1 192 ? -1.154 -6.130 -13.467 1.00 93.56 192 GLY A N 1
ATOM 1505 C CA . GLY A 1 192 ? -2.309 -7.010 -13.678 1.00 93.56 192 GLY A CA 1
ATOM 1506 C C . GLY A 1 192 ? -2.427 -8.162 -12.674 1.00 93.56 192 GLY A C 1
ATOM 1507 O O . GLY A 1 192 ? -3.515 -8.434 -12.177 1.00 93.56 192 GLY A O 1
ATOM 1508 N N . LEU A 1 193 ? -1.325 -8.843 -12.353 1.00 94.75 193 LEU A N 1
ATOM 1509 C CA . LEU A 1 193 ? -1.308 -9.971 -11.413 1.00 94.75 193 LEU A CA 1
ATOM 1510 C C . LEU A 1 193 ? -0.407 -9.706 -10.215 1.00 94.75 193 LEU A C 1
ATOM 1512 O O . LEU A 1 193 ? -0.844 -9.918 -9.086 1.00 94.75 193 LEU A O 1
ATOM 1516 N N . VAL A 1 194 ? 0.832 -9.268 -10.458 1.00 94.75 194 VAL A N 1
ATOM 1517 C CA . VAL A 1 194 ? 1.857 -9.167 -9.414 1.00 94.75 194 VAL A CA 1
ATOM 1518 C C . VAL A 1 194 ? 2.511 -7.797 -9.419 1.00 94.75 194 VAL A C 1
ATOM 1520 O O . VAL A 1 194 ? 3.120 -7.375 -10.392 1.00 94.75 194 VAL A O 1
ATOM 1523 N N . GLY A 1 195 ? 2.430 -7.116 -8.292 1.00 95.31 195 GLY A N 1
ATOM 1524 C CA . GLY A 1 195 ? 3.118 -5.879 -8.019 1.00 95.31 195 GLY A CA 1
ATOM 1525 C C . GLY A 1 195 ? 4.164 -6.051 -6.936 1.00 95.31 195 GLY A C 1
ATOM 1526 O O . GLY A 1 195 ? 3.835 -6.498 -5.840 1.00 95.31 195 GLY A O 1
ATOM 1527 N N . TRP A 1 196 ? 5.409 -5.668 -7.204 1.00 95.81 196 TRP A N 1
ATOM 1528 C CA . TRP A 1 196 ? 6.471 -5.732 -6.207 1.00 95.81 196 TRP A CA 1
ATOM 1529 C C . TRP A 1 196 ? 7.281 -4.443 -6.176 1.00 95.81 196 TRP A C 1
ATOM 1531 O O . TRP A 1 196 ? 7.961 -4.098 -7.139 1.00 95.81 196 TRP A O 1
ATOM 1541 N N . ILE A 1 197 ? 7.274 -3.773 -5.027 1.00 93.69 197 ILE A N 1
ATOM 1542 C CA . ILE A 1 197 ? 8.145 -2.635 -4.734 1.00 93.69 197 ILE A CA 1
ATOM 1543 C C . ILE A 1 197 ? 9.152 -3.076 -3.679 1.00 93.69 197 ILE A C 1
ATOM 1545 O O . ILE A 1 197 ? 8.773 -3.532 -2.599 1.00 93.69 197 ILE A O 1
ATOM 1549 N N . LYS A 1 198 ? 10.438 -3.039 -4.024 1.00 92.06 198 LYS A N 1
ATOM 1550 C CA . LYS A 1 198 ? 11.527 -3.595 -3.217 1.00 92.06 198 LYS A CA 1
ATOM 1551 C C . LYS A 1 198 ? 11.857 -2.697 -2.021 1.00 92.06 198 LYS A C 1
ATOM 1553 O O . LYS A 1 198 ? 11.405 -1.568 -1.914 1.00 92.06 198 LYS A O 1
ATOM 1558 N N . LEU A 1 199 ? 12.636 -3.235 -1.089 1.00 83.19 199 LEU A N 1
ATOM 1559 C CA . LEU A 1 199 ? 13.223 -2.454 -0.004 1.00 83.19 199 LEU A CA 1
ATOM 1560 C C . LEU A 1 199 ? 14.153 -1.366 -0.582 1.00 83.19 199 LEU A C 1
ATOM 1562 O O . LEU A 1 199 ? 14.719 -1.565 -1.657 1.00 83.19 199 LEU A O 1
ATOM 1566 N N . ASP A 1 200 ? 14.296 -0.246 0.129 1.00 86.38 200 ASP A N 1
ATOM 1567 C CA . ASP A 1 200 ? 15.128 0.919 -0.230 1.00 86.38 200 ASP A CA 1
ATOM 1568 C C . ASP A 1 200 ? 14.684 1.719 -1.471 1.00 86.38 200 ASP A C 1
ATOM 1570 O O . ASP A 1 200 ? 15.426 2.573 -1.957 1.00 86.38 200 ASP A O 1
ATOM 1574 N N . SER A 1 201 ? 13.474 1.479 -1.985 1.00 91.56 201 SER A N 1
ATOM 1575 C CA . SER A 1 201 ? 12.856 2.319 -3.018 1.00 91.56 201 SER A CA 1
ATOM 1576 C C . SER A 1 201 ? 11.828 3.285 -2.434 1.00 91.56 201 SER A C 1
ATOM 1578 O O . SER A 1 201 ? 11.112 2.930 -1.494 1.00 91.56 201 SER A O 1
ATOM 1580 N N . GLU A 1 202 ? 11.677 4.448 -3.064 1.00 96.62 202 GLU A N 1
ATOM 1581 C CA . GLU A 1 202 ? 10.569 5.371 -2.820 1.00 96.62 202 GLU A CA 1
ATOM 1582 C C . GLU A 1 202 ? 9.630 5.410 -4.035 1.00 96.62 202 GLU A C 1
ATOM 1584 O O . GLU A 1 202 ? 10.045 5.730 -5.149 1.00 96.62 202 GLU A O 1
ATOM 1589 N N . PHE A 1 203 ? 8.350 5.106 -3.831 1.00 98.19 203 PHE A N 1
ATOM 1590 C CA . PHE A 1 203 ? 7.323 5.228 -4.862 1.00 98.19 203 PHE A CA 1
ATOM 1591 C C . PHE A 1 203 ? 6.397 6.402 -4.543 1.00 98.19 203 PHE A C 1
ATOM 1593 O O . PHE A 1 203 ? 5.776 6.454 -3.478 1.00 98.19 203 PHE A O 1
ATOM 1600 N N . LYS A 1 204 ? 6.272 7.333 -5.490 1.00 98.62 204 LYS A N 1
ATOM 1601 C CA . LYS A 1 204 ? 5.393 8.502 -5.421 1.00 98.62 204 LYS A CA 1
ATOM 1602 C C . LYS A 1 204 ? 4.390 8.472 -6.564 1.00 98.62 204 LYS A C 1
ATOM 1604 O O . LYS A 1 204 ? 4.777 8.539 -7.728 1.00 98.62 204 LYS A O 1
ATOM 1609 N N . GLY A 1 205 ? 3.102 8.447 -6.234 1.00 98.44 205 GLY A N 1
ATOM 1610 C CA . GLY A 1 205 ? 2.026 8.593 -7.215 1.00 98.44 205 GLY A CA 1
ATOM 1611 C C . GLY A 1 205 ? 0.911 7.566 -7.059 1.00 98.44 205 GLY A C 1
ATOM 1612 O O . GLY A 1 205 ? 0.442 7.327 -5.947 1.00 98.44 205 GLY A O 1
ATOM 1613 N N . VAL A 1 206 ? 0.444 7.002 -8.174 1.00 98.75 206 VAL A N 1
ATOM 1614 C CA . VAL A 1 206 ? -0.713 6.094 -8.203 1.00 98.75 206 VAL A CA 1
ATOM 1615 C C . VAL A 1 206 ? -0.268 4.685 -8.555 1.00 98.75 206 VAL A C 1
ATOM 1617 O O . VAL A 1 206 ? 0.356 4.451 -9.586 1.00 98.75 206 VAL A O 1
ATOM 1620 N N . TYR A 1 207 ? -0.638 3.730 -7.716 1.00 98.38 207 TYR A N 1
ATOM 1621 C CA . TYR A 1 207 ? -0.442 2.316 -7.975 1.00 98.38 207 TYR A CA 1
ATOM 1622 C C . TYR A 1 207 ? -1.798 1.653 -8.206 1.00 98.38 207 TYR A C 1
ATOM 1624 O O . TYR A 1 207 ? -2.675 1.734 -7.352 1.00 98.38 207 TYR A O 1
ATOM 1632 N N . VAL A 1 208 ? -1.981 0.992 -9.344 1.00 98.38 208 VAL A N 1
ATOM 1633 C CA . VAL A 1 208 ? -3.163 0.184 -9.661 1.00 98.38 208 VAL A CA 1
ATOM 1634 C C . VAL A 1 208 ? -2.733 -1.273 -9.639 1.00 98.38 208 VAL A C 1
ATOM 1636 O O . VAL A 1 208 ? -1.983 -1.731 -10.500 1.00 98.38 208 VAL A O 1
ATOM 1639 N N . GLY A 1 209 ? -3.151 -1.982 -8.601 1.00 96.31 209 GLY A N 1
ATOM 1640 C CA . GLY A 1 209 ? -2.726 -3.343 -8.330 1.00 96.31 209 GLY A CA 1
ATOM 1641 C C . GLY A 1 209 ? -3.787 -4.361 -8.709 1.00 96.31 209 GLY A C 1
ATOM 1642 O O . GLY A 1 209 ? -4.974 -4.142 -8.505 1.00 96.31 209 GLY A O 1
ATOM 1643 N N . GLY A 1 210 ? -3.351 -5.507 -9.207 1.00 95.75 210 GLY A N 1
ATOM 1644 C CA . GLY A 1 210 ? -4.192 -6.665 -9.451 1.00 95.75 210 GLY A CA 1
ATOM 1645 C C . GLY A 1 210 ? -4.282 -7.547 -8.215 1.00 95.75 210 GLY A C 1
ATOM 1646 O O . GLY A 1 210 ? -4.707 -7.112 -7.146 1.00 95.75 210 GLY A O 1
ATOM 1647 N N . ILE A 1 211 ? -3.870 -8.804 -8.347 1.00 95.50 211 ILE A N 1
ATOM 1648 C CA . ILE A 1 211 ? -4.087 -9.816 -7.309 1.00 95.50 211 ILE A CA 1
ATOM 1649 C C . ILE A 1 211 ? -3.106 -9.678 -6.144 1.00 95.50 211 ILE A C 1
ATOM 1651 O O . ILE A 1 211 ? -3.547 -9.619 -5.004 1.00 95.50 211 ILE A O 1
ATOM 1655 N N . LEU A 1 212 ? -1.800 -9.658 -6.404 1.00 95.81 212 LEU A N 1
ATOM 1656 C CA . LEU A 1 212 ? -0.757 -9.717 -5.379 1.00 95.81 212 LEU A CA 1
ATOM 1657 C C . LEU A 1 212 ? 0.102 -8.458 -5.434 1.00 95.81 212 LEU A C 1
ATOM 1659 O O . LEU A 1 212 ? 0.941 -8.334 -6.317 1.00 95.81 212 LEU A O 1
ATOM 1663 N N . ASN A 1 213 ? -0.058 -7.543 -4.483 1.00 95.88 213 ASN A N 1
ATOM 1664 C CA . ASN A 1 213 ? 0.699 -6.293 -4.426 1.00 95.88 213 ASN A CA 1
ATOM 1665 C C . ASN A 1 213 ? 1.510 -6.247 -3.132 1.00 95.88 213 ASN A C 1
ATOM 1667 O O . ASN A 1 213 ? 0.947 -6.305 -2.043 1.00 95.88 213 ASN A O 1
ATOM 1671 N N . THR A 1 214 ? 2.834 -6.163 -3.235 1.00 94.44 214 THR A N 1
ATOM 1672 C CA . THR A 1 214 ? 3.747 -6.146 -2.087 1.00 94.44 214 THR A CA 1
ATOM 1673 C C . THR A 1 214 ? 4.617 -4.896 -2.118 1.00 94.44 214 THR A C 1
ATOM 1675 O O . THR A 1 214 ? 5.388 -4.681 -3.054 1.00 94.44 214 THR A O 1
ATOM 1678 N N . PHE A 1 215 ? 4.529 -4.095 -1.060 1.00 93.88 215 PHE A N 1
ATOM 1679 C CA . PHE A 1 215 ? 5.200 -2.810 -0.902 1.00 93.88 215 PHE A CA 1
ATOM 1680 C C . PHE A 1 215 ? 6.231 -2.891 0.226 1.00 93.88 215 PHE A C 1
ATOM 1682 O O . PHE A 1 215 ? 5.902 -2.735 1.400 1.00 93.88 215 PHE A O 1
ATOM 1689 N N . ARG A 1 216 ? 7.491 -3.178 -0.119 1.00 92.62 216 ARG A N 1
ATOM 1690 C CA . ARG A 1 216 ? 8.625 -3.197 0.826 1.00 92.62 216 ARG A CA 1
ATOM 1691 C C . ARG A 1 216 ? 9.364 -1.858 0.897 1.00 92.62 216 ARG A C 1
ATOM 1693 O O . ARG A 1 216 ? 10.105 -1.630 1.848 1.00 92.62 216 ARG A O 1
ATOM 1700 N N . GLY A 1 217 ? 9.179 -0.996 -0.096 1.00 91.81 217 GLY A N 1
ATOM 1701 C CA . GLY A 1 217 ? 9.689 0.376 -0.123 1.00 91.81 217 GLY A CA 1
ATOM 1702 C C . GLY A 1 217 ? 8.706 1.371 0.489 1.00 91.81 217 GLY A C 1
ATOM 1703 O O . GLY A 1 217 ? 7.562 1.016 0.777 1.00 91.81 217 GLY A O 1
ATOM 1704 N N . GLU A 1 218 ? 9.143 2.616 0.675 1.00 94.06 218 GLU A N 1
ATOM 1705 C CA . GLU A 1 218 ? 8.235 3.690 1.081 1.00 94.06 218 GLU A CA 1
ATOM 1706 C C . GLU A 1 218 ? 7.252 4.009 -0.049 1.00 94.06 218 GLU A C 1
ATOM 1708 O O . GLU A 1 218 ? 7.640 4.158 -1.209 1.00 94.06 218 GLU A O 1
ATOM 1713 N N . MET A 1 219 ? 5.979 4.156 0.306 1.00 95.69 219 MET A N 1
ATOM 1714 C CA . MET A 1 219 ? 4.900 4.502 -0.614 1.00 95.69 219 MET A CA 1
ATOM 1715 C C . MET A 1 219 ? 4.267 5.829 -0.211 1.00 95.69 219 MET A C 1
ATOM 1717 O O . MET A 1 219 ? 3.835 5.995 0.930 1.00 95.69 219 MET A O 1
ATOM 1721 N N . LYS A 1 220 ? 4.156 6.768 -1.153 1.00 98.12 220 LYS A N 1
ATOM 1722 C CA . LYS A 1 220 ? 3.462 8.050 -0.969 1.00 98.12 220 LYS A CA 1
ATOM 1723 C C . LYS A 1 220 ? 2.468 8.259 -2.109 1.00 98.12 220 LYS A C 1
ATOM 1725 O O . LYS A 1 220 ? 2.871 8.497 -3.246 1.00 98.12 220 LYS A O 1
ATOM 1730 N N . GLY A 1 221 ? 1.172 8.186 -1.814 1.00 98.06 221 GLY A N 1
ATOM 1731 C CA . GLY A 1 221 ? 0.124 8.448 -2.801 1.00 98.06 221 GLY A CA 1
ATOM 1732 C C . GLY A 1 221 ? -1.100 7.548 -2.674 1.00 98.06 221 GLY A C 1
ATOM 1733 O O . GLY A 1 221 ? -1.637 7.376 -1.581 1.00 98.06 221 GLY A O 1
ATOM 1734 N N . VAL A 1 222 ? -1.585 7.034 -3.806 1.00 98.69 222 VAL A N 1
ATOM 1735 C CA . VAL A 1 222 ? -2.852 6.292 -3.890 1.00 98.69 222 VAL A CA 1
ATOM 1736 C C . VAL A 1 222 ? -2.603 4.868 -4.364 1.00 98.69 222 VAL A C 1
ATOM 1738 O O . VAL A 1 222 ? -1.991 4.662 -5.410 1.00 98.69 222 VAL A O 1
ATOM 1741 N N . LEU A 1 223 ? -3.128 3.891 -3.630 1.00 98.06 223 LEU A N 1
ATOM 1742 C CA . LEU A 1 223 ? -3.249 2.510 -4.077 1.00 98.06 223 LEU A CA 1
ATOM 1743 C C . LEU A 1 223 ? -4.706 2.216 -4.448 1.00 98.06 223 LEU A C 1
ATOM 1745 O O . LEU A 1 223 ? -5.584 2.256 -3.591 1.00 98.06 223 LEU A O 1
ATOM 1749 N N . LEU A 1 224 ? -4.936 1.874 -5.713 1.00 97.94 224 LEU A N 1
ATOM 1750 C CA . LEU A 1 224 ? -6.129 1.189 -6.206 1.00 97.94 224 LEU A CA 1
ATOM 1751 C C . LEU A 1 224 ? -5.786 -0.299 -6.325 1.00 97.94 224 LEU A C 1
ATOM 1753 O O . LEU A 1 224 ? -5.465 -0.802 -7.399 1.00 97.94 224 LEU A O 1
ATOM 1757 N N . GLY A 1 225 ? -5.718 -0.967 -5.183 1.00 92.00 225 GLY A N 1
ATOM 1758 C CA . GLY A 1 225 ? -5.316 -2.358 -5.066 1.00 92.00 225 GLY A CA 1
ATOM 1759 C C . GLY A 1 225 ? -6.474 -3.297 -5.371 1.00 92.00 225 GLY A C 1
ATOM 1760 O O . GLY A 1 225 ? -7.615 -3.042 -4.998 1.00 92.00 225 GLY A O 1
ATOM 1761 N N . GLY A 1 226 ? -6.180 -4.413 -6.025 1.00 93.00 226 GLY A N 1
ATOM 1762 C CA . GLY A 1 226 ? -7.135 -5.493 -6.205 1.00 93.00 226 GLY A CA 1
ATOM 1763 C C . GLY A 1 226 ? -7.246 -6.313 -4.927 1.00 93.00 226 GLY A C 1
ATOM 1764 O O . GLY A 1 226 ? -7.799 -5.847 -3.930 1.00 93.00 226 GLY A O 1
ATOM 1765 N N . VAL A 1 227 ? -6.756 -7.553 -4.951 1.00 95.00 227 VAL A N 1
ATOM 1766 C CA . VAL A 1 227 ? -7.101 -8.530 -3.909 1.00 95.00 227 VAL A CA 1
ATOM 1767 C C . VAL A 1 227 ? -6.222 -8.394 -2.671 1.00 95.00 227 VAL A C 1
ATOM 1769 O O . VAL A 1 227 ? -6.715 -7.964 -1.638 1.00 95.00 227 VAL A O 1
ATOM 1772 N N . PHE A 1 228 ? -4.943 -8.748 -2.759 1.00 95.50 228 PHE A N 1
ATOM 1773 C CA . PHE A 1 228 ? -4.025 -8.812 -1.625 1.00 95.50 228 PHE A CA 1
ATOM 1774 C C . PHE A 1 228 ? -3.003 -7.681 -1.697 1.00 95.50 228 PHE A C 1
ATOM 1776 O O . PHE A 1 228 ? -2.143 -7.663 -2.579 1.00 95.50 228 PHE A O 1
ATOM 1783 N N . ASN A 1 229 ? -3.064 -6.763 -0.738 1.00 95.88 229 ASN A N 1
ATOM 1784 C CA . ASN A 1 229 ? -2.147 -5.636 -0.627 1.00 95.88 229 ASN A CA 1
ATOM 1785 C C . ASN A 1 229 ? -1.344 -5.763 0.670 1.00 95.88 229 ASN A C 1
ATOM 1787 O O . ASN A 1 229 ? -1.906 -5.687 1.761 1.00 95.88 229 ASN A O 1
ATOM 1791 N N . SER A 1 230 ? -0.033 -5.976 0.547 1.00 94.00 230 SER A N 1
ATOM 1792 C CA . SER A 1 230 ? 0.886 -6.164 1.668 1.00 94.00 230 SER A CA 1
ATOM 1793 C C . SER A 1 230 ? 1.860 -4.995 1.796 1.00 94.00 230 SER A C 1
ATOM 1795 O O . SER A 1 230 ? 2.620 -4.718 0.870 1.00 94.00 230 SER A O 1
ATOM 1797 N N . PHE A 1 231 ? 1.876 -4.332 2.952 1.00 93.31 231 PHE A N 1
ATOM 1798 C CA . PHE A 1 231 ? 2.708 -3.160 3.232 1.00 93.31 231 PHE A CA 1
ATOM 1799 C C . PHE A 1 231 ? 3.763 -3.489 4.284 1.00 93.31 231 PHE A C 1
ATOM 1801 O O . PHE A 1 231 ? 3.469 -3.583 5.468 1.00 93.31 231 PHE A O 1
ATOM 1808 N N . LEU A 1 232 ? 5.013 -3.688 3.883 1.00 91.44 232 LEU A N 1
ATOM 1809 C CA . LEU A 1 232 ? 6.099 -4.009 4.819 1.00 91.44 232 LEU A CA 1
ATOM 1810 C C . LEU A 1 232 ? 6.830 -2.759 5.322 1.00 91.44 232 LEU A C 1
ATOM 1812 O O . LEU A 1 232 ? 7.535 -2.825 6.329 1.00 91.44 232 LEU A O 1
ATOM 1816 N N . ASN A 1 233 ? 6.632 -1.628 4.651 1.00 91.00 233 ASN A N 1
ATOM 1817 C CA . ASN A 1 233 ? 7.203 -0.334 4.999 1.00 91.00 233 ASN A CA 1
ATOM 1818 C C . ASN A 1 233 ? 6.110 0.750 4.981 1.00 91.00 233 ASN A C 1
ATOM 1820 O O . ASN A 1 233 ? 4.934 0.451 4.767 1.00 91.00 233 ASN A O 1
ATOM 1824 N N . ASN A 1 234 ? 6.480 1.989 5.293 1.00 91.94 234 ASN A N 1
ATOM 1825 C CA . ASN A 1 234 ? 5.543 3.087 5.474 1.00 91.94 234 ASN A CA 1
ATOM 1826 C C . ASN A 1 234 ? 4.750 3.369 4.198 1.00 91.94 234 ASN A C 1
ATOM 1828 O O . ASN A 1 234 ? 5.317 3.556 3.119 1.00 91.94 234 ASN A O 1
ATOM 1832 N N . PHE A 1 235 ? 3.433 3.458 4.360 1.00 95.00 235 PHE A N 1
ATOM 1833 C CA . PHE A 1 235 ? 2.523 3.934 3.332 1.00 95.00 235 PHE A CA 1
ATOM 1834 C C . PHE A 1 235 ? 1.858 5.215 3.818 1.00 95.00 235 PHE A C 1
ATOM 1836 O O . PHE A 1 235 ? 1.220 5.224 4.869 1.00 95.00 235 PHE A O 1
ATOM 1843 N N . THR A 1 236 ? 1.965 6.285 3.040 1.00 96.94 236 THR A N 1
ATOM 1844 C CA . THR A 1 236 ? 1.308 7.558 3.331 1.00 96.94 236 THR A CA 1
ATOM 1845 C C . THR A 1 236 ? 0.336 7.903 2.213 1.00 96.94 236 THR A C 1
ATOM 1847 O O . THR A 1 236 ? 0.756 8.134 1.078 1.00 96.94 236 THR A O 1
ATOM 1850 N N . GLY A 1 237 ? -0.957 7.969 2.532 1.00 97.50 237 GLY A N 1
ATOM 1851 C CA . GLY A 1 237 ? -1.998 8.371 1.584 1.00 97.50 237 GLY A CA 1
ATOM 1852 C C . GLY A 1 237 ? -3.261 7.511 1.630 1.00 97.50 237 GLY A C 1
ATOM 1853 O O . GLY A 1 237 ? -3.759 7.199 2.709 1.00 97.50 237 GLY A O 1
ATOM 1854 N N . LEU A 1 238 ? -3.813 7.180 0.462 1.00 98.50 238 LEU A N 1
ATOM 1855 C CA . LEU A 1 238 ? -5.087 6.465 0.332 1.00 98.50 238 LEU A CA 1
ATOM 1856 C C . LEU A 1 238 ? -4.866 5.039 -0.171 1.00 98.50 238 LEU A C 1
ATOM 1858 O O . LEU A 1 238 ? -4.215 4.834 -1.193 1.00 98.50 238 LEU A O 1
ATOM 1862 N N . VAL A 1 239 ? -5.476 4.070 0.502 1.00 98.12 239 VAL A N 1
ATOM 1863 C CA . VAL A 1 239 ? -5.530 2.673 0.075 1.00 98.12 239 VAL A CA 1
ATOM 1864 C C . VAL A 1 239 ? -6.984 2.283 -0.154 1.00 98.12 239 VAL A C 1
ATOM 1866 O O . VAL A 1 239 ? -7.785 2.318 0.775 1.00 98.12 239 VAL A O 1
ATOM 1869 N N . LEU A 1 240 ? -7.312 1.887 -1.381 1.00 98.06 240 LEU A N 1
ATOM 1870 C CA . LEU A 1 240 ? -8.552 1.206 -1.737 1.00 98.06 240 LEU A CA 1
ATOM 1871 C C . LEU A 1 240 ? -8.184 -0.214 -2.163 1.00 98.06 240 LEU A C 1
ATOM 1873 O O . LEU A 1 240 ? -7.437 -0.370 -3.124 1.00 98.06 240 LEU A O 1
ATOM 1877 N N . GLY A 1 241 ? -8.674 -1.243 -1.478 1.00 95.56 241 GLY A N 1
ATOM 1878 C CA . GLY A 1 241 ? -8.367 -2.620 -1.870 1.00 95.56 241 GLY A CA 1
ATOM 1879 C C . GLY A 1 241 ? -9.097 -3.669 -1.054 1.00 95.56 241 GLY A C 1
ATOM 1880 O O . GLY A 1 241 ? -9.569 -3.382 0.035 1.00 95.56 241 GLY A O 1
ATOM 1881 N N . PHE A 1 242 ? -9.225 -4.887 -1.573 1.00 96.31 242 PHE A N 1
ATOM 1882 C CA . PHE A 1 242 ? -10.080 -5.912 -0.966 1.00 96.31 242 PHE A CA 1
ATOM 1883 C C . PHE A 1 242 ? -9.540 -6.409 0.385 1.00 96.31 242 PHE A C 1
ATOM 1885 O O . PHE A 1 242 ? -10.270 -6.405 1.378 1.00 96.31 242 PHE A O 1
ATOM 1892 N N . GLN A 1 243 ? -8.273 -6.827 0.415 1.00 96.56 243 GLN A N 1
ATOM 1893 C CA . GLN A 1 243 ? -7.534 -7.251 1.601 1.00 96.56 243 GLN A CA 1
ATOM 1894 C C . GLN A 1 243 ? -6.274 -6.400 1.756 1.00 96.56 243 GLN A C 1
ATOM 1896 O O . GLN A 1 243 ? -5.412 -6.388 0.875 1.00 96.56 243 GLN A O 1
ATOM 1901 N N . ASN A 1 244 ? -6.157 -5.712 2.889 1.00 96.00 244 ASN A N 1
ATOM 1902 C CA . ASN A 1 244 ? -5.024 -4.847 3.199 1.00 96.00 244 ASN A CA 1
ATOM 1903 C C . ASN A 1 244 ? -4.343 -5.333 4.471 1.00 96.00 244 ASN A C 1
ATOM 1905 O O . ASN A 1 244 ? -4.986 -5.493 5.507 1.00 96.00 244 ASN A O 1
ATOM 1909 N N . TYR A 1 245 ? -3.040 -5.563 4.380 1.00 93.44 245 TYR A N 1
ATOM 1910 C CA . TYR A 1 245 ? -2.253 -6.141 5.453 1.00 93.44 245 TYR A CA 1
ATOM 1911 C C . TYR A 1 245 ? -0.916 -5.419 5.576 1.00 93.44 245 TYR A C 1
ATOM 1913 O O . TYR A 1 245 ? -0.183 -5.334 4.593 1.00 93.44 245 TYR A O 1
ATOM 1921 N N . ASP A 1 246 ? -0.551 -4.927 6.757 1.00 87.50 246 ASP A N 1
ATOM 1922 C CA . ASP A 1 246 ? 0.813 -4.444 6.991 1.00 87.50 246 ASP A CA 1
ATOM 1923 C C . ASP A 1 246 ? 1.696 -5.522 7.648 1.00 87.50 246 ASP A C 1
ATOM 1925 O O . ASP A 1 246 ? 1.257 -6.317 8.461 1.00 87.50 246 ASP A O 1
ATOM 1929 N N . GLY A 1 247 ? 2.963 -5.625 7.245 1.00 73.31 247 GLY A N 1
ATOM 1930 C CA . GLY A 1 247 ? 3.988 -6.485 7.849 1.00 73.31 247 GLY A CA 1
ATOM 1931 C C . GLY A 1 247 ? 3.815 -8.006 7.705 1.00 73.31 247 GLY A C 1
ATOM 1932 O O . GLY A 1 247 ? 3.104 -8.629 8.481 1.00 73.31 247 GLY A O 1
ATOM 1933 N N . LEU A 1 248 ? 4.569 -8.662 6.814 1.00 54.50 248 LEU A N 1
ATOM 1934 C CA . LEU A 1 248 ? 4.625 -10.136 6.722 1.00 54.50 248 LEU A CA 1
ATOM 1935 C C . LEU A 1 248 ? 5.127 -10.809 8.017 1.00 54.50 248 LEU A C 1
ATOM 1937 O O . LEU A 1 248 ? 6.087 -10.349 8.630 1.00 54.50 248 LEU A O 1
ATOM 1941 N N . TYR A 1 249 ? 4.549 -11.972 8.353 1.00 43.59 249 TYR A N 1
ATOM 1942 C CA . TYR A 1 249 ? 4.964 -12.861 9.459 1.00 43.59 249 TYR A CA 1
ATOM 1943 C C . TYR A 1 249 ? 6.452 -13.267 9.442 1.00 43.59 249 TYR A C 1
ATOM 1945 O O . TYR A 1 249 ? 6.959 -13.796 10.428 1.00 43.59 249 TYR A O 1
ATOM 1953 N N . LEU A 1 250 ? 7.149 -13.061 8.323 1.00 44.38 250 LEU A N 1
ATOM 1954 C CA . LEU A 1 250 ? 8.522 -13.520 8.108 1.00 44.38 250 LEU A CA 1
ATOM 1955 C C . LEU A 1 250 ? 9.589 -12.499 8.523 1.00 44.38 250 LEU A C 1
ATOM 1957 O O . LEU A 1 250 ? 10.766 -12.849 8.595 1.00 44.38 250 LEU A O 1
ATOM 1961 N N . GLU A 1 251 ? 9.215 -11.249 8.803 1.00 53.28 251 GLU A N 1
ATOM 1962 C CA . GLU A 1 251 ? 10.169 -10.214 9.197 1.00 53.28 251 GLU A CA 1
ATOM 1963 C C . GLU A 1 251 ? 10.090 -9.981 10.707 1.00 53.28 251 GLU A C 1
ATOM 1965 O O . GLU A 1 251 ? 9.035 -9.660 11.243 1.00 53.28 251 GLU A O 1
ATOM 1970 N N . LYS A 1 252 ? 11.215 -10.152 11.417 1.00 44.09 252 LYS A N 1
ATOM 1971 C CA . LYS A 1 252 ? 11.270 -10.076 12.892 1.00 44.09 252 LYS A CA 1
ATOM 1972 C C . LYS A 1 252 ? 10.843 -8.720 13.465 1.00 44.09 252 LYS A C 1
ATOM 1974 O O . LYS A 1 252 ? 10.535 -8.655 14.646 1.00 44.09 252 LYS A O 1
ATOM 1979 N N . ASN A 1 253 ? 10.832 -7.662 12.654 1.00 52.88 253 ASN A N 1
ATOM 1980 C CA . ASN A 1 253 ? 10.414 -6.317 13.044 1.00 52.88 253 ASN A CA 1
ATOM 1981 C C . ASN A 1 253 ? 9.752 -5.604 11.853 1.00 52.88 253 ASN A C 1
ATOM 1983 O O . ASN A 1 253 ? 10.363 -4.701 11.280 1.00 52.88 253 ASN A O 1
ATOM 1987 N N . PRO A 1 254 ? 8.528 -5.985 11.449 1.00 56.25 254 PRO A N 1
ATOM 1988 C CA . PRO A 1 254 ? 7.838 -5.260 10.396 1.00 56.25 254 PRO A CA 1
ATOM 1989 C C . PRO A 1 254 ? 7.525 -3.855 10.922 1.00 56.25 254 PRO A C 1
ATOM 1991 O O . PRO A 1 254 ? 6.918 -3.716 11.989 1.00 56.25 254 PRO A O 1
ATOM 1994 N N . ARG A 1 255 ? 7.990 -2.827 10.204 1.00 63.62 255 ARG A N 1
ATOM 1995 C CA . ARG A 1 255 ? 7.845 -1.405 10.566 1.00 63.62 255 ARG A CA 1
ATOM 1996 C C . ARG A 1 255 ? 6.792 -0.673 9.736 1.00 63.62 255 ARG A C 1
ATOM 1998 O O . ARG A 1 255 ? 6.601 0.517 9.952 1.00 63.62 255 ARG A O 1
ATOM 2005 N N . GLY A 1 256 ? 6.134 -1.357 8.800 1.00 69.38 256 GLY A N 1
ATOM 2006 C CA . GLY A 1 256 ? 5.123 -0.746 7.946 1.00 69.38 256 GLY A CA 1
ATOM 2007 C C . GLY A 1 256 ? 3.975 -0.169 8.762 1.00 69.38 256 GLY A C 1
ATOM 2008 O O . GLY A 1 256 ? 3.239 -0.916 9.399 1.00 69.38 256 GLY A O 1
ATOM 2009 N N . LYS A 1 257 ? 3.856 1.159 8.746 1.00 84.06 257 LYS A N 1
ATOM 2010 C CA . LYS A 1 257 ? 2.704 1.899 9.256 1.00 84.06 257 LYS A CA 1
ATOM 2011 C C . LYS A 1 257 ? 1.963 2.523 8.083 1.00 84.06 257 LYS A C 1
ATOM 2013 O O . LYS A 1 257 ? 2.589 3.143 7.218 1.00 84.06 257 LYS A O 1
ATOM 2018 N N . ILE A 1 258 ? 0.636 2.424 8.084 1.00 91.94 258 ILE A N 1
ATOM 2019 C CA . ILE A 1 258 ? -0.200 3.143 7.121 1.00 91.94 258 ILE A CA 1
ATOM 2020 C C . ILE A 1 258 ? -0.693 4.451 7.742 1.00 91.94 258 ILE A C 1
ATOM 2022 O O . ILE A 1 258 ? -1.590 4.475 8.584 1.00 91.94 258 ILE A O 1
ATOM 2026 N N . SER A 1 259 ? -0.102 5.559 7.305 1.00 93.62 259 SER A N 1
ATOM 2027 C CA . SER A 1 259 ? -0.486 6.914 7.700 1.00 93.62 259 SER A CA 1
ATOM 2028 C C . SER A 1 259 ? -1.427 7.508 6.652 1.00 93.62 259 SER A C 1
ATOM 2030 O O . SER A 1 259 ? -0.993 8.101 5.665 1.00 93.62 259 SER A O 1
ATOM 2032 N N . GLY A 1 260 ? -2.732 7.329 6.842 1.00 95.19 260 GLY A N 1
ATOM 2033 C CA . GLY A 1 260 ? -3.736 7.852 5.920 1.00 95.19 260 GLY A CA 1
ATOM 2034 C C . GLY A 1 260 ? -5.077 7.143 6.040 1.00 95.19 260 GLY A C 1
ATOM 2035 O O . GLY A 1 260 ? -5.489 6.814 7.150 1.00 95.19 260 GLY A O 1
ATOM 2036 N N . VAL A 1 261 ? -5.758 6.936 4.914 1.00 98.31 261 VAL A N 1
ATOM 2037 C CA . VAL A 1 261 ? -7.085 6.305 4.863 1.00 98.31 261 VAL A CA 1
ATOM 2038 C C . VAL A 1 261 ? -6.979 4.956 4.168 1.00 98.31 261 VAL A C 1
ATOM 2040 O O . VAL A 1 261 ? -6.459 4.870 3.057 1.00 98.31 261 VAL A O 1
ATOM 2043 N N . VAL A 1 262 ? -7.510 3.915 4.800 1.00 98.25 262 VAL A N 1
ATOM 2044 C CA . VAL A 1 262 ? -7.630 2.573 4.232 1.00 98.25 262 VAL A CA 1
ATOM 2045 C C . VAL A 1 262 ? -9.100 2.210 4.122 1.00 98.25 262 VAL A C 1
ATOM 2047 O O . VAL A 1 262 ? -9.830 2.246 5.109 1.00 98.25 262 VAL A O 1
ATOM 2050 N N . ILE A 1 263 ? -9.537 1.855 2.919 1.00 98.12 263 ILE A N 1
ATOM 2051 C CA . ILE A 1 263 ? -10.874 1.340 2.645 1.00 98.12 263 ILE A CA 1
ATOM 2052 C C . ILE A 1 263 ? -10.711 -0.029 1.998 1.00 98.12 263 ILE A C 1
ATOM 2054 O O . ILE A 1 263 ? -10.156 -0.161 0.905 1.00 98.12 263 ILE A O 1
ATOM 2058 N N . GLY A 1 264 ? -11.212 -1.054 2.671 1.00 96.50 264 GLY A N 1
ATOM 2059 C CA . GLY A 1 264 ? -11.138 -2.422 2.186 1.00 96.50 264 GLY A CA 1
ATOM 2060 C C . GLY A 1 264 ? -12.079 -3.352 2.907 1.00 96.50 264 GLY A C 1
ATOM 2061 O O . GLY A 1 264 ? -12.552 -3.023 3.980 1.00 96.50 264 GLY A O 1
ATOM 2062 N N . LEU A 1 265 ? -12.393 -4.514 2.336 1.00 97.00 265 LEU A N 1
ATOM 2063 C CA . LEU A 1 265 ? -13.318 -5.433 3.005 1.00 97.00 265 LEU A CA 1
ATOM 2064 C C . LEU A 1 265 ? -12.686 -6.024 4.265 1.00 97.00 265 LEU A C 1
ATOM 2066 O O . LEU A 1 265 ? -13.348 -6.116 5.297 1.00 97.00 265 LEU A O 1
ATOM 2070 N N . PHE A 1 266 ? -11.407 -6.379 4.181 1.00 97.69 266 PHE A N 1
ATOM 2071 C CA . PHE A 1 266 ? -10.655 -6.981 5.272 1.00 97.69 266 PHE A CA 1
ATOM 2072 C C . PHE A 1 266 ? -9.346 -6.221 5.464 1.00 97.69 266 PHE A C 1
ATOM 2074 O O . PHE A 1 266 ? -8.486 -6.214 4.584 1.00 97.69 266 PHE A O 1
ATOM 2081 N N . ASN A 1 267 ? -9.194 -5.590 6.619 1.00 97.56 267 ASN A N 1
ATOM 2082 C CA . ASN A 1 267 ? -7.999 -4.840 6.973 1.00 97.56 267 ASN A CA 1
ATOM 2083 C C . ASN A 1 267 ? -7.371 -5.488 8.207 1.00 97.56 267 ASN A C 1
ATOM 2085 O O . ASN A 1 267 ? -8.061 -5.676 9.204 1.00 97.56 267 ASN A O 1
ATOM 2089 N N . ASP A 1 268 ? -6.087 -5.827 8.151 1.00 96.00 268 ASP A N 1
ATOM 2090 C CA . ASP A 1 268 ? -5.294 -6.248 9.310 1.00 96.00 268 ASP A CA 1
ATOM 2091 C C . ASP A 1 268 ? -4.018 -5.403 9.374 1.00 96.00 268 ASP A C 1
ATOM 2093 O O . ASP A 1 268 ? -3.058 -5.607 8.629 1.00 96.00 268 ASP A O 1
ATOM 2097 N N . LEU A 1 269 ? -4.076 -4.376 10.220 1.00 95.12 269 LEU A N 1
ATOM 2098 C CA . LEU A 1 269 ? -3.163 -3.241 10.223 1.00 95.12 269 LEU A CA 1
ATOM 2099 C C . LEU A 1 269 ? -2.569 -2.994 11.616 1.00 95.12 269 LEU A C 1
ATOM 2101 O O . LEU A 1 269 ? -3.090 -3.439 12.642 1.00 95.12 269 LEU A O 1
ATOM 2105 N N . ARG A 1 270 ? -1.478 -2.238 11.678 1.00 93.12 270 ARG A N 1
ATOM 2106 C CA . ARG A 1 270 ? -0.821 -1.769 12.893 1.00 93.12 270 ARG A CA 1
ATOM 2107 C C . ARG A 1 270 ? -0.833 -0.245 12.910 1.00 93.12 270 ARG A C 1
ATOM 2109 O O . ARG A 1 270 ? -0.294 0.403 12.018 1.00 93.12 270 ARG A O 1
ATOM 2116 N N . ASP A 1 271 ? -1.427 0.307 13.963 1.00 93.31 271 ASP A N 1
ATOM 2117 C CA . ASP A 1 271 ? -1.509 1.747 14.223 1.00 93.31 271 ASP A CA 1
ATOM 2118 C C . ASP A 1 271 ? -1.968 2.574 12.998 1.00 93.31 271 ASP A C 1
ATOM 2120 O O . ASP A 1 271 ? -1.309 3.566 12.654 1.00 93.31 271 ASP A O 1
ATOM 2124 N N . PRO A 1 272 ? -3.043 2.168 12.283 1.00 94.31 272 PRO A N 1
ATOM 2125 C CA . PRO A 1 272 ? -3.465 2.867 11.080 1.00 94.31 272 PRO A CA 1
ATOM 2126 C C . PRO A 1 272 ? -3.988 4.271 11.404 1.00 94.31 272 PRO A C 1
ATOM 2128 O O . PRO A 1 272 ? -4.342 4.592 12.540 1.00 94.31 272 PRO A O 1
ATOM 2131 N N . GLY A 1 273 ? -4.079 5.105 10.367 1.00 94.50 273 GLY A N 1
ATOM 2132 C CA . GLY A 1 273 ? -4.884 6.324 10.407 1.00 94.50 273 GLY A CA 1
ATOM 2133 C C . GLY A 1 273 ? -6.382 6.000 10.491 1.00 94.50 273 GLY A C 1
ATOM 2134 O O . GLY A 1 273 ? -6.886 5.525 11.505 1.00 94.50 273 GLY A O 1
ATOM 2135 N N . VAL A 1 274 ? -7.112 6.255 9.409 1.00 98.06 274 VAL A N 1
ATOM 2136 C CA . VAL A 1 274 ? -8.527 5.885 9.276 1.00 98.06 274 VAL A CA 1
ATOM 2137 C C . VAL A 1 274 ? -8.630 4.535 8.580 1.00 98.06 274 VAL A C 1
ATOM 2139 O O . VAL A 1 274 ? -8.031 4.350 7.523 1.00 98.06 274 VAL A O 1
ATOM 2142 N N . THR A 1 275 ? -9.426 3.616 9.125 1.00 98.25 275 THR A N 1
ATOM 2143 C CA . THR A 1 275 ? -9.733 2.332 8.483 1.00 98.25 275 THR A CA 1
ATOM 2144 C C . THR A 1 275 ? -11.236 2.121 8.345 1.00 98.25 275 THR A C 1
ATOM 2146 O O . THR A 1 275 ? -12.004 2.361 9.278 1.00 98.25 275 THR A O 1
ATOM 2149 N N . ILE A 1 276 ? -11.661 1.677 7.164 1.00 98.50 276 ILE A N 1
ATOM 2150 C CA . ILE A 1 276 ? -13.053 1.377 6.834 1.00 98.50 276 ILE A CA 1
ATOM 2151 C C . ILE A 1 276 ? -13.122 -0.016 6.208 1.00 98.50 276 ILE A C 1
ATOM 2153 O O . ILE A 1 276 ? -12.403 -0.284 5.243 1.00 98.50 276 ILE A O 1
ATOM 2157 N N . GLY A 1 277 ? -13.998 -0.889 6.714 1.00 97.81 277 GLY A N 1
ATOM 2158 C CA . GLY A 1 277 ? -14.136 -2.233 6.151 1.00 97.81 277 GLY A CA 1
ATOM 2159 C C . GLY A 1 277 ? -15.198 -3.135 6.749 1.00 97.81 277 GLY A C 1
ATOM 2160 O O . GLY A 1 277 ? -15.853 -2.782 7.711 1.00 97.81 277 GLY A O 1
ATOM 2161 N N . ILE A 1 278 ? -15.399 -4.330 6.197 1.00 97.88 278 ILE A N 1
ATOM 2162 C CA . ILE A 1 278 ? -16.305 -5.314 6.817 1.00 97.88 278 ILE A CA 1
ATOM 2163 C C . ILE A 1 278 ? -15.664 -5.864 8.094 1.00 97.88 278 ILE A C 1
ATOM 2165 O O . ILE A 1 278 ? -16.341 -6.004 9.109 1.00 97.88 278 ILE A O 1
ATOM 2169 N N . SER A 1 279 ? -14.360 -6.125 8.056 1.00 98.06 279 SER A N 1
ATOM 2170 C CA . SER A 1 279 ? -13.569 -6.564 9.200 1.00 98.06 279 SER A CA 1
ATOM 2171 C C . SER A 1 279 ? -12.298 -5.734 9.298 1.00 98.06 279 SER A C 1
ATOM 2173 O O . SER A 1 279 ? -11.449 -5.799 8.409 1.00 98.06 279 SER A O 1
ATOM 2175 N N . ASN A 1 280 ? -12.144 -5.004 10.398 1.00 98.38 280 ASN A N 1
ATOM 2176 C CA . ASN A 1 280 ? -10.915 -4.299 10.739 1.00 98.38 280 ASN A CA 1
ATOM 2177 C C . ASN A 1 280 ? -10.254 -4.990 11.935 1.00 98.38 280 ASN A C 1
ATOM 2179 O O . ASN A 1 280 ? -10.833 -5.063 13.015 1.00 98.38 280 ASN A O 1
ATOM 2183 N N . ILE A 1 281 ? -9.032 -5.476 11.758 1.00 97.88 281 ILE A N 1
ATOM 2184 C CA . ILE A 1 281 ? -8.157 -5.969 12.817 1.00 97.88 281 ILE A CA 1
ATOM 2185 C C . ILE A 1 281 ? -7.028 -4.951 12.960 1.00 97.88 281 ILE A C 1
ATOM 2187 O O . ILE A 1 281 ? -6.266 -4.708 12.033 1.00 97.88 281 ILE A O 1
ATOM 2191 N N . ILE A 1 282 ? -6.926 -4.331 14.126 1.00 96.81 282 ILE A N 1
ATOM 2192 C CA . ILE A 1 282 ? -5.880 -3.373 14.463 1.00 96.81 282 ILE A CA 1
ATOM 2193 C C . ILE A 1 282 ? -5.025 -4.023 15.542 1.00 96.81 282 ILE A C 1
ATOM 2195 O O . ILE A 1 282 ? -5.443 -4.176 16.686 1.00 96.81 282 ILE A O 1
ATOM 2199 N N . ARG A 1 283 ? -3.822 -4.464 15.173 1.00 94.75 283 ARG A N 1
ATOM 2200 C CA . ARG A 1 283 ? -2.915 -5.204 16.070 1.00 94.75 283 ARG A CA 1
ATOM 2201 C C . ARG A 1 283 ? -2.221 -4.316 17.101 1.00 94.75 283 ARG A C 1
ATOM 2203 O O . ARG A 1 283 ? -1.691 -4.826 18.087 1.00 94.75 283 ARG A O 1
ATOM 2210 N N . GLY A 1 284 ? -2.183 -3.016 16.839 1.00 93.81 284 GLY A N 1
ATOM 2211 C CA . GLY A 1 284 ? -1.664 -2.003 17.747 1.00 93.81 284 GLY A CA 1
ATOM 2212 C C .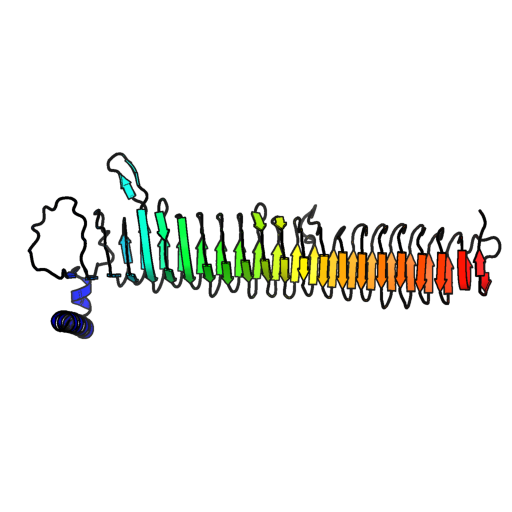 GLY A 1 284 ? -2.782 -1.151 18.336 1.00 93.81 284 GLY A C 1
ATOM 2213 O O . GLY A 1 284 ? -3.847 -1.678 18.668 1.00 93.81 284 GLY A O 1
ATOM 2214 N N . ASP A 1 285 ? -2.519 0.142 18.452 1.00 95.81 285 ASP A N 1
ATOM 2215 C CA . ASP A 1 285 ? -3.426 1.126 19.027 1.00 95.81 285 ASP A CA 1
ATOM 2216 C C . ASP A 1 285 ? -4.295 1.773 17.938 1.00 95.81 285 ASP A C 1
ATOM 2218 O O . ASP A 1 285 ? -3.852 2.006 16.810 1.00 95.81 285 ASP A O 1
ATOM 2222 N N . LEU A 1 286 ? -5.543 2.108 18.271 1.00 97.31 286 LEU A N 1
ATOM 2223 C CA . LEU A 1 286 ? -6.389 2.958 17.430 1.00 97.31 286 LEU A CA 1
ATOM 2224 C C . LEU A 1 286 ? -6.358 4.397 17.951 1.00 97.31 286 LEU A C 1
ATOM 2226 O O . LEU A 1 286 ? -6.920 4.684 19.006 1.00 97.31 286 LEU A O 1
ATOM 2230 N N . SER A 1 287 ? -5.783 5.322 17.179 1.00 97.19 287 SER A N 1
ATOM 2231 C CA . SER A 1 287 ? -5.774 6.755 17.530 1.00 97.19 287 SER A CA 1
ATOM 2232 C C . SER A 1 287 ? -6.829 7.599 16.810 1.00 97.19 287 SER A C 1
ATOM 2234 O O . SER A 1 287 ? -7.127 8.699 17.265 1.00 97.19 287 SER A O 1
ATOM 2236 N N . TYR A 1 288 ? -7.376 7.120 15.686 1.00 96.94 288 TYR A N 1
ATOM 2237 C CA . TYR A 1 288 ? -8.268 7.909 14.826 1.00 96.94 288 TYR A CA 1
ATOM 2238 C C . TYR A 1 288 ? -9.632 7.247 14.639 1.00 96.94 288 TYR A C 1
ATOM 2240 O O . TYR A 1 288 ? -10.453 7.311 15.542 1.00 96.94 288 TYR A O 1
ATOM 2248 N N . VAL A 1 289 ? -9.916 6.647 13.480 1.00 98.44 289 VAL A N 1
ATOM 2249 C CA . VAL A 1 289 ? -11.243 6.103 13.164 1.00 98.44 289 VAL A CA 1
ATOM 2250 C C . VAL A 1 289 ? -11.119 4.673 12.664 1.00 98.44 289 VAL A C 1
ATOM 2252 O O . VAL A 1 289 ? -10.353 4.404 11.742 1.00 98.44 289 VAL A O 1
ATOM 2255 N N . SER A 1 290 ? -11.924 3.782 13.234 1.00 98.44 290 SER A N 1
ATOM 2256 C CA . SER A 1 290 ? -12.201 2.458 12.682 1.00 98.44 290 SER A CA 1
ATOM 2257 C C . SER A 1 290 ? -13.703 2.329 12.482 1.00 98.44 290 SER A C 1
ATOM 2259 O O . SER A 1 290 ? -14.463 2.451 13.437 1.00 98.44 290 SER A O 1
ATOM 2261 N N . ALA A 1 291 ? -14.147 2.119 11.246 1.00 98.62 291 ALA A N 1
ATOM 2262 C CA . ALA A 1 291 ? -15.560 1.963 10.923 1.00 98.62 291 ALA A CA 1
ATOM 2263 C C . ALA A 1 291 ? -15.782 0.687 10.114 1.00 98.62 291 ALA A C 1
ATOM 2265 O O . ALA A 1 291 ? -15.061 0.416 9.152 1.00 98.62 291 ALA A O 1
ATOM 2266 N N . GLY A 1 292 ? -16.784 -0.110 10.467 1.00 97.62 292 GLY A N 1
ATOM 2267 C CA . GLY A 1 292 ? -16.969 -1.364 9.771 1.00 97.62 292 GLY A CA 1
ATOM 2268 C C . GLY A 1 292 ? -18.059 -2.288 10.257 1.00 97.62 292 GLY A C 1
ATOM 2269 O O . GLY A 1 292 ? -18.907 -1.907 11.052 1.00 97.62 292 GLY A O 1
ATOM 2270 N N . GLY A 1 293 ? -18.039 -3.523 9.758 1.00 98.12 293 GLY A N 1
ATOM 2271 C CA . GLY A 1 293 ? -18.883 -4.598 10.274 1.00 98.12 293 GLY A CA 1
ATOM 2272 C C . GLY A 1 293 ? -18.436 -5.007 11.675 1.00 98.12 293 GLY A C 1
ATOM 2273 O O . GLY A 1 293 ? -19.187 -4.868 12.637 1.00 98.12 293 GLY A O 1
ATOM 2274 N N . ILE A 1 294 ? -17.197 -5.476 11.785 1.00 98.25 294 ILE A N 1
ATOM 2275 C CA . ILE A 1 294 ? -16.543 -5.843 13.041 1.00 98.25 294 ILE A CA 1
ATOM 2276 C C . ILE A 1 294 ? -15.213 -5.099 13.137 1.00 98.25 294 ILE A C 1
ATOM 2278 O O . ILE A 1 294 ? -14.439 -5.090 12.178 1.00 98.25 294 ILE A O 1
ATOM 2282 N N . ASN A 1 295 ? -14.925 -4.528 14.306 1.00 98.62 295 ASN A N 1
ATOM 2283 C CA . ASN A 1 295 ? -13.617 -3.948 14.606 1.00 98.62 295 ASN A CA 1
ATOM 2284 C C . ASN A 1 295 ? -12.978 -4.656 15.800 1.00 98.62 295 ASN A C 1
ATOM 2286 O O . ASN A 1 295 ? -13.591 -4.777 16.857 1.00 98.62 295 ASN A O 1
ATOM 2290 N N . ILE A 1 296 ? -11.731 -5.094 15.648 1.00 98.56 296 ILE A N 1
ATOM 2291 C CA . ILE A 1 296 ? -10.938 -5.751 16.687 1.00 98.56 296 ILE A CA 1
ATOM 2292 C C . ILE A 1 296 ? -9.658 -4.948 16.885 1.00 98.56 296 ILE A C 1
ATOM 2294 O O . ILE A 1 296 ? -8.737 -5.045 16.083 1.00 98.56 296 ILE A O 1
ATOM 2298 N N . ILE A 1 297 ? -9.572 -4.200 17.976 1.00 98.44 297 ILE A N 1
ATOM 2299 C CA . ILE A 1 297 ? -8.389 -3.445 18.389 1.00 98.44 297 ILE A CA 1
ATOM 2300 C C . ILE A 1 297 ? -7.692 -4.253 19.479 1.00 98.44 297 ILE A C 1
ATOM 2302 O O . ILE A 1 297 ? -8.279 -4.560 20.513 1.00 98.44 297 ILE A O 1
ATOM 2306 N N . LYS A 1 298 ? -6.454 -4.684 19.241 1.00 97.88 298 LYS A N 1
ATOM 2307 C CA . LYS A 1 298 ? -5.745 -5.604 20.144 1.00 97.88 298 LYS A CA 1
ATOM 2308 C C . LYS A 1 298 ? -5.143 -4.910 21.361 1.00 97.88 298 LYS A C 1
ATOM 2310 O O . LYS A 1 298 ? -4.950 -5.586 22.368 1.00 97.88 298 LYS A O 1
ATOM 2315 N N . LYS A 1 299 ? -4.852 -3.614 21.266 1.00 97.38 299 LYS A N 1
ATOM 2316 C CA . LYS A 1 299 ? -4.312 -2.805 22.362 1.00 97.38 299 LYS A CA 1
ATOM 2317 C C . LYS A 1 299 ? -5.288 -1.690 22.742 1.00 97.38 299 LYS A C 1
ATOM 2319 O O . LYS A 1 299 ? -6.471 -1.977 22.929 1.00 97.38 299 LYS A O 1
ATOM 2324 N N . ASP A 1 300 ? -4.806 -0.457 22.867 1.00 98.25 300 ASP A N 1
ATOM 2325 C CA . ASP A 1 300 ? -5.574 0.664 23.377 1.00 98.25 300 ASP A CA 1
ATOM 2326 C C . ASP A 1 300 ? -6.311 1.397 22.247 1.00 98.25 300 ASP A C 1
ATOM 2328 O O . ASP A 1 300 ? -5.911 1.394 21.081 1.00 98.25 300 ASP A O 1
ATOM 2332 N N . SER A 1 301 ? -7.409 2.057 22.600 1.00 98.19 301 SER A N 1
ATOM 2333 C CA . SER A 1 301 ? -8.169 2.918 21.697 1.00 98.19 301 SER A CA 1
ATOM 2334 C C . SER A 1 301 ? -8.322 4.304 22.308 1.00 98.19 301 SER A C 1
ATOM 2336 O O . SER A 1 301 ? -8.766 4.447 23.443 1.00 98.19 301 SER A O 1
ATOM 2338 N N . SER A 1 302 ? -7.998 5.348 21.556 1.00 97.62 302 SER A N 1
ATOM 2339 C CA . SER A 1 302 ? -8.365 6.741 21.856 1.00 97.62 302 SER A CA 1
ATOM 2340 C C . SER A 1 302 ? -9.259 7.356 20.774 1.00 97.62 302 SER A C 1
ATOM 2342 O O . SER A 1 302 ? -9.668 8.509 20.893 1.00 97.62 302 SER A O 1
ATOM 2344 N N . GLY A 1 303 ? -9.570 6.583 19.730 1.00 96.44 303 GLY A N 1
ATOM 2345 C CA . GLY A 1 303 ? -10.311 7.019 18.554 1.00 96.44 303 GLY A CA 1
ATOM 2346 C C . GLY A 1 303 ? -11.822 6.760 18.586 1.00 96.44 303 GLY A C 1
ATOM 2347 O O . GLY A 1 303 ? -12.412 6.381 19.597 1.00 96.44 303 GLY A O 1
ATOM 2348 N N . PHE A 1 304 ? -12.459 6.948 17.433 1.00 98.44 304 PHE A N 1
ATOM 2349 C CA . PHE A 1 304 ? -13.855 6.602 17.182 1.00 98.44 304 PHE A CA 1
ATOM 2350 C C . PHE A 1 304 ? -13.946 5.221 16.526 1.00 98.44 304 PHE A C 1
ATOM 2352 O O . PHE A 1 304 ? -13.434 5.010 15.425 1.00 98.44 304 PHE A O 1
ATOM 2359 N N . ASN A 1 305 ? -14.611 4.286 17.196 1.00 98.06 305 ASN A N 1
ATOM 2360 C CA . ASN A 1 305 ? -14.763 2.910 16.754 1.00 98.06 305 ASN A CA 1
ATOM 2361 C C . ASN A 1 305 ? -16.246 2.589 16.507 1.00 98.06 305 ASN A C 1
ATOM 2363 O O . ASN A 1 305 ? -17.045 2.573 17.444 1.00 98.06 305 ASN A O 1
ATOM 2367 N N . PHE A 1 306 ? -16.622 2.347 15.251 1.00 98.62 306 PHE A N 1
ATOM 2368 C CA . PHE A 1 306 ? -17.994 2.053 14.834 1.00 98.62 306 PHE A CA 1
ATOM 2369 C C . PHE A 1 306 ? -18.094 0.684 14.163 1.00 98.62 306 PHE A C 1
ATOM 2371 O O . PHE A 1 306 ? -17.564 0.487 13.070 1.00 98.62 306 PHE A O 1
ATOM 2378 N N . GLY A 1 307 ? -18.803 -0.248 14.792 1.00 98.19 307 GLY A N 1
ATOM 2379 C CA . GLY A 1 307 ? -19.035 -1.610 14.323 1.00 98.19 307 GLY A CA 1
ATOM 2380 C C . GLY A 1 307 ? -20.525 -1.868 14.120 1.00 98.19 307 GLY A C 1
ATOM 2381 O O . GLY A 1 307 ? -21.318 -1.749 15.052 1.00 98.19 307 GLY A O 1
ATOM 2382 N N . VAL A 1 308 ? -20.939 -2.268 12.920 1.00 98.00 308 VAL A N 1
ATOM 2383 C CA . VAL A 1 308 ? -22.328 -2.679 12.670 1.00 98.00 308 VAL A CA 1
ATOM 2384 C C . VAL A 1 308 ? -22.664 -3.895 13.526 1.00 98.00 308 VAL A C 1
ATOM 2386 O O . VAL A 1 308 ? -23.667 -3.887 14.221 1.00 98.00 308 VAL A O 1
ATOM 2389 N N . PHE A 1 309 ? -21.822 -4.922 13.540 1.00 97.12 309 PHE A N 1
ATOM 2390 C CA . PHE A 1 309 ? -22.036 -6.116 14.356 1.00 97.12 309 PHE A CA 1
ATOM 2391 C C . PHE A 1 309 ? -21.401 -5.983 15.733 1.00 97.12 309 PHE A C 1
ATOM 2393 O O . PHE A 1 309 ? -21.996 -6.410 16.713 1.00 97.12 309 PHE A O 1
ATOM 2400 N N . GLY A 1 310 ? -20.236 -5.352 15.842 1.00 97.19 310 GLY A N 1
ATOM 2401 C CA . GLY A 1 310 ? -19.669 -5.071 17.150 1.00 97.19 310 GLY A CA 1
ATOM 2402 C C . GLY A 1 310 ? -18.203 -4.698 17.135 1.00 97.19 310 GLY A C 1
ATOM 2403 O O . GLY A 1 310 ? -17.531 -4.720 16.101 1.00 97.19 310 GLY A O 1
ATOM 2404 N N . ASN A 1 311 ? -17.731 -4.362 18.325 1.00 98.50 311 ASN A N 1
ATOM 2405 C CA . ASN A 1 311 ? -16.380 -3.901 18.567 1.00 98.50 311 ASN A CA 1
ATOM 2406 C C . ASN A 1 311 ? -15.726 -4.708 19.688 1.00 98.50 311 ASN A C 1
ATOM 2408 O O . ASN A 1 311 ? -16.380 -5.128 20.644 1.00 98.50 311 ASN A O 1
ATOM 2412 N N . TYR A 1 312 ? -14.421 -4.909 19.560 1.00 98.69 312 TYR A N 1
ATOM 2413 C CA . TYR A 1 312 ? -13.567 -5.480 20.587 1.00 98.69 312 TYR A CA 1
ATOM 2414 C C . TYR A 1 312 ? -12.348 -4.580 20.787 1.00 98.69 312 TYR A C 1
ATOM 2416 O O . TYR A 1 312 ? -11.661 -4.257 19.817 1.00 98.69 312 TYR A O 1
ATOM 2424 N N . VAL A 1 313 ? -12.044 -4.236 22.036 1.00 98.62 313 VAL A N 1
ATOM 2425 C CA . VAL A 1 313 ? -10.826 -3.531 22.448 1.00 98.62 313 VAL A CA 1
ATOM 2426 C C . VAL A 1 313 ? -10.126 -4.354 23.525 1.00 98.62 313 VAL A C 1
ATOM 2428 O O . VAL A 1 313 ? -10.685 -4.614 24.588 1.00 98.62 313 VAL A O 1
ATOM 2431 N N . GLY A 1 314 ? -8.899 -4.787 23.243 1.00 98.31 314 GLY A N 1
ATOM 2432 C CA . GLY A 1 314 ? -8.110 -5.635 24.137 1.00 98.31 314 GLY A CA 1
ATOM 2433 C C . GLY A 1 314 ? -7.479 -4.896 25.319 1.00 98.31 314 GLY A C 1
ATOM 2434 O O . GLY A 1 314 ? -7.165 -5.537 26.316 1.00 98.31 314 GLY A O 1
ATOM 2435 N N . GLY A 1 315 ? -7.287 -3.581 25.203 1.00 97.38 315 GLY A N 1
ATOM 2436 C CA . GLY A 1 315 ? -6.725 -2.720 26.241 1.00 97.38 315 GLY A CA 1
ATOM 2437 C C . GLY A 1 315 ? -7.696 -1.641 26.721 1.00 97.38 315 GLY A C 1
ATOM 2438 O O . GLY A 1 315 ? -8.917 -1.810 26.729 1.00 97.38 315 GLY A O 1
ATOM 2439 N N . ASN A 1 316 ? -7.139 -0.505 27.128 1.00 98.06 316 ASN A N 1
ATOM 2440 C CA . ASN A 1 316 ? -7.899 0.639 27.614 1.00 98.06 316 ASN A CA 1
ATOM 2441 C C . ASN A 1 316 ? -8.590 1.378 26.460 1.00 98.06 316 ASN A C 1
ATOM 2443 O O . ASN A 1 316 ? -8.049 1.487 25.360 1.00 98.06 316 ASN A O 1
ATOM 2447 N N . ASN A 1 317 ? -9.774 1.943 26.712 1.00 97.81 317 ASN A N 1
ATOM 2448 C CA . ASN A 1 317 ? -10.489 2.750 25.719 1.00 97.81 317 ASN A CA 1
ATOM 2449 C C . ASN A 1 317 ? -10.817 4.142 26.263 1.00 97.81 317 ASN A C 1
ATOM 2451 O O . ASN A 1 317 ? -11.649 4.284 27.150 1.00 97.81 317 ASN A O 1
ATOM 2455 N N . ASN A 1 318 ? -10.187 5.169 25.698 1.00 97.25 318 ASN A N 1
ATOM 2456 C CA . ASN A 1 318 ? -10.420 6.589 25.973 1.00 97.25 318 ASN A CA 1
ATOM 2457 C C . ASN A 1 318 ? -11.261 7.283 24.886 1.00 97.25 318 ASN A C 1
ATOM 2459 O O . ASN A 1 318 ? -11.396 8.503 24.903 1.00 97.25 318 ASN A O 1
ATOM 2463 N N . GLY A 1 319 ? -11.767 6.525 23.913 1.00 95.38 319 GLY A N 1
ATOM 2464 C CA . GLY A 1 319 ? -12.436 7.033 22.722 1.00 95.38 319 GLY A CA 1
ATOM 2465 C C . GLY A 1 319 ? -13.963 6.959 22.770 1.00 95.38 319 GLY A C 1
ATOM 2466 O O . GLY A 1 319 ? -14.598 7.168 23.800 1.00 95.38 319 GLY A O 1
ATOM 2467 N N . THR A 1 320 ? -14.577 6.660 21.629 1.00 98.12 320 THR A N 1
ATOM 2468 C CA . THR A 1 320 ? -16.018 6.382 21.499 1.00 98.12 320 THR A CA 1
ATOM 2469 C C . THR A 1 320 ? -16.204 5.039 20.816 1.00 98.12 320 THR A C 1
ATOM 2471 O O . THR A 1 320 ? -15.523 4.752 19.835 1.00 98.12 320 THR A O 1
ATOM 2474 N N . GLU A 1 321 ? -17.123 4.224 21.321 1.00 97.19 321 GLU A N 1
ATOM 2475 C CA . GLU A 1 321 ? -17.356 2.869 20.836 1.00 97.19 321 GLU A CA 1
ATOM 2476 C C . GLU A 1 321 ? -18.847 2.651 20.567 1.00 97.19 321 GLU A C 1
ATOM 2478 O O . GLU A 1 321 ? -19.681 2.715 21.468 1.00 97.19 321 GLU A O 1
ATOM 2483 N N . ILE A 1 322 ? -19.203 2.435 19.306 1.00 98.50 322 ILE A N 1
ATOM 2484 C CA . ILE A 1 322 ? -20.584 2.220 18.876 1.00 98.50 322 ILE A CA 1
ATOM 2485 C C . ILE A 1 322 ? -20.628 0.891 18.137 1.00 98.50 322 ILE A C 1
ATOM 2487 O O . ILE A 1 322 ? -20.111 0.777 17.030 1.00 98.50 322 ILE A O 1
ATOM 2491 N N . GLY A 1 323 ? -21.227 -0.115 18.757 1.00 97.69 323 GLY A N 1
ATOM 2492 C CA . GLY A 1 323 ? -21.301 -1.489 18.275 1.00 97.69 323 GLY A CA 1
ATOM 2493 C C . GLY A 1 323 ? -22.737 -1.959 18.377 1.00 97.69 323 GLY A C 1
ATOM 2494 O O . GLY A 1 323 ? -23.200 -2.183 19.489 1.00 97.69 323 GLY A O 1
ATOM 2495 N N . THR A 1 324 ? -23.480 -2.072 17.270 1.00 97.00 324 THR A N 1
ATOM 2496 C CA . THR A 1 324 ? -24.951 -2.172 17.400 1.00 97.00 324 THR A CA 1
ATOM 2497 C C . THR A 1 324 ? -25.411 -3.432 18.141 1.00 97.00 324 THR A C 1
ATOM 2499 O O . THR A 1 324 ? -26.333 -3.340 18.952 1.00 97.00 324 THR A O 1
ATOM 2502 N N . LEU A 1 325 ? -24.737 -4.578 17.954 1.00 97.50 325 LEU A N 1
ATOM 2503 C CA . LEU A 1 325 ? -25.011 -5.786 18.745 1.00 97.50 325 LEU A CA 1
ATOM 2504 C C . LEU A 1 325 ? -24.181 -5.827 20.027 1.00 97.50 325 LEU A C 1
ATOM 2506 O O . LEU A 1 325 ? -24.698 -6.233 21.067 1.00 97.50 325 LEU A O 1
ATOM 2510 N N . GLY A 1 326 ? -22.933 -5.362 19.988 1.00 96.69 326 GLY A N 1
ATOM 2511 C CA . GLY A 1 326 ? -22.234 -5.075 21.228 1.00 96.69 326 GLY A CA 1
ATOM 2512 C C . GLY A 1 326 ? -20.796 -4.598 21.132 1.00 96.69 326 GLY A C 1
ATOM 2513 O O . GLY A 1 326 ? -20.159 -4.635 20.078 1.00 96.69 326 GLY A O 1
ATOM 2514 N N . ASN A 1 327 ? -20.303 -4.162 22.286 1.00 98.31 327 ASN A N 1
ATOM 2515 C CA . ASN A 1 327 ? -18.946 -3.683 22.513 1.00 98.31 327 ASN A CA 1
ATOM 2516 C C . ASN A 1 327 ? -18.309 -4.491 23.644 1.00 98.31 327 ASN A C 1
ATOM 2518 O O . ASN A 1 327 ? -18.950 -4.732 24.670 1.00 98.31 327 ASN A O 1
ATOM 2522 N N . ILE A 1 328 ? -17.057 -4.905 23.465 1.00 98.38 328 ILE A N 1
ATOM 2523 C CA . ILE A 1 328 ? -16.293 -5.655 24.465 1.00 98.38 328 ILE A CA 1
ATOM 2524 C 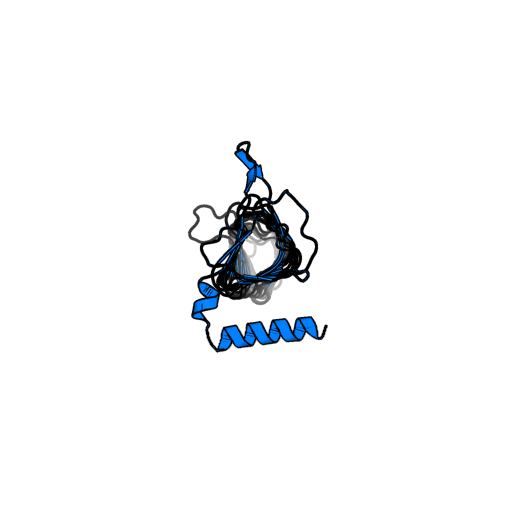C . ILE A 1 328 ? -14.969 -4.941 24.702 1.00 98.38 328 ILE A C 1
ATOM 2526 O O . ILE A 1 328 ? -14.088 -4.953 23.846 1.00 98.38 328 ILE A O 1
ATOM 2530 N N . ASN A 1 329 ? -14.806 -4.378 25.894 1.00 97.69 329 ASN A N 1
ATOM 2531 C CA . ASN A 1 329 ? -13.562 -3.784 26.349 1.00 97.69 329 ASN A CA 1
ATOM 2532 C C . ASN A 1 329 ? -12.922 -4.641 27.452 1.00 97.69 329 ASN A C 1
ATOM 2534 O O . ASN A 1 329 ? -13.529 -4.886 28.491 1.00 97.69 329 ASN A O 1
ATOM 2538 N N . MET A 1 330 ? -11.691 -5.093 27.237 1.00 98.00 330 MET A N 1
ATOM 2539 C CA . MET A 1 330 ? -10.968 -5.955 28.180 1.00 98.00 330 MET A CA 1
ATOM 2540 C C . MET A 1 330 ? -10.061 -5.180 29.148 1.00 98.00 330 MET A C 1
ATOM 2542 O O . MET A 1 330 ? -9.215 -5.788 29.788 1.00 9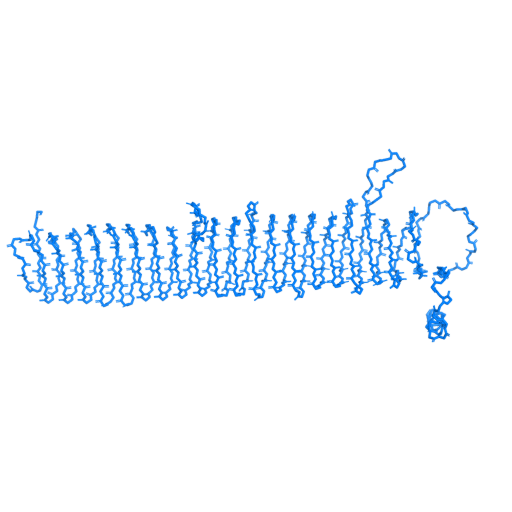8.00 330 MET A O 1
ATOM 2546 N N . GLY A 1 331 ? -10.213 -3.857 29.247 1.00 96.56 331 GLY A N 1
ATOM 2547 C CA . GLY A 1 331 ? -9.445 -3.007 30.151 1.00 96.56 331 GLY A CA 1
ATOM 2548 C C . GLY A 1 331 ? -10.308 -1.931 30.809 1.00 96.56 331 GLY A C 1
ATOM 2549 O O . GLY A 1 331 ? -11.493 -2.132 31.098 1.00 96.56 331 GLY A O 1
ATOM 2550 N N . VAL A 1 332 ? -9.699 -0.770 31.070 1.00 97.75 332 VAL A N 1
ATOM 2551 C CA . VAL A 1 332 ? -10.410 0.387 31.623 1.00 97.75 332 VAL A CA 1
ATOM 2552 C C . VAL A 1 332 ? -10.989 1.217 30.484 1.00 97.75 332 VAL A C 1
ATOM 2554 O O . VAL A 1 332 ? -10.263 1.761 29.647 1.00 97.75 332 VAL A O 1
ATOM 2557 N N . SER A 1 333 ? -12.309 1.363 30.474 1.00 97.31 333 SER A N 1
ATOM 2558 C CA . SER A 1 333 ? -13.021 2.170 29.494 1.00 97.31 333 SER A CA 1
ATOM 2559 C C . SER A 1 333 ? -13.450 3.514 30.080 1.00 97.31 333 SER A C 1
ATOM 2561 O O . SER A 1 333 ? -14.312 3.592 30.949 1.00 97.31 333 SER A O 1
ATOM 2563 N N . TYR A 1 334 ? -12.885 4.595 29.559 1.00 97.06 334 TYR A N 1
ATOM 2564 C CA . TYR A 1 334 ? -13.339 5.974 29.749 1.00 97.06 334 TYR A CA 1
ATOM 2565 C C . TYR A 1 334 ? -14.300 6.416 28.632 1.00 97.06 334 TYR A C 1
ATOM 2567 O O . TYR A 1 334 ? -14.693 7.580 28.577 1.00 97.06 334 TYR A O 1
ATOM 2575 N N . SER A 1 335 ? -14.663 5.502 27.729 1.00 94.94 335 SER A N 1
ATOM 2576 C CA . SER A 1 335 ? -15.380 5.812 26.499 1.00 94.94 335 SER A CA 1
ATOM 2577 C C . SER A 1 335 ? -16.882 5.989 26.698 1.00 94.94 335 SER A C 1
ATOM 2579 O O . SER A 1 335 ? -17.491 5.461 27.630 1.00 94.94 335 SER A O 1
ATOM 2581 N N . PHE A 1 336 ? -17.504 6.696 25.757 1.00 97.75 336 PHE A N 1
ATOM 2582 C CA . PHE A 1 336 ? -18.931 6.537 25.496 1.00 97.75 336 PHE A CA 1
ATOM 2583 C C . PHE A 1 336 ? -19.143 5.224 24.733 1.00 97.75 336 PHE A C 1
ATOM 2585 O O . PHE A 1 336 ? -18.546 5.041 23.671 1.00 97.75 336 PHE A O 1
ATOM 2592 N N . GLN A 1 337 ? -19.959 4.317 25.273 1.00 97.94 337 GLN A N 1
ATOM 2593 C CA . GLN A 1 337 ? -20.295 3.033 24.656 1.00 97.94 337 GLN A CA 1
ATOM 2594 C C . GLN A 1 337 ? -21.787 2.959 24.327 1.00 97.94 337 GLN A C 1
ATOM 2596 O O . GLN A 1 337 ? -22.628 3.200 25.196 1.00 97.94 337 GLN A O 1
ATOM 2601 N N . PHE A 1 338 ? -22.112 2.577 23.092 1.00 98.31 338 PHE A N 1
ATOM 2602 C CA . PHE A 1 338 ? -23.483 2.311 22.658 1.00 98.31 338 PHE A CA 1
ATOM 2603 C C . PHE A 1 338 ? -23.591 0.962 21.947 1.00 98.31 338 PHE A C 1
ATOM 2605 O O . PHE A 1 338 ? -22.871 0.716 20.976 1.00 98.31 338 PHE A O 1
ATOM 2612 N N . GLY A 1 339 ? -24.525 0.118 22.385 1.00 97.31 339 GLY A N 1
ATOM 2613 C CA . GLY A 1 339 ? -24.764 -1.196 21.789 1.00 97.31 339 GLY A CA 1
ATOM 2614 C C . GLY A 1 339 ? -25.820 -2.005 22.526 1.00 97.31 339 GLY A C 1
ATOM 2615 O O . GLY A 1 339 ? -26.133 -1.700 23.670 1.00 97.31 339 GLY A O 1
ATOM 2616 N N . ALA A 1 340 ? -26.386 -3.045 21.907 1.00 97.88 340 ALA A N 1
ATOM 2617 C CA . ALA A 1 340 ? -27.346 -3.910 22.601 1.00 97.88 340 ALA A CA 1
ATOM 2618 C C . ALA A 1 340 ? -26.721 -4.566 23.848 1.00 97.88 340 ALA A C 1
ATOM 2620 O O . ALA A 1 340 ? -27.364 -4.619 24.898 1.00 97.88 340 ALA A O 1
ATOM 2621 N N . PHE A 1 341 ? -25.458 -4.985 23.750 1.00 98.31 341 PHE A N 1
ATOM 2622 C CA . PHE A 1 341 ? -24.649 -5.466 24.865 1.00 98.31 341 PHE A CA 1
ATOM 2623 C C . PHE A 1 341 ? -23.345 -4.667 24.993 1.00 98.31 341 PHE A C 1
ATOM 2625 O O . PHE A 1 341 ? -22.597 -4.550 24.028 1.00 98.31 341 PHE A O 1
ATOM 2632 N N . ASN A 1 342 ? -23.029 -4.167 26.185 1.00 98.31 342 ASN A N 1
ATOM 2633 C CA . ASN A 1 342 ? -21.739 -3.533 26.467 1.00 98.31 342 ASN A CA 1
ATOM 2634 C C . ASN A 1 342 ? -21.028 -4.269 27.600 1.00 98.31 342 ASN A C 1
ATOM 2636 O O . ASN A 1 342 ? -21.611 -4.463 28.666 1.00 98.31 342 ASN A O 1
ATOM 2640 N N . TYR A 1 343 ? -19.763 -4.627 27.390 1.00 98.44 343 TYR A N 1
ATOM 2641 C CA . TYR A 1 343 ? -18.879 -5.195 28.401 1.00 98.44 343 TYR A CA 1
ATOM 2642 C C . TYR A 1 343 ? -17.643 -4.315 28.595 1.00 98.44 343 TYR A C 1
ATOM 2644 O O . TYR A 1 343 ? -17.011 -3.910 27.620 1.00 98.44 343 TYR A O 1
ATOM 2652 N N . ALA A 1 344 ? -17.260 -4.077 29.849 1.00 97.69 344 ALA A N 1
ATOM 2653 C CA . ALA A 1 344 ? -15.950 -3.538 30.213 1.00 97.69 344 ALA A CA 1
ATOM 2654 C C . ALA A 1 344 ? -15.380 -4.264 31.442 1.00 97.69 344 ALA A C 1
ATOM 2656 O O . ALA A 1 344 ? -16.143 -4.738 32.285 1.00 97.69 344 ALA A O 1
ATOM 2657 N N . GLU A 1 345 ? -14.055 -4.319 31.602 1.00 97.62 345 GLU A N 1
ATOM 2658 C CA . GLU A 1 345 ? -13.482 -4.770 32.877 1.00 97.62 345 GLU A CA 1
ATOM 2659 C C . GLU A 1 345 ? -13.751 -3.726 33.971 1.00 97.62 345 GLU A C 1
ATOM 2661 O O . GLU A 1 345 ? -14.311 -4.052 35.015 1.00 97.62 345 GLU A O 1
ATOM 2666 N N . GLU A 1 346 ? -13.444 -2.458 33.690 1.00 97.62 346 GLU A N 1
ATOM 2667 C CA . GLU A 1 346 ? -13.821 -1.297 34.499 1.00 97.62 346 GLU A CA 1
ATOM 2668 C C . GLU A 1 346 ? -14.370 -0.196 33.585 1.00 97.62 346 GLU A C 1
ATOM 2670 O O . GLU A 1 346 ? -13.782 0.113 32.548 1.00 97.62 346 GLU A O 1
ATOM 2675 N N . SER A 1 347 ? -15.489 0.422 33.962 1.00 97.38 347 SER A N 1
ATOM 2676 C CA . SER A 1 347 ? -16.136 1.474 33.176 1.00 97.38 347 SER A CA 1
ATOM 2677 C C . SER A 1 347 ? -16.112 2.795 33.936 1.00 97.38 347 SER A C 1
ATOM 2679 O O . SER A 1 347 ? -16.818 2.989 34.921 1.00 97.38 347 SER A O 1
ATOM 2681 N N . LYS A 1 348 ? -15.297 3.736 33.467 1.00 97.00 348 LYS A N 1
ATOM 2682 C CA . LYS A 1 348 ? -15.214 5.125 33.944 1.00 97.00 348 LYS A CA 1
ATOM 2683 C C . LYS A 1 348 ? -15.951 6.116 33.039 1.00 97.00 348 LYS A C 1
ATOM 2685 O O . LYS A 1 348 ? -16.047 7.296 33.389 1.00 97.00 348 LYS A O 1
ATOM 2690 N N . GLY A 1 349 ? -16.440 5.642 31.894 1.00 95.81 349 GLY A N 1
ATOM 2691 C CA . GLY A 1 349 ? -17.250 6.386 30.936 1.00 95.81 349 GLY A CA 1
ATOM 2692 C C . GLY A 1 349 ? -18.755 6.168 31.115 1.00 95.81 349 GLY A C 1
ATOM 2693 O O . GLY A 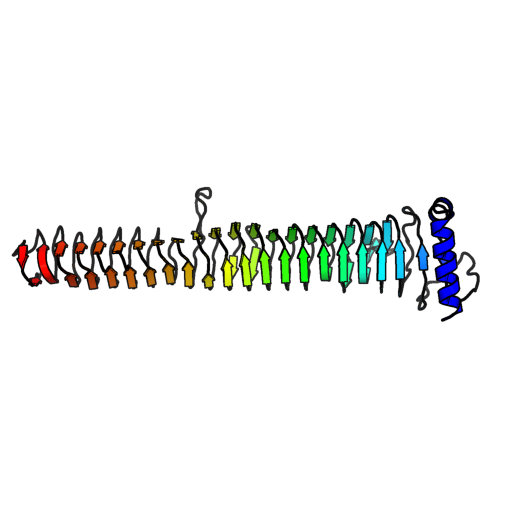1 349 ? -19.248 5.983 32.229 1.00 95.81 349 GLY A O 1
ATOM 2694 N N . ILE A 1 350 ? -19.480 6.219 29.996 1.00 96.88 350 ILE A N 1
ATOM 2695 C CA . ILE A 1 350 ? -20.935 6.035 29.924 1.00 96.88 350 ILE A CA 1
ATOM 2696 C C . ILE A 1 350 ? -21.217 4.805 29.071 1.00 96.88 350 ILE A C 1
ATOM 2698 O O . ILE A 1 350 ? -20.725 4.719 27.948 1.00 96.88 350 ILE A O 1
ATOM 2702 N N . GLN A 1 351 ? -22.053 3.895 29.565 1.00 98.12 351 GLN A N 1
ATOM 2703 C CA . GLN A 1 351 ? -22.558 2.768 28.778 1.00 98.12 351 GLN A CA 1
ATOM 2704 C C . GLN A 1 351 ? -24.064 2.898 28.557 1.00 98.12 351 GLN A C 1
ATOM 2706 O O . GLN A 1 351 ? -24.817 3.092 29.510 1.00 98.12 351 GLN A O 1
ATOM 2711 N N . ILE A 1 352 ? -24.505 2.783 27.305 1.00 98.06 352 ILE A N 1
ATOM 2712 C CA . ILE A 1 352 ? -25.918 2.782 26.922 1.00 98.06 352 ILE A CA 1
ATOM 2713 C C . ILE A 1 352 ? -26.209 1.521 26.112 1.00 98.06 352 ILE A C 1
ATOM 2715 O O . ILE A 1 352 ? -25.616 1.301 25.053 1.00 98.06 352 ILE A O 1
ATOM 2719 N N . GLY A 1 353 ? -27.141 0.699 26.590 1.00 96.81 353 GLY A N 1
ATOM 2720 C CA . GLY A 1 353 ? -27.469 -0.563 25.937 1.00 96.81 353 GLY A CA 1
ATOM 2721 C C . GLY A 1 353 ? -28.674 -1.280 26.515 1.00 96.81 353 GLY A C 1
ATOM 2722 O O . GLY A 1 353 ? -29.297 -0.794 27.448 1.00 96.81 353 GLY A O 1
ATOM 2723 N N . LEU A 1 354 ? -29.032 -2.446 25.973 1.00 97.75 354 LEU A N 1
ATOM 2724 C CA . LEU A 1 354 ? -30.049 -3.292 26.611 1.00 97.75 354 LEU A CA 1
ATOM 2725 C C . LEU A 1 354 ? -29.461 -3.950 27.860 1.00 97.75 354 LEU A C 1
ATOM 2727 O O . LEU A 1 354 ? -30.105 -3.979 28.908 1.00 97.75 354 LEU A O 1
ATOM 2731 N N . ILE A 1 355 ? -28.228 -4.439 27.741 1.00 98.38 355 ILE A N 1
ATOM 2732 C CA . ILE A 1 355 ? -27.465 -5.052 28.821 1.00 98.38 355 ILE A CA 1
ATOM 2733 C C . ILE A 1 355 ? -26.108 -4.355 28.904 1.00 98.38 355 ILE A C 1
ATOM 2735 O O . ILE A 1 355 ? -25.336 -4.378 27.948 1.00 98.38 355 ILE A O 1
ATOM 2739 N N . ASN A 1 356 ? -25.802 -3.775 30.060 1.00 98.31 356 ASN A N 1
ATOM 2740 C CA . ASN A 1 356 ? -24.470 -3.267 30.375 1.00 98.31 356 ASN A CA 1
ATOM 2741 C C . ASN A 1 356 ? -23.867 -4.136 31.472 1.00 98.31 356 ASN A C 1
ATOM 2743 O O . ASN A 1 356 ? -24.486 -4.339 32.515 1.00 98.31 356 ASN A O 1
ATOM 2747 N N . TYR A 1 357 ? -22.663 -4.643 31.244 1.00 98.38 357 TYR A N 1
ATOM 2748 C CA . TYR A 1 357 ? -21.938 -5.479 32.183 1.00 98.38 357 TYR A CA 1
ATOM 2749 C C . TYR A 1 357 ? -20.552 -4.895 32.431 1.00 98.38 357 TYR A C 1
ATOM 2751 O O . TYR A 1 357 ? -19.808 -4.583 31.504 1.00 98.38 357 TYR A O 1
ATOM 2759 N N . THR A 1 358 ? -20.185 -4.755 33.696 1.00 97.31 358 THR A N 1
ATOM 2760 C CA . THR A 1 358 ? -18.839 -4.381 34.111 1.00 97.31 358 THR A CA 1
ATOM 2761 C C . THR A 1 358 ? -18.370 -5.306 35.226 1.00 97.31 358 THR A C 1
ATOM 2763 O O . THR A 1 358 ? -19.055 -5.461 36.238 1.00 97.31 358 THR A O 1
ATOM 2766 N N . SER A 1 359 ? -17.206 -5.930 35.038 1.00 96.94 359 SER A N 1
ATOM 2767 C CA . SER A 1 359 ? -16.653 -6.895 36.002 1.00 96.94 359 SER A CA 1
ATOM 2768 C C . SER A 1 359 ? -16.213 -6.238 37.311 1.00 96.94 359 SER A C 1
ATOM 2770 O O . SER A 1 359 ? -16.262 -6.878 38.354 1.00 96.94 359 SER A O 1
ATOM 2772 N N . LYS A 1 360 ? -15.791 -4.972 37.261 1.00 96.00 360 LYS A N 1
ATOM 2773 C CA . LYS A 1 360 ? -15.401 -4.163 38.421 1.00 96.00 360 LYS A CA 1
ATOM 2774 C C . LYS A 1 360 ? -16.443 -3.071 38.680 1.00 96.00 360 LYS A C 1
ATOM 2776 O O . LYS A 1 360 ? -17.634 -3.352 38.828 1.00 96.00 360 LYS A O 1
ATOM 2781 N N . LYS A 1 361 ? -16.001 -1.813 38.724 1.00 95.06 361 LYS A N 1
ATOM 2782 C CA . LYS A 1 361 ? -16.838 -0.631 38.928 1.00 95.06 361 LYS A CA 1
ATOM 2783 C C . LYS A 1 361 ? -17.314 -0.041 37.611 1.00 95.06 361 LYS A C 1
ATOM 2785 O O . LYS A 1 361 ? -16.542 0.054 36.656 1.00 95.06 361 LYS A O 1
ATOM 2790 N N . ALA A 1 362 ? -18.557 0.430 37.606 1.00 95.81 362 ALA A N 1
ATOM 2791 C CA . ALA A 1 362 ? -19.121 1.215 36.518 1.00 95.81 362 ALA A CA 1
ATOM 2792 C C . ALA A 1 362 ? -19.552 2.596 37.012 1.00 95.81 362 ALA A C 1
ATOM 2794 O O . ALA A 1 362 ? -20.301 2.722 37.983 1.00 95.81 362 ALA A O 1
ATOM 2795 N N . ARG A 1 363 ? -19.116 3.644 36.314 1.00 95.12 363 ARG A N 1
ATOM 2796 C CA . ARG A 1 363 ? -19.435 5.026 36.665 1.00 95.12 363 ARG A CA 1
ATOM 2797 C C . ARG A 1 363 ? -20.875 5.374 36.334 1.00 95.12 363 ARG A C 1
ATOM 2799 O O . ARG A 1 363 ? -21.568 5.922 37.186 1.00 95.12 363 ARG A O 1
ATOM 2806 N N . PHE A 1 364 ? -21.316 5.068 35.116 1.00 97.06 364 PHE A N 1
ATOM 2807 C CA . PHE A 1 364 ? -22.670 5.369 34.673 1.00 97.06 364 PHE A CA 1
ATOM 2808 C C . PHE A 1 364 ? -23.128 4.415 33.565 1.00 97.06 364 PHE A C 1
ATOM 2810 O O . PHE A 1 364 ? -22.475 4.279 32.528 1.00 97.06 364 PHE A O 1
ATOM 2817 N N . GLN A 1 365 ? -24.268 3.769 33.780 1.00 97.81 365 GLN A N 1
ATOM 2818 C CA . GLN A 1 365 ? -24.874 2.808 32.867 1.00 97.81 365 GLN A CA 1
ATOM 2819 C C . GLN A 1 365 ? -26.364 3.119 32.710 1.00 97.81 365 GLN A C 1
ATOM 2821 O O . GLN A 1 365 ? -27.054 3.357 33.702 1.00 97.81 365 GLN A O 1
ATOM 2826 N N . ILE A 1 366 ? -26.858 3.082 31.472 1.00 97.81 366 ILE A N 1
ATOM 2827 C CA . ILE A 1 366 ? -28.284 3.129 31.139 1.00 97.81 366 ILE A CA 1
ATOM 2828 C C . ILE A 1 366 ? -28.632 1.886 30.327 1.00 97.81 366 ILE A C 1
ATOM 2830 O O . ILE A 1 366 ? -28.090 1.675 29.240 1.00 97.81 366 ILE A O 1
ATOM 2834 N N . GLY A 1 367 ? -29.575 1.089 30.818 1.00 95.75 367 GLY A N 1
ATOM 2835 C CA . GLY A 1 367 ? -30.035 -0.100 30.111 1.00 95.75 367 GLY A CA 1
ATOM 2836 C C . GLY A 1 367 ? -31.073 -0.914 30.853 1.00 95.75 367 GLY A C 1
ATOM 2837 O O . GLY A 1 367 ? -31.275 -0.709 32.044 1.00 95.75 367 GLY A O 1
ATOM 2838 N N . LEU A 1 368 ? -31.742 -1.844 30.164 1.00 97.00 368 LEU A N 1
ATOM 2839 C CA . LEU A 1 368 ? -32.756 -2.708 30.787 1.00 97.00 368 LEU A CA 1
ATOM 2840 C C . LEU A 1 368 ? -32.165 -3.507 31.955 1.00 97.00 368 LEU A C 1
ATOM 2842 O O . LEU A 1 368 ? -32.822 -3.672 32.981 1.00 97.00 368 LEU A O 1
ATOM 2846 N N . LEU A 1 369 ? -30.911 -3.940 31.813 1.00 97.88 369 LEU A N 1
ATOM 2847 C CA . LEU A 1 369 ? -30.143 -4.616 32.847 1.00 97.88 369 LEU A CA 1
ATOM 2848 C C . LEU A 1 369 ? -28.738 -4.014 32.940 1.00 97.88 369 LEU A C 1
ATOM 2850 O O . LEU A 1 369 ? -27.987 -4.034 31.968 1.00 97.88 369 LEU A O 1
ATOM 2854 N N . ASN A 1 370 ? -28.373 -3.514 34.119 1.00 97.88 370 ASN A N 1
ATOM 2855 C CA . ASN A 1 370 ? -27.043 -2.970 34.385 1.00 97.88 370 ASN A CA 1
ATOM 2856 C C . ASN A 1 370 ? -26.385 -3.769 35.505 1.00 97.88 370 ASN A C 1
ATOM 2858 O O . ASN A 1 370 ? -26.935 -3.852 36.606 1.00 97.88 370 ASN A O 1
ATOM 2862 N N . ILE A 1 371 ? -25.227 -4.353 35.214 1.00 98.12 371 ILE A N 1
ATOM 2863 C CA . ILE A 1 371 ? -24.434 -5.175 36.123 1.00 98.12 371 ILE A CA 1
ATOM 2864 C C . ILE A 1 371 ? -23.065 -4.515 36.292 1.00 98.12 371 ILE A C 1
ATOM 2866 O O . ILE A 1 371 ? -22.372 -4.261 35.307 1.00 98.12 371 ILE A O 1
ATOM 2870 N N . ALA A 1 372 ? -22.677 -4.251 37.534 1.00 96.81 372 ALA A N 1
ATOM 2871 C CA . ALA A 1 372 ? -21.386 -3.696 37.920 1.00 96.81 372 ALA A CA 1
ATOM 2872 C C . ALA A 1 372 ? -20.987 -4.287 39.277 1.00 96.81 372 ALA A C 1
ATOM 2874 O O . ALA A 1 372 ? -21.466 -3.832 40.312 1.00 96.81 372 ALA A O 1
ATOM 2875 N N . LEU A 1 373 ? -20.168 -5.342 39.281 1.00 95.88 373 LEU A N 1
ATOM 2876 C CA . LEU A 1 373 ? -20.018 -6.221 40.454 1.00 95.88 373 LEU A CA 1
ATOM 2877 C C . LEU A 1 373 ? -19.464 -5.518 41.702 1.00 95.88 373 LEU A C 1
ATOM 2879 O O . LEU A 1 373 ? -19.769 -5.936 42.816 1.00 95.88 373 LEU A O 1
ATOM 2883 N N . GLU A 1 374 ? -18.683 -4.452 41.519 1.00 96.00 374 GLU A N 1
ATOM 2884 C CA . GLU A 1 374 ? -18.079 -3.680 42.613 1.00 96.00 374 GLU A CA 1
ATOM 2885 C C . GLU A 1 374 ? -18.784 -2.336 42.879 1.00 96.00 374 GLU A C 1
ATOM 2887 O O . GLU A 1 374 ? -18.299 -1.522 43.671 1.00 96.00 374 GLU A O 1
ATOM 2892 N N . ASN A 1 375 ? -19.926 -2.073 42.233 1.00 95.38 375 ASN A N 1
ATOM 2893 C CA . ASN A 1 375 ? -20.762 -0.922 42.577 1.00 95.38 375 ASN A CA 1
ATOM 2894 C C . ASN A 1 375 ? -21.526 -1.170 43.893 1.00 95.38 375 ASN A C 1
ATOM 2896 O O . ASN A 1 375 ? -21.809 -2.320 44.234 1.00 95.38 375 ASN A O 1
ATOM 2900 N N . PRO A 1 376 ? -21.957 -0.105 44.607 1.00 93.12 376 PRO A N 1
ATOM 2901 C CA . PRO A 1 376 ? -22.788 -0.243 45.809 1.00 93.12 376 PRO A CA 1
ATOM 2902 C C . PRO A 1 376 ? -24.067 -1.057 45.578 1.00 93.12 376 PRO A C 1
ATOM 2904 O O . PRO A 1 376 ? -24.535 -1.756 46.474 1.00 93.12 376 PRO A O 1
ATOM 2907 N N . ILE A 1 377 ? -24.621 -0.965 44.365 1.00 92.88 377 ILE A N 1
ATOM 2908 C CA . ILE A 1 377 ? -25.738 -1.779 43.894 1.00 92.88 377 ILE A CA 1
ATOM 2909 C C . ILE A 1 377 ? -25.245 -2.577 42.676 1.00 92.88 377 ILE A C 1
ATOM 2911 O O . ILE A 1 377 ? -25.159 -2.015 41.579 1.00 92.88 377 ILE A O 1
ATOM 2915 N N . PRO A 1 378 ? -24.916 -3.874 42.843 1.00 93.75 378 PRO A N 1
ATOM 2916 C CA . PRO A 1 378 ? -24.288 -4.648 41.776 1.00 93.75 378 PRO A CA 1
ATOM 2917 C C . PRO A 1 378 ? -25.158 -4.880 40.543 1.00 93.75 378 PRO A C 1
ATOM 2919 O O . PRO A 1 378 ? -24.638 -4.982 39.437 1.00 93.75 378 PRO A O 1
ATOM 2922 N N . VAL A 1 379 ? -26.478 -4.973 40.716 1.00 96.00 379 VAL A N 1
ATOM 2923 C CA . VAL A 1 379 ? -27.438 -5.171 39.624 1.00 96.00 379 VAL A CA 1
ATOM 2924 C C . VAL A 1 379 ? -28.593 -4.198 39.803 1.00 96.00 379 VAL A C 1
ATOM 2926 O O . VAL A 1 379 ? -29.227 -4.191 40.857 1.00 96.00 379 VAL A O 1
ATOM 2929 N N . PHE A 1 380 ? -28.888 -3.391 38.783 1.00 95.19 380 PHE A N 1
ATOM 2930 C CA . PHE A 1 380 ? -30.023 -2.469 38.822 1.00 95.19 380 PHE A CA 1
ATOM 2931 C C . PHE A 1 380 ? -30.653 -2.265 37.434 1.00 95.19 380 PHE A C 1
ATOM 2933 O O . PHE A 1 380 ? -29.929 -2.132 36.439 1.00 95.19 380 PHE A O 1
ATOM 2940 N N . PRO A 1 381 ? -31.992 -2.239 37.324 1.00 93.38 381 PRO A N 1
ATOM 2941 C CA . PRO A 1 381 ? -32.665 -1.969 36.060 1.00 93.38 381 PRO A CA 1
ATOM 2942 C C . PRO A 1 381 ? -32.607 -0.478 35.699 1.00 93.38 381 PRO A C 1
ATOM 2944 O O . PRO A 1 381 ? -32.561 0.388 36.568 1.00 93.38 381 PRO A O 1
ATOM 2947 N N . PHE A 1 382 ? -32.674 -0.175 34.406 1.00 94.56 382 PHE A N 1
ATOM 2948 C CA . PHE A 1 382 ? -32.719 1.168 33.807 1.00 94.56 382 PHE A CA 1
ATOM 2949 C C . PHE A 1 382 ? -31.468 2.037 33.989 1.00 94.56 382 PHE A C 1
ATOM 2951 O O . PHE A 1 382 ? -30.936 2.490 32.980 1.00 94.56 382 PHE A O 1
ATOM 2958 N N . ILE A 1 383 ? -30.990 2.279 35.216 1.00 94.31 383 ILE A N 1
ATOM 2959 C CA . ILE A 1 383 ? -29.851 3.172 35.499 1.00 94.31 383 ILE A CA 1
ATOM 2960 C C . ILE A 1 383 ? -28.981 2.619 36.638 1.00 94.31 383 ILE A C 1
ATOM 2962 O O . ILE A 1 383 ? -29.484 2.404 37.730 1.00 94.31 383 ILE A O 1
ATOM 2966 N N . ASN A 1 384 ? -27.667 2.482 36.449 1.00 94.25 384 ASN A N 1
ATOM 2967 C CA . ASN A 1 384 ? -26.718 2.181 37.535 1.00 94.25 384 ASN A CA 1
ATOM 2968 C C . ASN A 1 384 ? -25.555 3.181 37.502 1.00 94.25 384 ASN A C 1
ATOM 2970 O O . ASN A 1 384 ? -25.049 3.507 36.430 1.00 94.25 384 ASN A O 1
ATOM 2974 N N . PHE A 1 385 ? -25.144 3.699 38.656 1.00 90.81 385 PHE A N 1
ATOM 2975 C CA . PHE A 1 385 ? -24.054 4.666 38.750 1.00 90.81 385 PHE A CA 1
ATOM 2976 C C . PHE A 1 385 ? -23.316 4.567 40.086 1.00 90.81 385 PHE A C 1
ATOM 2978 O O . PHE A 1 385 ? -23.879 4.146 41.097 1.00 90.81 385 PHE A O 1
ATOM 2985 N N . SER A 1 386 ? -22.058 5.005 40.091 1.00 88.19 386 SER A N 1
ATOM 2986 C CA . SER A 1 386 ? -21.234 5.154 41.294 1.00 88.19 386 SER A CA 1
ATOM 2987 C C . SER A 1 386 ? -20.567 6.531 41.309 1.00 88.19 386 SER A C 1
ATOM 2989 O O . SER A 1 386 ? -20.093 7.014 40.280 1.00 88.19 386 SER A O 1
ATOM 2991 N N . LEU A 1 387 ? -20.541 7.169 42.484 1.00 69.81 387 LEU A N 1
ATOM 2992 C CA . LEU A 1 387 ? -19.980 8.512 42.698 1.00 69.81 387 LEU A CA 1
ATOM 2993 C C . LEU A 1 387 ? -18.485 8.509 43.077 1.00 69.81 387 LEU A C 1
ATOM 2995 O O . LEU A 1 387 ? -17.925 9.587 43.275 1.00 69.81 387 LEU A O 1
ATOM 2999 N N . LEU A 1 388 ? -17.851 7.333 43.190 1.00 56.62 388 LEU A N 1
ATOM 3000 C CA . LEU A 1 388 ? -16.486 7.160 43.712 1.00 56.62 388 LEU A CA 1
ATOM 3001 C C . LEU A 1 388 ? -15.610 6.256 42.842 1.00 56.62 388 LEU A C 1
ATOM 3003 O O . LEU A 1 388 ? -15.896 5.031 42.775 1.00 56.62 388 LEU A O 1
#

Radius of gyration: 33.5 Å; chains: 1; bounding box: 74×31×105 Å

Secondary structure (DSSP, 8-state):
-HHHHHHHHHHHHHHHH-HHHHHHS-EEEESS-----S--------S-EEEE--TT----S---EEEEEEEEEEEEESSEEEEEEEEEEEE--EE-TTS-EEPEEEEEEEEEEEEEEE-SSEEEEEEEEEEEEEESSEEEEEEEEEEEEE-S-EEEEEEEEEEEEE-S-EEEEEEEEEEEE-S-EEEEEEEEEEEEE-TT-EEEEEEEE-SEEEE-SEEEEEEE--SEEEESS-EEEEEE-SEEEES-TTSSS----EEEEEE-SEEEESS-SEEEEEEEEESS-B-SEEEEEEEEESS-B-SEEEEEEEEEESS-B-SEEEESSEEEEEEEE-SEEESSEEEEEEEEEEEESSEEEESS-EEEEEEEEEEETTSSSSEEEEEEE---

Foldseek 3Di:
DVVVVVVVVVVVVCCVPPVPVPQPDKDKDFPDDDDDDPDDDDDADDGDIEIEDHAPPAVPDPHEDAEEYEYAPEYEDQEYEEEYEYQEYEYEWDADPVRHTGAYEAEYEYEHAAEYYYYPNYDYEEEYEHCEYEANYEYEYAYAHCEYEHNEEYEEEAEHQAEYEACYEYEYEYAYCEYAHAAEYHEEYAHAPYYHYAAPYEYHEEYEAHAYHAANYEAEYEYNYEEEHEFQAEHEEEYEYAEAYYRDPPDPDRHYEYEYEYEYQHYAHEAHAEYEHQEAHYDYEAEEYYAHQEYEACEEYCYHYHHAQEYEHNEEYNHEGEHAQEYAADYEYQYEYHYQEYEYCHAVHEEEHQEYEYVAYHAKYAHQWYAHCNAPDRIDGGIDHDPD